Protein AF-0000000080287524 (afdb_homodimer)

Radius of gyration: 25.36 Å; Cα contacts (8 Å, |Δi|>4): 515; chains: 2; bounding box: 47×71×59 Å

Structure (mmCIF, N/CA/C/O backbone):
data_AF-0000000080287524-model_v1
#
loop_
_entity.id
_entity.type
_entity.pdbx_description
1 polymer 'Glycolipid transfer protein domain-containing protein'
#
loop_
_atom_site.group_PDB
_atom_site.id
_atom_site.type_symbol
_atom_site.label_atom_id
_atom_site.label_alt_id
_atom_site.label_comp_id
_atom_site.label_asym_id
_atom_site.label_entity_id
_atom_site.label_seq_id
_atom_site.pdbx_PDB_ins_code
_atom_site.Cartn_x
_atom_site.Cartn_y
_atom_site.Cartn_z
_atom_site.occupancy
_atom_site.B_iso_or_equiv
_atom_site.auth_seq_id
_atom_site.auth_comp_id
_atom_site.auth_asym_id
_atom_site.auth_atom_id
_atom_site.pdbx_PDB_model_num
ATOM 1 N N . MET A 1 1 ? 21.391 -2.584 8.664 1 25.72 1 MET A N 1
ATOM 2 C CA . MET A 1 1 ? 20.562 -2.736 7.469 1 25.72 1 MET A CA 1
ATOM 3 C C . MET A 1 1 ? 20.125 -4.184 7.297 1 25.72 1 MET A C 1
ATOM 5 O O . MET A 1 1 ? 20.953 -5.086 7.18 1 25.72 1 MET A O 1
ATOM 9 N N . ALA A 1 2 ? 19.125 -4.523 7.863 1 34.5 2 ALA A N 1
ATOM 10 C CA . ALA A 1 2 ? 18.828 -5.957 7.812 1 34.5 2 ALA A CA 1
ATOM 11 C C . ALA A 1 2 ? 19.203 -6.543 6.453 1 34.5 2 ALA A C 1
ATOM 13 O O . ALA A 1 2 ? 19.109 -5.859 5.43 1 34.5 2 ALA A O 1
ATOM 14 N N . ALA A 1 3 ? 20.078 -7.219 6.371 1 39.16 3 ALA A N 1
ATOM 15 C CA . ALA A 1 3 ? 20.453 -7.879 5.125 1 39.16 3 ALA A CA 1
ATOM 16 C C . ALA A 1 3 ? 19.25 -8.039 4.203 1 39.16 3 ALA A C 1
ATOM 18 O O . ALA A 1 3 ? 18.25 -8.664 4.578 1 39.16 3 ALA A O 1
ATOM 19 N N . LEU A 1 4 ? 18.828 -7.047 3.496 1 50.28 4 LEU A N 1
ATOM 20 C CA . LEU A 1 4 ? 17.641 -7.078 2.648 1 50.28 4 LEU A CA 1
ATOM 21 C C . LEU A 1 4 ? 17.531 -8.414 1.924 1 50.28 4 LEU A C 1
ATOM 23 O O . LEU A 1 4 ? 18.422 -8.789 1.153 1 50.28 4 LEU A O 1
ATOM 27 N N . ASP A 1 5 ? 16.938 -9.391 2.463 1 73.94 5 ASP A N 1
ATOM 28 C CA . ASP A 1 5 ? 16.688 -10.688 1.851 1 73.94 5 ASP A CA 1
ATOM 29 C C . ASP A 1 5 ? 15.992 -10.539 0.499 1 73.94 5 ASP A C 1
ATOM 31 O O . ASP A 1 5 ? 14.812 -10.172 0.438 1 73.94 5 ASP A O 1
ATOM 35 N N . ARG A 1 6 ? 16.844 -10.453 -0.603 1 83.88 6 ARG A N 1
ATOM 36 C CA . ARG A 1 6 ? 16.375 -10.203 -1.961 1 83.88 6 ARG A CA 1
ATOM 37 C C . ARG A 1 6 ? 15.766 -11.461 -2.57 1 83.88 6 ARG A C 1
ATOM 39 O O . ARG A 1 6 ? 15.812 -12.531 -1.965 1 83.88 6 ARG A O 1
ATOM 46 N N . PHE A 1 7 ? 15.078 -11.281 -3.625 1 91.56 7 PHE A N 1
ATOM 47 C CA . PHE A 1 7 ? 14.438 -12.344 -4.395 1 91.56 7 PHE A CA 1
ATOM 48 C C . PHE A 1 7 ? 15.469 -13.328 -4.93 1 91.56 7 PHE A C 1
ATOM 50 O O . PHE A 1 7 ? 16.469 -12.922 -5.539 1 91.56 7 PHE A O 1
ATOM 57 N N . ASP A 1 8 ? 15.242 -14.539 -4.641 1 93.5 8 ASP A N 1
ATOM 58 C CA . ASP A 1 8 ? 16.156 -15.602 -5.062 1 93.5 8 ASP A CA 1
ATOM 59 C C . ASP A 1 8 ? 15.516 -16.484 -6.129 1 93.5 8 ASP A C 1
ATOM 61 O O . ASP A 1 8 ? 14.812 -17.453 -5.805 1 93.5 8 ASP A O 1
ATOM 65 N N . ILE A 1 9 ? 15.898 -16.234 -7.336 1 94.94 9 ILE A N 1
ATOM 66 C CA . ILE A 1 9 ? 15.297 -16.906 -8.484 1 94.94 9 ILE A CA 1
ATOM 67 C C . ILE A 1 9 ? 15.695 -18.375 -8.492 1 94.94 9 ILE A C 1
ATOM 69 O O . ILE A 1 9 ? 14.922 -19.234 -8.914 1 94.94 9 ILE A O 1
ATOM 73 N N . GLU A 1 10 ? 16.875 -18.719 -8 1 95.5 10 GLU A N 1
ATOM 74 C CA . GLU A 1 10 ? 17.328 -20.109 -7.93 1 95.5 10 GLU A CA 1
ATOM 75 C C . GLU A 1 10 ? 16.5 -20.906 -6.93 1 95.5 10 GLU A C 1
ATOM 77 O O . GLU A 1 10 ? 16.188 -22.078 -7.168 1 95.5 10 GLU A O 1
ATOM 82 N N . LYS A 1 11 ? 16.266 -20.234 -5.93 1 95.94 11 LYS A N 1
ATOM 83 C CA . LYS A 1 11 ? 15.43 -20.859 -4.91 1 95.94 11 LYS A CA 1
ATOM 84 C C . LYS A 1 11 ? 14.031 -21.172 -5.449 1 95.94 11 LYS A C 1
ATOM 86 O O . LYS A 1 11 ? 13.492 -22.25 -5.23 1 95.94 11 LYS A O 1
ATOM 91 N N . VAL A 1 12 ? 13.438 -20.219 -6.164 1 97.25 12 VAL A N 1
ATOM 92 C CA . VAL A 1 12 ? 12.117 -20.438 -6.742 1 97.25 12 VAL A CA 1
ATOM 93 C C . VAL A 1 12 ? 12.164 -21.594 -7.734 1 97.25 12 VAL A C 1
ATOM 95 O O . VAL A 1 12 ? 11.289 -22.469 -7.719 1 97.25 12 VAL A O 1
ATOM 98 N N . LYS A 1 13 ? 13.164 -21.578 -8.547 1 97.75 13 LYS A N 1
ATOM 99 C CA . LYS A 1 13 ? 13.359 -22.656 -9.508 1 97.75 13 LYS A CA 1
ATOM 100 C C . LYS A 1 13 ? 13.383 -24.016 -8.812 1 97.75 13 LYS A C 1
ATOM 102 O O . LYS A 1 13 ? 12.648 -24.938 -9.195 1 97.75 13 LYS A O 1
ATOM 107 N N . GLN A 1 14 ? 14.125 -24.078 -7.777 1 98 14 GLN A N 1
ATOM 108 C CA . GLN A 1 14 ? 14.305 -25.344 -7.066 1 98 14 GLN A CA 1
ATOM 109 C C . GLN A 1 14 ? 13.023 -25.75 -6.344 1 98 14 GLN A C 1
ATOM 111 O O . GLN A 1 14 ? 12.609 -26.922 -6.395 1 98 14 GLN A O 1
ATOM 116 N N . ILE A 1 15 ? 12.422 -24.844 -5.703 1 98.25 15 ILE A N 1
ATOM 117 C CA . ILE A 1 15 ? 11.234 -25.125 -4.906 1 98.25 15 ILE A CA 1
ATOM 118 C C . ILE A 1 15 ? 10.109 -25.594 -5.812 1 98.25 15 ILE A C 1
ATOM 120 O O . ILE A 1 15 ? 9.398 -26.562 -5.484 1 98.25 15 ILE A O 1
ATOM 124 N N . PHE A 1 16 ? 9.922 -24.938 -6.934 1 97.88 16 PHE A N 1
ATOM 125 C CA . PHE A 1 16 ? 8.859 -25.344 -7.844 1 97.88 16 PHE A CA 1
ATOM 126 C C . PHE A 1 16 ? 9.133 -26.75 -8.391 1 97.88 16 PHE A C 1
ATOM 128 O O . PHE A 1 16 ? 8.203 -27.531 -8.562 1 97.88 16 PHE A O 1
ATOM 135 N N . GLN A 1 17 ? 10.375 -27.047 -8.594 1 97.25 17 GLN A N 1
ATOM 136 C CA . GLN A 1 17 ? 10.695 -28.422 -8.992 1 97.25 17 GLN A CA 1
ATOM 137 C C . GLN A 1 17 ? 10.336 -29.422 -7.895 1 97.25 17 GLN A C 1
ATOM 139 O O . GLN A 1 17 ? 9.789 -30.484 -8.172 1 97.25 17 GLN A O 1
ATOM 144 N N . GLU A 1 18 ? 10.578 -29.047 -6.719 1 97.75 18 GLU A N 1
ATOM 145 C CA . GLU A 1 18 ? 10.336 -29.922 -5.578 1 97.75 18 GLU A CA 1
ATOM 146 C C . GLU A 1 18 ? 8.852 -30.047 -5.27 1 97.75 18 GLU A C 1
ATOM 148 O O . GLU A 1 18 ? 8.422 -31 -4.605 1 97.75 18 GLU A O 1
ATOM 153 N N . SER A 1 19 ? 8.094 -29.094 -5.746 1 98.31 19 SER A N 1
ATOM 154 C CA . SER A 1 19 ? 6.668 -29.078 -5.445 1 98.31 19 SER A CA 1
ATOM 155 C C . SER A 1 19 ? 5.926 -30.125 -6.285 1 98.31 19 SER A C 1
ATOM 157 O O . SER A 1 19 ? 4.797 -30.5 -5.961 1 98.31 19 SER A O 1
ATOM 159 N N . LEU A 1 20 ? 6.512 -30.516 -7.379 1 97.69 20 LEU A N 1
ATOM 160 C CA . LEU A 1 20 ? 5.891 -31.516 -8.234 1 97.69 20 LEU A CA 1
ATOM 161 C C . LEU A 1 20 ? 5.875 -32.875 -7.555 1 97.69 20 LEU A C 1
ATOM 163 O O . LEU A 1 20 ? 6.926 -33.406 -7.164 1 97.69 20 LEU A O 1
ATOM 167 N N . HIS A 1 21 ? 4.715 -33.281 -7.344 1 96.88 21 HIS A N 1
ATOM 168 C CA . HIS A 1 21 ? 4.5 -34.531 -6.621 1 96.88 21 HIS A CA 1
ATOM 169 C C . HIS A 1 21 ? 3.807 -35.562 -7.504 1 96.88 21 HIS A C 1
ATOM 171 O O . HIS A 1 21 ? 2.748 -35.281 -8.07 1 96.88 21 HIS A O 1
ATOM 177 N N . ASP A 1 22 ? 4.402 -36.688 -7.547 1 94 22 ASP A N 1
ATOM 178 C CA . ASP A 1 22 ? 3.891 -37.719 -8.445 1 94 22 ASP A CA 1
ATOM 179 C C . ASP A 1 22 ? 3.68 -37.156 -9.852 1 94 22 ASP A C 1
ATOM 181 O O . ASP A 1 22 ? 4.434 -36.281 -10.305 1 94 22 ASP A O 1
ATOM 185 N N . ASP A 1 23 ? 2.73 -37.688 -10.688 1 93.94 23 ASP A N 1
ATOM 186 C CA . ASP A 1 23 ? 2.588 -37.281 -12.078 1 93.94 23 ASP A CA 1
ATOM 187 C C . ASP A 1 23 ? 1.518 -36.188 -12.234 1 93.94 23 ASP A C 1
ATOM 189 O O . ASP A 1 23 ? 1.447 -35.531 -13.266 1 93.94 23 ASP A O 1
ATOM 193 N N . ASP A 1 24 ? 0.814 -35.969 -11.125 1 96.94 24 ASP A N 1
ATOM 194 C CA . ASP A 1 24 ? -0.339 -35.125 -11.398 1 96.94 24 ASP A CA 1
ATOM 195 C C . ASP A 1 24 ? -0.698 -34.281 -10.172 1 96.94 24 ASP A C 1
ATOM 197 O O . ASP A 1 24 ? -1.847 -33.875 -10.008 1 96.94 24 ASP A O 1
ATOM 201 N N . ASP A 1 25 ? 0.269 -34.156 -9.227 1 98.31 25 ASP A N 1
ATOM 202 C CA . ASP A 1 25 ? -0.059 -33.469 -7.984 1 98.31 25 ASP A CA 1
ATOM 203 C C . ASP A 1 25 ? 1.02 -32.438 -7.625 1 98.31 25 ASP A C 1
ATOM 205 O O . ASP A 1 25 ? 2.035 -32.344 -8.312 1 98.31 25 ASP A O 1
ATOM 209 N N . VAL A 1 26 ? 0.718 -31.547 -6.691 1 98.75 26 VAL A N 1
ATOM 210 C CA . VAL A 1 26 ? 1.624 -30.484 -6.254 1 98.75 26 VAL A CA 1
ATOM 211 C C . VAL A 1 26 ? 1.628 -30.406 -4.73 1 98.75 26 VAL A C 1
ATOM 213 O O . VAL A 1 26 ? 0.569 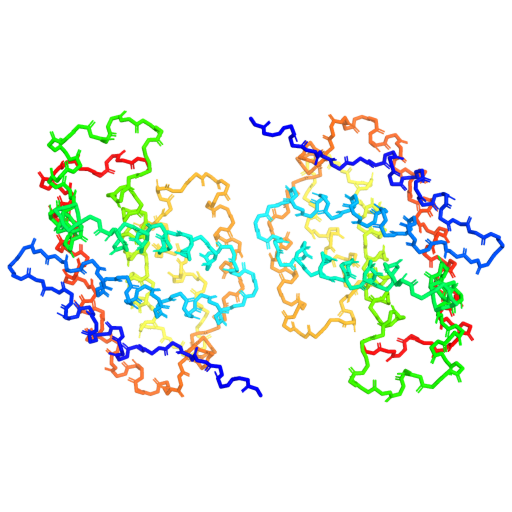-30.422 -4.102 1 98.75 26 VAL A O 1
ATOM 216 N N . LEU A 1 27 ? 2.793 -30.391 -4.156 1 98.69 27 LEU A N 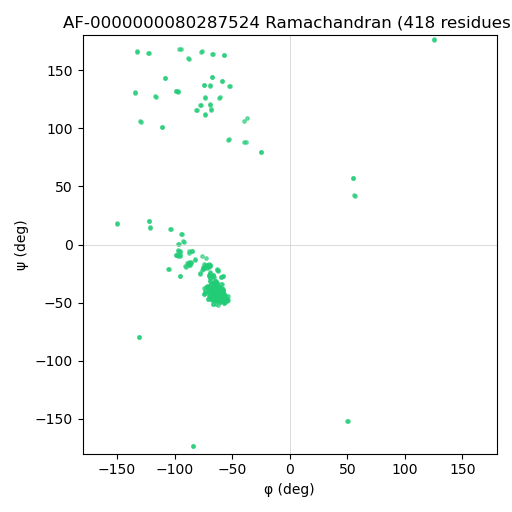1
ATOM 217 C CA . LEU A 1 27 ? 2.92 -30.234 -2.711 1 98.69 27 LEU A CA 1
ATOM 218 C C . LEU A 1 27 ? 2.617 -28.781 -2.305 1 98.69 27 LEU A C 1
ATOM 220 O O . LEU A 1 27 ? 3.223 -27.844 -2.828 1 98.69 27 LEU A O 1
ATOM 224 N N . LEU A 1 28 ? 1.724 -28.672 -1.381 1 98.5 28 LEU A N 1
ATOM 225 C CA . LEU A 1 28 ? 1.242 -27.344 -1.012 1 98.5 28 LEU A CA 1
ATOM 226 C C . LEU A 1 28 ? 2.328 -26.562 -0.29 1 98.5 28 LEU A C 1
ATOM 228 O O . LEU A 1 28 ? 2.521 -25.375 -0.562 1 98.5 28 LEU A O 1
ATOM 232 N N . ASP A 1 29 ? 3.102 -27.125 0.579 1 98.19 29 ASP A N 1
ATOM 233 C CA . ASP A 1 29 ? 4.145 -26.422 1.324 1 98.19 29 ASP A CA 1
ATOM 234 C C . ASP A 1 29 ? 5.184 -25.828 0.381 1 98.19 29 ASP A C 1
ATOM 236 O O . ASP A 1 29 ? 5.574 -24.672 0.543 1 98.19 29 ASP A O 1
ATOM 240 N N . GLU A 1 30 ? 5.629 -26.625 -0.552 1 98.44 30 GLU A N 1
ATOM 241 C CA . GLU A 1 30 ? 6.617 -26.141 -1.506 1 98.44 30 GLU A CA 1
ATOM 242 C C . GLU A 1 30 ? 6.047 -25.016 -2.373 1 98.44 30 GLU A C 1
ATOM 244 O O . GLU A 1 30 ? 6.734 -24.047 -2.664 1 98.44 30 GLU A O 1
ATOM 249 N N . TYR A 1 31 ? 4.82 -25.203 -2.805 1 98.56 31 TYR A N 1
ATOM 250 C CA . TYR A 1 31 ? 4.145 -24.156 -3.555 1 98.56 31 TYR A CA 1
ATOM 251 C C . TYR A 1 31 ? 4.137 -22.844 -2.773 1 98.56 31 TYR A C 1
ATOM 253 O O . TYR A 1 31 ? 4.457 -21.781 -3.32 1 98.56 31 TYR A O 1
ATOM 261 N N . LEU A 1 32 ? 3.838 -22.922 -1.503 1 98.56 32 LEU A N 1
ATOM 262 C CA . LEU A 1 32 ? 3.752 -21.734 -0.658 1 98.56 32 LEU A CA 1
ATOM 263 C C . LEU A 1 32 ? 5.137 -21.156 -0.393 1 98.56 32 LEU A C 1
ATOM 265 O O . LEU A 1 32 ? 5.301 -19.938 -0.33 1 98.56 32 LEU A O 1
ATOM 269 N N . LYS A 1 33 ? 6.102 -21.984 -0.24 1 98.12 33 LYS A N 1
ATOM 270 C CA . LYS A 1 33 ? 7.477 -21.516 -0.089 1 98.12 33 LYS A CA 1
ATOM 271 C C . LYS A 1 33 ? 7.914 -20.703 -1.304 1 98.12 33 LYS A C 1
ATOM 273 O O . LYS A 1 33 ? 8.617 -19.703 -1.163 1 98.12 33 LYS A O 1
ATOM 278 N N . ALA A 1 34 ? 7.559 -21.188 -2.449 1 97.94 34 ALA A N 1
ATOM 279 C CA . ALA A 1 34 ? 7.879 -20.453 -3.664 1 97.94 34 ALA A CA 1
ATOM 280 C C . ALA A 1 34 ? 7.207 -19.078 -3.666 1 97.94 34 ALA A C 1
ATOM 282 O O . ALA A 1 34 ? 7.832 -18.078 -4.016 1 97.94 34 ALA A O 1
ATOM 283 N N . TYR A 1 35 ? 5.969 -19.031 -3.229 1 98.06 35 TYR A N 1
ATOM 284 C CA . TYR A 1 35 ? 5.238 -17.766 -3.193 1 98.06 35 TYR A CA 1
ATOM 285 C C . TYR A 1 35 ? 5.809 -16.828 -2.135 1 98.06 35 TYR A C 1
ATOM 287 O O . TYR A 1 35 ? 5.742 -15.609 -2.273 1 98.06 35 TYR A O 1
ATOM 295 N N . GLU A 1 36 ? 6.398 -17.438 -1.065 1 97.38 36 GLU A N 1
ATOM 296 C CA . GLU A 1 36 ? 7.129 -16.625 -0.106 1 97.38 36 GLU A CA 1
ATOM 297 C C . GLU A 1 36 ? 8.273 -15.867 -0.782 1 97.38 36 GLU A C 1
ATOM 299 O O . GLU A 1 36 ? 8.469 -14.68 -0.535 1 97.38 36 GLU A O 1
ATOM 304 N N . GLU A 1 37 ? 8.945 -16.594 -1.572 1 95.88 37 GLU A N 1
ATOM 305 C CA . GLU A 1 37 ? 10.047 -15.969 -2.291 1 95.88 37 GLU A CA 1
ATOM 306 C C . GLU A 1 37 ? 9.547 -14.922 -3.285 1 95.88 37 GLU A C 1
ATOM 308 O O . GLU A 1 37 ? 10.125 -13.844 -3.408 1 95.88 37 GLU A O 1
ATOM 313 N N . ILE A 1 38 ? 8.492 -15.227 -3.98 1 96.44 38 ILE A N 1
ATOM 314 C CA . ILE A 1 38 ? 7.902 -14.312 -4.953 1 96.44 38 ILE A CA 1
ATOM 315 C C . ILE A 1 38 ? 7.426 -13.047 -4.25 1 96.44 38 ILE A C 1
ATOM 317 O O . ILE A 1 38 ? 7.555 -11.945 -4.789 1 96.44 38 ILE A O 1
ATOM 321 N N . ASN A 1 39 ? 6.902 -13.148 -3.107 1 96.69 39 ASN A N 1
ATOM 322 C CA . ASN A 1 39 ? 6.383 -12 -2.375 1 96.69 39 ASN A CA 1
ATOM 323 C C . ASN A 1 39 ? 7.5 -11.039 -1.972 1 96.69 39 ASN A C 1
ATOM 325 O O . ASN A 1 39 ? 7.262 -9.844 -1.802 1 96.69 39 ASN A O 1
ATOM 329 N N . LYS A 1 40 ? 8.758 -11.586 -1.793 1 94.38 40 LYS A N 1
ATOM 330 C CA . LYS A 1 40 ? 9.898 -10.703 -1.575 1 94.38 40 LYS A CA 1
ATOM 331 C C . LYS A 1 40 ? 10.078 -9.742 -2.744 1 94.38 40 LYS A C 1
ATOM 333 O O . LYS A 1 40 ? 10.43 -8.578 -2.545 1 94.38 40 LYS A O 1
ATOM 338 N N . PHE A 1 41 ? 9.875 -10.289 -3.904 1 93.31 41 PHE A N 1
ATOM 339 C CA . PHE A 1 41 ? 9.945 -9.477 -5.109 1 93.31 41 PHE A CA 1
ATOM 340 C C . PHE A 1 41 ? 8.992 -8.289 -5.012 1 93.31 41 PHE A C 1
ATOM 342 O O . PHE A 1 41 ? 9.398 -7.145 -5.234 1 93.31 41 PHE A O 1
ATOM 349 N N . PHE A 1 42 ? 7.75 -8.5 -4.613 1 94.12 42 PHE A N 1
ATOM 350 C CA . PHE A 1 42 ? 6.746 -7.449 -4.523 1 94.12 42 PHE A CA 1
ATOM 351 C C . PHE A 1 42 ? 7.117 -6.438 -3.449 1 94.12 42 PHE A C 1
ATOM 353 O O . PHE A 1 42 ? 6.883 -5.238 -3.609 1 94.12 42 PHE A O 1
ATOM 360 N N . ASN A 1 43 ? 7.699 -6.914 -2.43 1 92.69 43 ASN A N 1
ATOM 361 C CA . ASN A 1 43 ? 8.141 -6.023 -1.364 1 92.69 43 ASN A CA 1
ATOM 362 C C . ASN A 1 43 ? 9.258 -5.098 -1.837 1 92.69 43 ASN A C 1
ATOM 364 O O . ASN A 1 43 ? 9.297 -3.924 -1.468 1 92.69 43 ASN A O 1
ATOM 368 N N . LEU A 1 44 ? 10.086 -5.648 -2.633 1 92.44 44 LEU A N 1
ATOM 369 C CA . LEU A 1 44 ? 11.25 -4.91 -3.102 1 92.44 44 LEU A CA 1
ATOM 370 C C . LEU A 1 44 ? 10.852 -3.881 -4.156 1 92.44 44 LEU A C 1
ATOM 372 O O . LEU A 1 44 ? 11.609 -2.943 -4.43 1 92.44 44 LEU A O 1
ATOM 376 N N . MET A 1 45 ? 9.711 -4.039 -4.758 1 91.75 45 MET A N 1
ATOM 377 C CA . MET A 1 45 ? 9.258 -3.123 -5.805 1 91.75 45 MET A CA 1
ATOM 378 C C . MET A 1 45 ? 8.898 -1.763 -5.219 1 91.75 45 MET A C 1
ATOM 380 O O . MET A 1 45 ? 8.875 -0.761 -5.934 1 91.75 45 MET A O 1
ATOM 384 N N . GLY A 1 46 ? 8.5 -1.784 -3.895 1 88.81 46 GLY A N 1
ATOM 385 C CA . GLY A 1 46 ? 8.266 -0.5 -3.254 1 88.81 46 GLY A CA 1
ATOM 386 C C . GLY A 1 46 ? 6.895 -0.382 -2.625 1 88.81 46 GLY A C 1
ATOM 387 O O . GLY A 1 46 ? 6.031 -1.234 -2.844 1 88.81 46 GLY A O 1
ATOM 388 N N . THR A 1 47 ? 6.68 0.686 -1.999 1 89.19 47 THR A N 1
ATOM 389 C CA . THR A 1 47 ? 5.512 0.873 -1.149 1 89.19 47 THR A CA 1
ATOM 390 C C . THR A 1 47 ? 4.242 0.96 -1.991 1 89.19 47 THR A C 1
ATOM 392 O O . THR A 1 47 ? 3.156 0.596 -1.529 1 89.19 47 THR A O 1
ATOM 395 N N . VAL A 1 48 ? 4.395 1.396 -3.225 1 91.12 48 VAL A N 1
ATOM 396 C CA . VAL A 1 48 ? 3.246 1.494 -4.121 1 91.12 48 VAL A CA 1
ATOM 397 C C . VAL A 1 48 ? 2.645 0.109 -4.34 1 91.12 48 VAL A C 1
ATOM 399 O O . VAL A 1 48 ? 1.438 -0.022 -4.566 1 91.12 48 VAL A O 1
ATOM 402 N N . PHE A 1 49 ? 3.463 -0.938 -4.125 1 93.56 49 PHE A N 1
ATOM 403 C CA . PHE A 1 49 ? 3.018 -2.301 -4.383 1 93.56 49 PHE A CA 1
ATOM 404 C C . PHE A 1 49 ? 2.678 -3.016 -3.082 1 93.56 49 PHE A C 1
ATOM 406 O O . PHE A 1 49 ? 2.471 -4.23 -3.07 1 93.56 49 PHE A O 1
ATOM 413 N N . SER A 1 50 ? 2.582 -2.295 -2.076 1 92.25 50 SER A N 1
ATOM 414 C CA . SER A 1 50 ? 2.35 -2.908 -0.771 1 92.25 50 SER A CA 1
ATOM 415 C C . SER A 1 50 ? 1.01 -3.635 -0.732 1 92.25 50 SER A C 1
ATOM 417 O O . SER A 1 50 ? 0.867 -4.645 -0.042 1 92.25 50 SER A O 1
ATOM 419 N N . PHE A 1 51 ? 0.073 -3.115 -1.43 1 91.88 51 PHE A N 1
ATOM 420 C CA . PHE A 1 51 ? -1.235 -3.76 -1.446 1 91.88 51 PHE A CA 1
ATOM 421 C C . PHE A 1 51 ? -1.153 -5.133 -2.1 1 91.88 51 PHE A C 1
ATOM 423 O O . PHE A 1 51 ? -1.903 -6.043 -1.74 1 91.88 51 PHE A O 1
ATOM 430 N N . VAL A 1 52 ? -0.282 -5.277 -3.109 1 95.25 52 VAL A N 1
ATOM 431 C CA . VAL A 1 52 ? -0.084 -6.566 -3.762 1 95.25 52 VAL A CA 1
ATOM 432 C C . VAL A 1 52 ? 0.564 -7.547 -2.785 1 95.25 52 VAL A C 1
ATOM 434 O O . VAL A 1 52 ? 0.071 -8.664 -2.594 1 95.25 52 VAL A O 1
ATOM 437 N N . SER A 1 53 ? 1.687 -7.051 -2.182 1 95.31 53 SER A N 1
ATOM 438 C CA . SER A 1 53 ? 2.416 -7.914 -1.258 1 95.31 53 SER A CA 1
ATOM 439 C C . SER A 1 53 ? 1.546 -8.312 -0.071 1 95.31 53 SER A C 1
ATOM 441 O O . SER A 1 53 ? 1.606 -9.453 0.394 1 95.31 53 SER A O 1
ATOM 443 N N . SER A 1 54 ? 0.733 -7.375 0.373 1 94.38 54 SER A N 1
ATOM 444 C CA . SER A 1 54 ? -0.16 -7.652 1.492 1 94.38 54 SER A CA 1
ATOM 445 C C . SER A 1 54 ? -1.217 -8.688 1.112 1 94.38 54 SER A C 1
ATOM 447 O O . SER A 1 54 ? -1.536 -9.578 1.902 1 94.38 54 SER A O 1
ATOM 449 N N . ASP A 1 55 ? -1.758 -8.539 -0.054 1 95.56 55 ASP A N 1
ATOM 450 C CA . ASP A 1 55 ? -2.762 -9.484 -0.529 1 95.56 55 ASP A CA 1
ATOM 451 C C . ASP A 1 55 ? -2.17 -10.883 -0.678 1 95.56 55 ASP A C 1
ATOM 453 O O . ASP A 1 55 ? -2.781 -11.867 -0.258 1 95.56 55 ASP A O 1
ATOM 457 N N . VAL A 1 56 ? -1.013 -10.992 -1.219 1 97.75 56 VAL A N 1
ATOM 458 C CA . VAL A 1 56 ? -0.324 -12.266 -1.383 1 97.75 56 VAL A CA 1
ATOM 459 C C . VAL A 1 56 ? -0.012 -12.867 -0.014 1 97.75 56 VAL A C 1
ATOM 461 O O . VAL A 1 56 ? -0.256 -14.055 0.222 1 97.75 56 VAL A O 1
ATOM 464 N N . ARG A 1 57 ? 0.441 -12.07 0.919 1 97.88 57 ARG A N 1
ATOM 465 C CA . ARG A 1 57 ? 0.746 -12.516 2.273 1 97.88 57 ARG A CA 1
ATOM 466 C C . ARG A 1 57 ? -0.491 -13.102 2.949 1 97.88 57 ARG A C 1
ATOM 468 O O . ARG A 1 57 ? -0.42 -14.156 3.578 1 97.88 57 ARG A O 1
ATOM 475 N N . SER A 1 58 ? -1.559 -12.414 2.793 1 97.62 58 SER A N 1
ATOM 476 C CA . SER A 1 58 ? -2.801 -12.867 3.412 1 97.62 58 SER A CA 1
ATOM 477 C C . SER A 1 58 ? -3.201 -14.25 2.904 1 97.62 58 SER A C 1
ATOM 479 O O . SER A 1 58 ? -3.619 -15.102 3.686 1 97.62 58 SER A O 1
ATOM 481 N N . LYS A 1 59 ? -3.068 -14.492 1.614 1 98.19 59 LYS A N 1
ATOM 482 C CA . LYS A 1 59 ? -3.432 -15.781 1.03 1 98.19 59 LYS A CA 1
ATOM 483 C C . LYS A 1 59 ? -2.473 -16.875 1.48 1 98.19 59 LYS A C 1
ATOM 485 O O . LYS A 1 59 ? -2.9 -17.984 1.806 1 98.19 59 LYS A O 1
ATOM 490 N N . ILE A 1 60 ? -1.2 -16.531 1.544 1 98.62 60 ILE A N 1
ATOM 491 C CA . ILE A 1 60 ? -0.204 -17.484 2.025 1 98.62 60 ILE A CA 1
ATOM 492 C C . ILE A 1 60 ? -0.522 -17.875 3.465 1 98.62 60 ILE A C 1
ATOM 494 O O . ILE A 1 60 ? -0.519 -19.062 3.805 1 98.62 60 ILE A O 1
ATOM 498 N N . ASP A 1 61 ? -0.857 -16.891 4.273 1 98.38 61 ASP A N 1
ATOM 499 C CA . ASP A 1 61 ? -1.139 -17.141 5.684 1 98.38 61 ASP A CA 1
ATOM 500 C C . ASP A 1 61 ? -2.361 -18.047 5.848 1 98.38 61 ASP A C 1
ATOM 502 O O . ASP A 1 61 ? -2.357 -18.969 6.672 1 98.38 61 ASP A O 1
ATOM 506 N N . ILE A 1 62 ? -3.346 -17.781 5.109 1 97.81 62 ILE A N 1
ATOM 507 C CA . ILE A 1 62 ? -4.551 -18.594 5.156 1 97.81 62 ILE A CA 1
ATOM 508 C C . ILE A 1 62 ? -4.203 -20.047 4.836 1 97.81 62 ILE A C 1
ATOM 510 O O . ILE A 1 62 ? -4.633 -20.969 5.539 1 97.81 62 ILE A O 1
ATOM 514 N N . LEU A 1 63 ? -3.453 -20.234 3.832 1 98.44 63 LEU A N 1
ATOM 515 C CA . LEU A 1 63 ? -3.113 -21.594 3.408 1 98.44 63 LEU A CA 1
ATOM 516 C C . LEU A 1 63 ? -2.184 -22.266 4.414 1 98.44 63 LEU A C 1
ATOM 518 O O . LEU A 1 63 ? -2.303 -23.469 4.68 1 98.44 63 LEU A O 1
ATOM 522 N N . TYR A 1 64 ? -1.266 -21.516 5.039 1 97.88 64 TYR A N 1
ATOM 523 C CA . TYR A 1 64 ? -0.411 -22.062 6.086 1 97.88 64 TYR A CA 1
ATOM 524 C C . TYR A 1 64 ? -1.23 -22.453 7.309 1 97.88 64 TYR A C 1
ATOM 526 O O . TYR A 1 64 ? -0.885 -23.406 8.008 1 97.88 64 TYR A O 1
ATOM 534 N N . ASP A 1 65 ? -2.279 -21.75 7.566 1 97.12 65 ASP A N 1
ATOM 535 C CA . ASP A 1 65 ? -3.154 -22.125 8.672 1 97.12 65 ASP A CA 1
ATOM 536 C C . ASP A 1 65 ? -3.736 -23.516 8.469 1 97.12 65 ASP A C 1
ATOM 538 O O . ASP A 1 65 ? -3.848 -24.297 9.414 1 97.12 65 ASP A O 1
ATOM 542 N N . PHE A 1 66 ? -4.109 -23.812 7.258 1 96.38 66 PHE A N 1
ATOM 543 C CA . PHE A 1 66 ? -4.594 -25.156 6.961 1 96.38 66 PHE A CA 1
ATOM 544 C C . PHE A 1 66 ? -3.488 -26.188 7.156 1 96.38 66 PHE A C 1
ATOM 546 O O . PHE A 1 66 ? -3.738 -27.297 7.656 1 96.38 66 PHE A O 1
ATOM 553 N N . ARG A 1 67 ? -2.293 -25.781 6.809 1 96.62 67 ARG A N 1
ATOM 554 C CA . ARG A 1 67 ? -1.156 -26.688 6.906 1 96.62 67 ARG A CA 1
ATOM 555 C C . ARG A 1 67 ? -0.733 -26.891 8.359 1 96.62 67 ARG A C 1
ATOM 557 O O . ARG A 1 67 ? -0.065 -27.875 8.688 1 96.62 67 ARG A O 1
ATOM 564 N N . SER A 1 68 ? -1.159 -26.016 9.234 1 94.56 68 SER A N 1
ATOM 565 C CA . SER A 1 68 ? -0.781 -26.078 10.641 1 94.56 68 SER A CA 1
ATOM 566 C C . SER A 1 68 ? -1.821 -26.844 11.461 1 94.56 68 SER A C 1
ATOM 568 O O . SER A 1 68 ? -1.742 -26.875 12.688 1 94.56 68 SER A O 1
ATOM 570 N N . GLU A 1 69 ? -2.707 -27.422 10.758 1 88.62 69 GLU A N 1
ATOM 571 C CA . GLU A 1 69 ? -3.73 -28.219 11.422 1 88.62 69 GLU A CA 1
ATOM 572 C C . GLU A 1 69 ? -3.104 -29.25 12.367 1 88.62 69 GLU A C 1
ATOM 574 O O . GLU A 1 69 ? -2.129 -29.906 12.008 1 88.62 69 GLU A O 1
ATOM 579 N N . THR A 1 70 ? -3.688 -29.391 13.578 1 90.44 70 THR A N 1
ATOM 580 C CA . THR A 1 70 ? -3.09 -30.219 14.617 1 90.44 70 THR A CA 1
ATOM 581 C C . THR A 1 70 ? -3.701 -31.625 14.609 1 90.44 70 THR A C 1
ATOM 583 O O . THR A 1 70 ? -3.088 -32.562 15.094 1 90.44 70 THR A O 1
ATOM 586 N N . ASP A 1 71 ? -4.957 -31.672 14.133 1 91.31 71 ASP A N 1
ATOM 587 C CA . ASP A 1 71 ? -5.539 -33 13.961 1 91.31 71 ASP A CA 1
ATOM 588 C C . ASP A 1 71 ? -4.863 -33.75 12.82 1 91.31 71 ASP A C 1
ATOM 590 O O . ASP A 1 71 ? -4.91 -33.344 11.672 1 91.31 71 ASP A O 1
ATOM 594 N N . ALA A 1 72 ? -4.324 -34.812 13.102 1 90.5 72 ALA A N 1
ATOM 595 C CA . ALA A 1 72 ? -3.49 -35.562 12.164 1 90.5 72 ALA A CA 1
ATOM 596 C C . ALA A 1 72 ? -4.289 -35.969 10.93 1 90.5 72 ALA A C 1
ATOM 598 O O . ALA A 1 72 ? -3.793 -35.875 9.805 1 90.5 72 ALA A O 1
ATOM 599 N N . GLU A 1 73 ? -5.469 -36.469 11.109 1 91.12 73 GLU A N 1
ATOM 600 C CA . GLU A 1 73 ? -6.289 -36.906 9.992 1 91.12 73 GLU A CA 1
ATOM 601 C C . GLU A 1 73 ? -6.637 -35.75 9.062 1 91.12 73 GLU A C 1
ATOM 603 O O . GLU A 1 73 ? -6.586 -35.875 7.84 1 91.12 73 GLU A O 1
ATOM 608 N N . ARG A 1 74 ? -6.961 -34.719 9.617 1 91.19 74 ARG A N 1
ATOM 609 C CA . ARG A 1 74 ? -7.309 -33.531 8.828 1 91.19 74 ARG A CA 1
ATOM 610 C C . ARG A 1 74 ? -6.074 -32.906 8.172 1 91.19 74 ARG A C 1
ATOM 612 O O . ARG A 1 74 ? -6.133 -32.438 7.039 1 91.19 74 ARG A O 1
ATOM 619 N N . ALA A 1 75 ? -4.969 -32.969 8.914 1 93.88 75 ALA A N 1
ATOM 620 C CA . ALA A 1 75 ? -3.717 -32.438 8.414 1 93.88 75 ALA A CA 1
ATOM 621 C C . ALA A 1 75 ? -3.297 -33.125 7.113 1 93.88 75 ALA A C 1
ATOM 623 O O . ALA A 1 75 ? -2.736 -32.469 6.219 1 93.88 75 ALA A O 1
ATOM 624 N N . GLU A 1 76 ? -3.594 -34.344 7.008 1 95.75 76 GLU A N 1
ATOM 625 C CA . GLU A 1 76 ? -3.207 -35.125 5.84 1 95.75 76 GLU A CA 1
ATOM 626 C C . GLU A 1 76 ? -3.986 -34.688 4.602 1 95.75 76 GLU A C 1
ATOM 628 O O . GLU A 1 76 ? -3.529 -34.906 3.475 1 95.75 76 GLU A O 1
ATOM 633 N N . LYS A 1 77 ? -5.133 -34.125 4.824 1 96.94 77 LYS A N 1
ATOM 634 C CA . LYS A 1 77 ? -6.004 -33.719 3.717 1 96.94 77 LYS A CA 1
ATOM 635 C C . LYS A 1 77 ? -5.469 -32.5 2.99 1 96.94 77 LYS A C 1
ATOM 637 O O . LYS A 1 77 ? -5.887 -32.188 1.871 1 96.94 77 LYS A O 1
ATOM 642 N N . PHE A 1 78 ? -4.461 -31.875 3.609 1 97.62 78 PHE A N 1
ATOM 643 C CA . PHE A 1 78 ? -4.043 -30.594 3.055 1 97.62 78 PHE A CA 1
ATOM 644 C C . PHE A 1 78 ? -2.566 -30.625 2.678 1 97.62 78 PHE A C 1
ATOM 646 O O . PHE A 1 78 ? -1.936 -29.578 2.527 1 97.62 78 PHE A O 1
ATOM 653 N N . ILE A 1 79 ? -2.043 -31.797 2.506 1 97.62 79 ILE A N 1
ATOM 654 C CA . ILE A 1 79 ? -0.627 -31.938 2.188 1 97.62 79 ILE A CA 1
ATOM 655 C C . ILE A 1 79 ? -0.382 -31.547 0.731 1 97.62 79 ILE A C 1
ATOM 657 O O . ILE A 1 79 ? 0.625 -30.906 0.414 1 97.62 79 ILE A O 1
ATOM 661 N N . THR A 1 80 ? -1.299 -32 -0.181 1 98.44 80 THR A N 1
ATOM 662 C CA . THR A 1 80 ? -1.171 -31.703 -1.604 1 98.44 80 THR A CA 1
ATOM 663 C C . THR A 1 80 ? -2.41 -30.969 -2.117 1 98.44 80 THR A C 1
ATOM 665 O O . THR A 1 80 ? -3.443 -30.938 -1.445 1 98.44 80 THR A O 1
ATOM 668 N N . VAL A 1 81 ? -2.287 -30.375 -3.301 1 98.62 81 VAL A N 1
ATOM 669 C CA . VAL A 1 81 ? -3.404 -29.688 -3.938 1 98.62 81 VAL A CA 1
ATOM 670 C C . VAL A 1 81 ? -4.535 -30.672 -4.211 1 98.62 81 VAL A C 1
ATOM 672 O O . VAL A 1 81 ? -5.703 -30.375 -3.941 1 98.62 81 VAL A O 1
ATOM 675 N N . LYS A 1 82 ? -4.188 -31.875 -4.641 1 98.12 82 LYS A N 1
ATOM 676 C CA . LYS A 1 82 ? -5.188 -32.875 -4.965 1 98.12 82 LYS A CA 1
ATOM 677 C C . LYS A 1 82 ? -5.941 -33.344 -3.719 1 98.12 82 LYS A C 1
ATOM 679 O O . LYS A 1 82 ? -7.172 -33.438 -3.732 1 98.12 82 LYS A O 1
ATOM 684 N N . THR A 1 83 ? -5.227 -33.656 -2.621 1 97.75 83 THR A N 1
ATOM 685 C CA . THR A 1 83 ? -5.887 -34.125 -1.409 1 97.75 83 THR A CA 1
ATOM 686 C C . THR A 1 83 ? -6.77 -33.031 -0.814 1 97.75 83 THR A C 1
ATOM 688 O O . THR A 1 83 ? -7.848 -33.312 -0.286 1 97.75 83 THR A O 1
ATOM 691 N N . MET A 1 84 ? -6.32 -31.828 -0.913 1 97.88 84 MET A N 1
ATOM 692 C CA . MET A 1 84 ? -7.082 -30.688 -0.421 1 97.88 84 MET A CA 1
ATOM 693 C C . MET A 1 84 ? -8.391 -30.531 -1.19 1 97.88 84 MET A C 1
ATOM 695 O O . MET A 1 84 ? -9.461 -30.422 -0.59 1 97.88 84 MET A O 1
ATOM 699 N N . MET A 1 85 ? -8.328 -30.578 -2.486 1 98.06 85 MET A N 1
ATOM 700 C CA . MET A 1 85 ? -9.508 -30.406 -3.336 1 98.06 85 MET A CA 1
ATOM 701 C C . MET A 1 85 ? -10.477 -31.578 -3.156 1 98.06 85 MET A C 1
ATO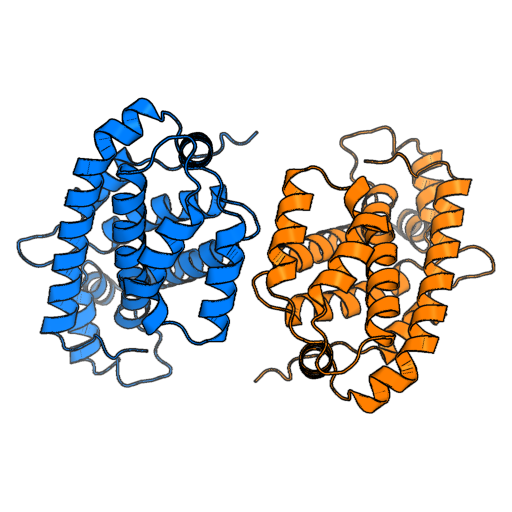M 703 O O . MET A 1 85 ? -11.688 -31.375 -3.098 1 98.06 85 MET A O 1
ATOM 707 N N . THR A 1 86 ? -9.906 -32.781 -3.061 1 97.75 86 THR A N 1
ATOM 708 C CA . THR A 1 86 ? -10.734 -33.969 -2.84 1 97.75 86 THR A CA 1
ATOM 709 C C . THR A 1 86 ? -11.516 -33.844 -1.536 1 97.75 86 THR A C 1
ATOM 711 O O . THR A 1 86 ? -12.727 -34.094 -1.507 1 97.75 86 THR A O 1
ATOM 714 N N . TYR A 1 87 ? -10.859 -33.438 -0.525 1 97.38 87 TYR A N 1
ATOM 715 C CA . TYR A 1 87 ? -11.484 -33.312 0.789 1 97.38 87 TYR A CA 1
ATOM 716 C C . TYR A 1 87 ? -12.609 -32.281 0.771 1 97.38 87 TYR A C 1
ATOM 718 O O . TYR A 1 87 ? -13.734 -32.594 1.201 1 97.38 87 TYR A O 1
ATOM 726 N N . GLU A 1 88 ? -12.289 -31.125 0.281 1 97.12 88 GLU A N 1
ATOM 727 C CA . GLU A 1 88 ? -13.281 -30.062 0.316 1 97.12 88 GLU A CA 1
ATOM 728 C C . GLU A 1 88 ? -14.484 -30.391 -0.57 1 97.12 88 GLU A C 1
ATOM 730 O O . GLU A 1 88 ? -15.617 -30.031 -0.243 1 97.12 88 GLU A O 1
ATOM 735 N N . LYS A 1 89 ? -14.195 -31.078 -1.678 1 96.06 89 LYS A N 1
ATOM 736 C CA . LYS A 1 89 ? -15.289 -31.469 -2.562 1 96.06 89 LYS A CA 1
ATOM 737 C C . LYS A 1 89 ? -16.141 -32.562 -1.93 1 96.06 89 LYS A C 1
ATOM 739 O O . LYS A 1 89 ? -17.375 -32.469 -1.919 1 96.06 89 LYS A O 1
ATOM 744 N N . GLU A 1 90 ? -15.539 -33.562 -1.394 1 96.06 90 GLU A N 1
ATOM 745 C CA . GLU A 1 90 ? -16.25 -34.719 -0.812 1 96.06 90 GLU A CA 1
ATOM 746 C C . GLU A 1 90 ? -17.078 -34.281 0.39 1 96.06 90 GLU A C 1
ATOM 748 O O . GLU A 1 90 ? -18.172 -34.812 0.63 1 96.06 90 GLU A O 1
ATOM 753 N N . LYS A 1 91 ? -16.594 -33.312 1.073 1 95.75 91 LYS A N 1
ATOM 754 C CA . LYS A 1 91 ? -17.312 -32.844 2.266 1 95.75 91 LYS A CA 1
ATOM 755 C C . LYS A 1 91 ? -18.281 -31.719 1.93 1 95.75 91 LYS A C 1
ATOM 757 O O . LYS A 1 91 ? -18.922 -31.172 2.82 1 95.75 91 LYS A O 1
ATOM 762 N N . ASP A 1 92 ? -18.359 -31.375 0.679 1 94.5 92 ASP A N 1
ATOM 763 C CA . ASP A 1 92 ? -19.266 -30.359 0.162 1 94.5 92 ASP A CA 1
ATOM 764 C C . ASP A 1 92 ? -19.047 -29.031 0.863 1 94.5 92 ASP A C 1
ATOM 766 O O . ASP A 1 92 ? -20.016 -28.359 1.26 1 94.5 92 ASP A O 1
ATOM 770 N N . LEU A 1 93 ? -17.781 -28.688 1.076 1 94.81 93 LEU A N 1
ATOM 771 C CA . LEU A 1 93 ? -17.438 -27.484 1.806 1 94.81 93 LEU A CA 1
ATOM 772 C C . LEU A 1 93 ? -17.406 -26.266 0.873 1 94.81 93 LEU A C 1
ATOM 774 O O . LEU A 1 93 ? -17.484 -25.125 1.327 1 94.81 93 LEU A O 1
ATOM 778 N N . LEU A 1 94 ? -17.375 -26.469 -0.4 1 94.12 94 LEU A N 1
ATOM 779 C CA . LEU A 1 94 ? -17.141 -25.406 -1.379 1 94.12 94 LEU A CA 1
ATOM 780 C C . LEU A 1 94 ? -18.438 -24.641 -1.671 1 94.12 94 LEU A C 1
ATOM 782 O O . LEU A 1 94 ? -18.391 -23.547 -2.229 1 94.12 94 LEU A O 1
ATOM 786 N N . LYS A 1 95 ? -19.516 -25.203 -1.228 1 90.12 95 LYS A N 1
ATOM 787 C CA . LYS A 1 95 ? -20.797 -24.547 -1.429 1 90.12 95 LYS A CA 1
ATOM 788 C C . LYS A 1 95 ? -21.109 -23.578 -0.296 1 90.12 95 LYS A C 1
ATOM 790 O O . LYS A 1 95 ? -21.969 -22.703 -0.437 1 90.12 95 LYS A O 1
ATOM 795 N N . ASP A 1 96 ? -20.453 -23.734 0.731 1 90.44 96 ASP A N 1
ATOM 796 C CA . ASP A 1 96 ? -20.641 -22.875 1.887 1 90.44 96 ASP A CA 1
ATOM 797 C C . ASP A 1 96 ? -19.875 -21.562 1.722 1 90.44 96 ASP A C 1
ATOM 799 O O . ASP A 1 96 ? -18.641 -21.547 1.779 1 90.44 96 ASP A O 1
ATOM 803 N N . ALA A 1 97 ? -20.547 -20.5 1.65 1 84.25 97 ALA A N 1
ATOM 804 C CA . ALA A 1 97 ? -19.938 -19.203 1.423 1 84.25 97 ALA A CA 1
ATOM 805 C C . ALA A 1 97 ? -19.172 -18.719 2.662 1 84.25 97 ALA A C 1
ATOM 807 O O . ALA A 1 97 ? -18.266 -17.906 2.561 1 84.25 97 ALA A O 1
ATOM 808 N N . LYS A 1 98 ? -19.422 -19.234 3.82 1 90.69 98 LYS A N 1
ATOM 809 C CA . LYS A 1 98 ? -18.781 -18.812 5.066 1 90.69 98 LYS A CA 1
ATOM 810 C C . LYS A 1 98 ? -17.5 -19.594 5.312 1 90.69 98 LYS A C 1
ATOM 812 O O . LYS A 1 98 ? -16.672 -19.188 6.137 1 90.69 98 LYS A O 1
ATOM 817 N N . TYR A 1 99 ? -17.406 -20.672 4.59 1 93.19 99 TYR A N 1
ATOM 818 C CA . TYR A 1 99 ? -16.219 -21.5 4.727 1 93.19 99 TYR A CA 1
ATOM 819 C C . TYR A 1 99 ? -15.039 -20.891 3.975 1 93.19 99 TYR A C 1
ATOM 821 O O . TYR A 1 99 ? -15.133 -20.625 2.775 1 93.19 99 TYR A O 1
ATOM 829 N N . ILE A 1 100 ? -14.016 -20.609 4.766 1 94.75 100 ILE A N 1
ATOM 830 C CA . ILE A 1 100 ? -12.766 -20.203 4.113 1 94.75 100 ILE A CA 1
ATOM 831 C C . ILE A 1 100 ? -12.117 -21.422 3.467 1 94.75 100 ILE A C 1
ATOM 833 O O . ILE A 1 100 ? -11.641 -22.328 4.16 1 94.75 100 ILE A O 1
ATOM 837 N N . SER A 1 101 ? -12.094 -21.406 2.137 1 96.06 101 SER A N 1
ATOM 838 C CA . SER A 1 101 ? -11.648 -22.578 1.379 1 96.06 101 SER A CA 1
ATOM 839 C C . SER A 1 101 ? -10.18 -22.438 0.969 1 96.06 101 SER A C 1
ATOM 841 O O . SER A 1 101 ? -9.781 -21.422 0.408 1 96.06 101 SER A O 1
ATOM 843 N N . SER A 1 102 ? -9.484 -23.5 1.232 1 97.12 102 SER A N 1
ATOM 844 C CA . SER A 1 102 ? -8.102 -23.562 0.767 1 97.12 102 SER A CA 1
ATOM 845 C C . SER A 1 102 ? -8.039 -23.609 -0.755 1 97.12 102 SER A C 1
ATOM 847 O O . SER A 1 102 ? -7.168 -22.984 -1.363 1 97.12 102 SER A O 1
ATOM 849 N N . SER A 1 103 ? -8.922 -24.297 -1.401 1 97.94 103 SER A N 1
ATOM 850 C CA . SER A 1 103 ? -8.953 -24.375 -2.857 1 97.94 103 SER A CA 1
ATOM 851 C C . SER A 1 103 ? -9.25 -23.016 -3.482 1 97.94 103 SER A C 1
ATOM 853 O O . SER A 1 103 ? -8.641 -22.641 -4.484 1 97.94 103 SER A O 1
ATOM 855 N N . ARG A 1 104 ? -10.164 -22.297 -2.861 1 97.19 104 ARG A N 1
ATOM 856 C CA . ARG A 1 104 ? -10.484 -20.969 -3.346 1 97.19 104 ARG A CA 1
ATOM 857 C C . ARG A 1 104 ? -9.305 -20.016 -3.164 1 97.19 104 ARG A C 1
ATOM 859 O O . ARG A 1 104 ? -8.984 -19.234 -4.059 1 97.19 104 ARG A O 1
ATOM 866 N N . THR A 1 105 ? -8.719 -20.062 -2.004 1 98.06 105 THR A N 1
ATOM 867 C CA . THR A 1 105 ? -7.578 -19.203 -1.71 1 98.06 105 THR A CA 1
ATOM 868 C C . THR A 1 105 ? -6.414 -19.5 -2.648 1 98.06 105 THR A C 1
ATOM 870 O O . THR A 1 105 ? -5.797 -18.594 -3.195 1 98.06 105 THR A O 1
ATOM 873 N N . LEU A 1 106 ? -6.152 -20.781 -2.887 1 98.69 106 LEU A N 1
ATOM 874 C CA . LEU A 1 106 ? -5.066 -21.172 -3.781 1 98.69 106 LEU A CA 1
ATOM 875 C C . LEU A 1 106 ? -5.348 -20.719 -5.211 1 98.69 106 LEU A C 1
ATOM 877 O O . LEU A 1 106 ? -4.426 -20.359 -5.941 1 98.69 106 LEU A O 1
ATOM 881 N N . LEU A 1 107 ? -6.562 -20.734 -5.613 1 98.5 107 LEU A N 1
ATOM 882 C CA . LEU A 1 107 ? -6.922 -20.328 -6.969 1 98.5 107 LEU A CA 1
ATOM 883 C C . LEU A 1 107 ? -6.48 -18.906 -7.242 1 98.5 107 LEU A C 1
ATOM 885 O O . LEU A 1 107 ? -5.996 -18.594 -8.336 1 98.5 107 LEU A O 1
ATOM 889 N N . ARG A 1 108 ? -6.645 -18.094 -6.273 1 97.75 108 ARG A N 1
ATOM 890 C CA . ARG A 1 108 ? -6.27 -16.688 -6.426 1 97.75 108 ARG A CA 1
ATOM 891 C C . ARG A 1 108 ? -4.758 -16.547 -6.578 1 97.75 108 ARG A C 1
ATOM 893 O O . ARG A 1 108 ? -4.285 -15.758 -7.406 1 97.75 108 ARG A O 1
ATOM 900 N N . LEU A 1 109 ? -3.996 -17.312 -5.871 1 98.44 109 LEU A N 1
ATOM 901 C CA . LEU A 1 109 ? -2.551 -17.328 -6.062 1 98.44 109 LEU A CA 1
ATOM 902 C C . LEU A 1 109 ? -2.188 -17.938 -7.414 1 98.44 109 LEU A C 1
ATOM 904 O O . LEU A 1 109 ? -1.269 -17.453 -8.086 1 98.44 109 LEU A O 1
ATOM 908 N N . HIS A 1 110 ? -2.904 -18.969 -7.801 1 98.75 110 HIS A N 1
ATOM 909 C CA . HIS A 1 110 ? -2.662 -19.656 -9.062 1 98.75 110 HIS A CA 1
ATOM 910 C C . HIS A 1 110 ? -2.871 -18.734 -10.25 1 98.75 110 HIS A C 1
ATOM 912 O O . HIS A 1 110 ? -2.07 -18.719 -11.188 1 98.75 110 HIS A O 1
ATOM 918 N N . ARG A 1 111 ? -3.877 -17.953 -10.203 1 98.38 111 ARG A N 1
ATOM 919 C CA . ARG A 1 111 ? -4.133 -16.969 -11.242 1 98.38 111 ARG A CA 1
ATOM 920 C C . ARG A 1 111 ? -3.021 -15.93 -11.297 1 98.38 111 ARG A C 1
ATOM 922 O O . ARG A 1 111 ? -2.623 -15.492 -12.375 1 98.38 111 ARG A O 1
ATOM 929 N N . GLY A 1 112 ? -2.561 -15.57 -10.125 1 98.19 112 GLY A N 1
ATOM 930 C CA . GLY A 1 112 ? -1.418 -14.672 -10.055 1 98.19 112 GLY A CA 1
ATOM 931 C C . GLY A 1 112 ? -0.155 -15.273 -10.648 1 98.19 112 GLY A C 1
ATOM 932 O O . GLY A 1 112 ? 0.66 -14.562 -11.234 1 98.19 112 GLY A O 1
ATOM 933 N N . LEU A 1 113 ? 0.011 -16.531 -10.492 1 98.62 113 LEU A N 1
ATOM 934 C CA . LEU A 1 113 ? 1.205 -17.203 -10.992 1 98.62 113 LEU A CA 1
ATOM 935 C C . LEU A 1 113 ? 1.274 -17.125 -12.516 1 98.62 113 LEU A C 1
ATOM 937 O O . LEU A 1 113 ? 2.361 -17 -13.086 1 98.62 113 LEU A O 1
ATOM 941 N N . GLU A 1 114 ? 0.13 -17.203 -13.141 1 98.44 114 GLU A N 1
ATOM 942 C CA . GLU A 1 114 ? 0.099 -17.062 -14.594 1 98.44 114 GLU A CA 1
ATOM 943 C C . GLU A 1 114 ? 0.609 -15.68 -15.008 1 98.44 114 GLU A C 1
ATOM 945 O O . GLU A 1 114 ? 1.399 -15.562 -15.953 1 98.44 114 GLU A O 1
ATOM 950 N N . PHE A 1 115 ? 0.12 -14.664 -14.367 1 98.62 115 PHE A N 1
ATOM 951 C CA . PHE A 1 115 ? 0.55 -13.297 -14.625 1 98.62 115 PHE A CA 1
ATOM 952 C C . PHE A 1 115 ? 2.059 -13.164 -14.461 1 98.62 115 PHE A C 1
ATOM 954 O O . PHE A 1 115 ? 2.738 -12.602 -15.32 1 98.62 115 PHE A O 1
ATOM 961 N N . ILE A 1 116 ? 2.617 -13.672 -13.336 1 97.94 116 ILE A N 1
ATOM 962 C CA . ILE A 1 116 ? 4.039 -13.57 -13.023 1 97.94 116 ILE A CA 1
ATOM 963 C C . ILE A 1 116 ? 4.855 -14.273 -14.109 1 97.94 116 ILE A C 1
ATOM 965 O O . ILE A 1 116 ? 5.855 -13.734 -14.586 1 97.94 116 ILE A O 1
ATOM 969 N N . TYR A 1 117 ? 4.383 -15.453 -14.5 1 98 117 TYR A N 1
ATOM 970 C CA . TYR A 1 117 ? 5.043 -16.203 -15.57 1 98 117 TYR A CA 1
ATOM 971 C C . TYR A 1 117 ? 5.094 -15.383 -16.859 1 98 117 TYR A C 1
ATOM 973 O O . TYR A 1 117 ? 6.152 -15.242 -17.469 1 98 117 TYR A O 1
ATOM 981 N N . GLU A 1 118 ? 3.965 -14.805 -17.234 1 98.44 118 GLU A N 1
ATOM 982 C CA . GLU A 1 118 ? 3.891 -14.047 -18.484 1 98.44 118 GLU A CA 1
ATOM 983 C C . GLU A 1 118 ? 4.75 -12.789 -18.422 1 98.44 118 GLU A C 1
ATOM 985 O O . GLU A 1 118 ? 5.445 -12.445 -19.375 1 98.44 118 GLU A O 1
ATOM 990 N N . PHE A 1 119 ? 4.699 -12.078 -17.312 1 98.25 119 PHE A N 1
ATOM 991 C CA . PHE A 1 119 ? 5.469 -10.852 -17.141 1 98.25 119 PHE A CA 1
ATOM 992 C C . PHE A 1 119 ? 6.965 -11.141 -17.219 1 98.25 119 PHE A C 1
ATOM 994 O O . PHE A 1 119 ? 7.688 -10.469 -17.969 1 98.25 119 PHE A O 1
ATOM 1001 N N . LEU A 1 120 ? 7.414 -12.164 -16.5 1 97.31 120 LEU A N 1
ATOM 1002 C CA . LEU A 1 120 ? 8.844 -12.469 -16.484 1 97.31 120 LEU A CA 1
ATOM 1003 C C . LEU A 1 120 ? 9.305 -12.984 -17.844 1 97.31 120 LEU A C 1
ATOM 1005 O O . LEU A 1 120 ? 10.445 -12.727 -18.25 1 97.31 120 LEU A O 1
ATOM 1009 N N . SER A 1 121 ? 8.445 -13.688 -18.531 1 97.5 121 SER A N 1
ATOM 1010 C CA . SER A 1 121 ? 8.773 -14.125 -19.891 1 97.5 121 SER A CA 1
ATOM 1011 C C . SER A 1 121 ? 9 -12.945 -20.812 1 97.5 121 SER A C 1
ATOM 1013 O O . SER A 1 121 ? 9.953 -12.938 -21.594 1 97.5 121 SER A O 1
ATOM 1015 N N . ARG A 1 122 ? 8.18 -11.953 -20.719 1 97.31 122 ARG A N 1
ATOM 1016 C CA . ARG A 1 122 ? 8.32 -10.75 -21.531 1 97.31 122 ARG A CA 1
ATOM 1017 C C . ARG A 1 122 ? 9.531 -9.93 -21.094 1 97.31 122 ARG A C 1
ATOM 1019 O O . ARG A 1 122 ? 10.227 -9.352 -21.922 1 97.31 122 ARG A O 1
ATOM 1026 N N . LEU A 1 123 ? 9.727 -9.922 -19.828 1 96.25 123 LEU A N 1
ATOM 1027 C CA . LEU A 1 123 ? 10.852 -9.188 -19.266 1 96.25 123 LEU A CA 1
ATOM 1028 C C . LEU A 1 123 ? 12.172 -9.688 -19.828 1 96.25 123 LEU A C 1
ATOM 1030 O O . LEU A 1 123 ? 13.094 -8.906 -20.062 1 96.25 123 LEU A O 1
ATOM 1034 N N . ALA A 1 124 ? 12.266 -10.977 -20.016 1 94.12 124 ALA A N 1
ATOM 1035 C CA . ALA A 1 124 ? 13.484 -11.625 -20.5 1 94.12 124 ALA A CA 1
ATOM 1036 C C . ALA A 1 124 ? 13.836 -11.141 -21.906 1 94.12 124 ALA A C 1
ATOM 1038 O O . ALA A 1 124 ? 15 -11.172 -22.312 1 94.12 124 ALA A O 1
ATOM 1039 N N . SER A 1 125 ? 12.891 -10.625 -22.625 1 95 125 SER A N 1
ATOM 1040 C CA . SER A 1 125 ? 13.117 -10.227 -24.016 1 95 125 SER A CA 1
ATOM 1041 C C . SER A 1 125 ? 13.453 -8.742 -24.109 1 95 125 SER A C 1
ATOM 1043 O O . SER A 1 125 ? 13.781 -8.242 -25.188 1 95 125 SER A O 1
ATOM 1045 N N . LEU A 1 126 ? 13.398 -7.988 -23.016 1 96.62 126 LEU A N 1
ATOM 1046 C CA . LEU A 1 126 ? 13.656 -6.555 -23 1 96.62 126 LEU A CA 1
ATOM 1047 C C . LEU A 1 126 ? 15.141 -6.277 -22.797 1 96.62 126 LEU A C 1
ATOM 1049 O O . LEU A 1 126 ? 15.883 -7.148 -22.344 1 96.62 126 LEU A O 1
ATOM 1053 N N . THR A 1 127 ? 15.469 -5.043 -23.188 1 96.25 127 THR A N 1
ATOM 1054 C CA . THR A 1 127 ? 16.828 -4.57 -22.938 1 96.25 127 THR A CA 1
ATOM 1055 C C . THR A 1 127 ? 16.875 -3.76 -21.641 1 96.25 127 THR A C 1
ATOM 1057 O O . THR A 1 127 ? 15.828 -3.391 -21.094 1 96.25 127 THR A O 1
ATOM 1060 N N . GLU A 1 128 ? 18.031 -3.486 -21.188 1 95.06 128 GLU A N 1
ATOM 1061 C CA . GLU A 1 128 ? 18.25 -2.842 -19.891 1 95.06 128 GLU A CA 1
ATOM 1062 C C . GLU A 1 128 ? 17.578 -1.473 -19.844 1 95.06 128 GLU A C 1
ATOM 1064 O O . GLU A 1 128 ? 17.141 -1.029 -18.781 1 95.06 128 GLU A O 1
ATOM 1069 N N . CYS A 1 129 ? 17.422 -0.809 -21 1 96.75 129 CYS A N 1
ATOM 1070 C CA . CYS A 1 129 ? 16.938 0.566 -21 1 96.75 129 CYS A CA 1
ATOM 1071 C C . CYS A 1 129 ? 15.43 0.615 -21.266 1 96.75 129 CYS A C 1
ATOM 1073 O O . CYS A 1 129 ? 14.805 1.668 -21.125 1 96.75 129 CYS A O 1
ATOM 1075 N N . ASP A 1 130 ? 14.836 -0.551 -21.562 1 97.44 130 ASP A N 1
ATOM 1076 C CA . ASP A 1 130 ? 13.406 -0.598 -21.859 1 97.44 130 ASP A CA 1
ATOM 1077 C C . ASP A 1 130 ? 12.578 -0.433 -20.578 1 97.44 130 ASP A C 1
ATOM 1079 O O . ASP A 1 130 ? 12.922 -0.979 -19.531 1 97.44 130 ASP A O 1
ATOM 1083 N N . LYS A 1 131 ? 11.539 0.379 -20.734 1 96.38 131 LYS A N 1
ATOM 1084 C CA . LYS A 1 131 ? 10.547 0.416 -19.656 1 96.38 131 LYS A CA 1
ATOM 1085 C C . LYS A 1 131 ? 9.797 -0.909 -19.562 1 96.38 131 LYS A C 1
ATOM 1087 O O . LYS A 1 131 ? 9.477 -1.525 -20.578 1 96.38 131 LYS A O 1
ATOM 1092 N N . THR A 1 132 ? 9.461 -1.321 -18.328 1 97.69 132 THR A N 1
ATOM 1093 C CA . THR A 1 132 ? 8.828 -2.621 -18.141 1 97.69 132 THR A CA 1
ATOM 1094 C C . THR A 1 132 ? 7.316 -2.473 -18 1 97.69 132 THR A C 1
ATOM 1096 O O . THR A 1 132 ? 6.586 -3.465 -18.016 1 97.69 132 THR A O 1
ATOM 1099 N N . GLN A 1 133 ? 6.832 -1.28 -17.875 1 97.19 133 GLN A N 1
ATOM 1100 C CA . GLN A 1 133 ? 5.426 -0.98 -17.625 1 97.19 133 GLN A CA 1
ATOM 1101 C C . GLN A 1 133 ? 4.527 -1.632 -18.672 1 97.19 133 GLN A C 1
ATOM 1103 O O . GLN A 1 133 ? 3.527 -2.266 -18.328 1 97.19 133 GLN A O 1
ATOM 1108 N N . LEU A 1 134 ? 4.895 -1.489 -19.953 1 97.5 134 LEU A N 1
ATOM 1109 C CA . LEU A 1 134 ? 4.051 -2.016 -21.016 1 97.5 134 LEU A CA 1
ATOM 1110 C C . LEU A 1 134 ? 4.031 -3.541 -21 1 97.5 134 LEU A C 1
ATOM 1112 O O . LEU A 1 134 ? 2.982 -4.156 -21.188 1 97.5 134 LEU A O 1
ATOM 1116 N N . ALA A 1 135 ? 5.234 -4.129 -20.797 1 97.94 135 ALA A N 1
ATOM 1117 C CA . ALA A 1 135 ? 5.305 -5.582 -20.688 1 97.94 135 ALA A CA 1
ATOM 1118 C C . ALA A 1 135 ? 4.422 -6.094 -19.547 1 97.94 135 ALA A C 1
ATOM 1120 O O . ALA A 1 135 ? 3.715 -7.094 -19.703 1 97.94 135 ALA A O 1
ATOM 1121 N N . CYS A 1 136 ? 4.453 -5.402 -18.453 1 98.38 136 CYS A N 1
ATOM 1122 C CA . CYS A 1 136 ? 3.648 -5.785 -17.297 1 98.38 136 CYS A CA 1
ATOM 1123 C C . CYS A 1 136 ? 2.162 -5.621 -17.594 1 98.38 136 CYS A C 1
ATOM 1125 O O . CYS A 1 136 ? 1.363 -6.504 -17.281 1 98.38 136 CYS A O 1
ATOM 1127 N N . LYS A 1 137 ? 1.809 -4.527 -18.219 1 98.38 137 LYS A N 1
ATOM 1128 C CA . LYS A 1 137 ? 0.416 -4.254 -18.547 1 98.38 137 LYS A CA 1
ATOM 1129 C C . LYS A 1 137 ? -0.14 -5.312 -19.5 1 98.38 137 LYS A C 1
ATOM 1131 O O . LYS A 1 137 ? -1.259 -5.793 -19.312 1 98.38 137 LYS A O 1
ATOM 1136 N N . LEU A 1 138 ? 0.587 -5.641 -20.5 1 98.25 138 LEU A N 1
ATOM 1137 C CA . LEU A 1 138 ? 0.149 -6.645 -21.469 1 98.25 138 LEU A CA 1
ATOM 1138 C C . LEU A 1 138 ? -0.043 -7.996 -20.781 1 98.25 138 LEU A C 1
ATOM 1140 O O . LEU A 1 138 ? -1.055 -8.672 -21 1 98.25 138 LEU A O 1
ATOM 1144 N N . ALA A 1 139 ? 0.966 -8.359 -19.969 1 98.56 139 ALA A N 1
ATOM 1145 C CA . ALA A 1 139 ? 0.853 -9.617 -19.219 1 98.56 139 ALA A CA 1
ATOM 1146 C C . ALA A 1 139 ? -0.391 -9.617 -18.344 1 98.56 139 ALA A C 1
ATOM 1148 O O . ALA A 1 139 ? -1.123 -10.609 -18.281 1 98.56 139 ALA A O 1
ATOM 1149 N N . TYR A 1 140 ? -0.629 -8.539 -17.672 1 98.56 140 TYR A N 1
ATOM 1150 C CA . TYR A 1 140 ? -1.766 -8.398 -16.766 1 98.56 140 TYR A CA 1
ATOM 1151 C C . TYR A 1 140 ? -3.082 -8.531 -17.516 1 98.56 140 TYR A C 1
ATOM 1153 O O . TYR A 1 140 ? -3.963 -9.297 -17.125 1 98.56 140 TYR A O 1
ATOM 1161 N N . GLU A 1 141 ? -3.213 -7.852 -18.625 1 98.25 141 GLU A N 1
ATOM 1162 C CA . GLU A 1 141 ? -4.441 -7.824 -19.422 1 98.25 141 GLU A CA 1
ATOM 1163 C C . GLU A 1 141 ? -4.73 -9.195 -20.031 1 98.25 141 GLU A C 1
ATOM 1165 O O . GLU A 1 141 ? -5.891 -9.578 -20.172 1 98.25 141 GLU A O 1
ATOM 1170 N N . MET A 1 142 ? -3.719 -9.945 -20.219 1 98.12 142 MET A N 1
ATOM 1171 C CA . MET A 1 142 ? -3.881 -11.25 -20.859 1 98.12 142 MET A CA 1
ATOM 1172 C C . MET A 1 142 ? -4.203 -12.32 -19.828 1 98.12 142 MET A C 1
ATOM 1174 O O . MET A 1 142 ? -4.641 -13.422 -20.188 1 98.12 142 MET A O 1
ATOM 1178 N N . THR A 1 143 ? -3.979 -12.008 -18.578 1 98.12 143 THR A N 1
ATOM 1179 C CA . THR A 1 143 ? -4.082 -13.086 -17.594 1 98.12 143 THR A CA 1
ATOM 1180 C C . THR A 1 143 ? -4.953 -12.664 -16.422 1 98.12 143 THR A C 1
ATOM 1182 O O . THR A 1 143 ? -6.176 -12.805 -16.469 1 98.12 143 THR A O 1
ATOM 1185 N N . LEU A 1 144 ? -4.441 -11.914 -15.508 1 97.81 144 LEU A N 1
ATOM 1186 C CA . LEU A 1 144 ? -4.996 -11.688 -14.18 1 97.81 144 LEU A CA 1
ATOM 1187 C C . LEU A 1 144 ? -6.152 -10.695 -14.227 1 97.81 144 LEU A C 1
ATOM 1189 O O . LEU A 1 144 ? -7.07 -10.766 -13.406 1 97.81 144 LEU A O 1
ATOM 1193 N N . ALA A 1 145 ? -6.188 -9.805 -15.227 1 97.88 145 ALA A N 1
ATOM 1194 C CA . ALA A 1 145 ? -7.148 -8.703 -15.297 1 97.88 145 ALA A CA 1
ATOM 1195 C C . ALA A 1 145 ? -8.578 -9.227 -15.352 1 97.88 145 ALA A C 1
ATOM 1197 O O . ALA A 1 145 ? -9.477 -8.664 -14.719 1 97.88 145 ALA A O 1
ATOM 1198 N N . LYS A 1 146 ? -8.82 -10.305 -16.016 1 97.25 146 LYS A N 1
ATOM 1199 C CA . LYS A 1 146 ? -10.172 -10.828 -16.234 1 97.25 146 LYS A CA 1
ATOM 1200 C C . LYS A 1 146 ? -10.773 -11.344 -14.93 1 97.25 146 LYS A C 1
ATOM 1202 O O . LYS A 1 146 ? -11.992 -11.531 -14.836 1 97.25 146 LYS A O 1
ATOM 1207 N N . HIS A 1 147 ? -9.914 -11.602 -13.953 1 97.12 147 HIS A N 1
ATOM 1208 C CA . HIS A 1 147 ? -10.398 -12.148 -12.695 1 97.12 147 HIS A CA 1
ATOM 1209 C C . HIS A 1 147 ? -10.586 -11.047 -11.648 1 97.12 147 HIS A C 1
ATOM 1211 O O . HIS A 1 147 ? -11.133 -11.297 -10.57 1 97.12 147 HIS A O 1
ATOM 1217 N N . HIS A 1 148 ? -10.102 -9.781 -11.914 1 96.12 148 HIS A N 1
ATOM 1218 C CA . HIS A 1 148 ? -10.141 -8.695 -10.938 1 96.12 148 HIS A CA 1
ATOM 1219 C C . HIS A 1 148 ? -11.328 -7.773 -11.188 1 96.12 148 HIS A C 1
ATOM 1221 O O . HIS A 1 148 ? -11.586 -7.379 -12.328 1 96.12 148 HIS A O 1
ATOM 1227 N N . PRO A 1 149 ? -12.047 -7.484 -10.094 1 94.31 149 PRO A N 1
ATOM 1228 C CA . PRO A 1 149 ? -13.016 -6.402 -10.242 1 94.31 149 PRO A CA 1
ATOM 1229 C C . PRO A 1 149 ? -12.375 -5.09 -10.695 1 94.31 149 PRO A C 1
ATOM 1231 O O . PRO A 1 149 ? -11.164 -4.914 -10.562 1 94.31 149 PRO A O 1
ATOM 1234 N N . TRP A 1 150 ? -13.156 -4.211 -11.156 1 91.75 150 TRP A N 1
ATOM 1235 C CA . TRP A 1 150 ? -12.695 -2.986 -11.805 1 91.75 150 TRP A CA 1
ATOM 1236 C C . TRP A 1 150 ? -11.789 -2.186 -10.875 1 91.75 150 TRP A C 1
ATOM 1238 O O . TRP A 1 150 ? -10.758 -1.663 -11.305 1 91.75 150 TRP A O 1
ATOM 1248 N N . VAL A 1 151 ? -12.07 -2.043 -9.664 1 89.31 151 VAL A N 1
ATOM 1249 C CA . VAL A 1 151 ? -11.297 -1.238 -8.727 1 89.31 151 VAL A CA 1
ATOM 1250 C C . VAL A 1 151 ? -9.906 -1.843 -8.547 1 89.31 151 VAL A C 1
ATOM 1252 O O . VAL A 1 151 ? -8.914 -1.117 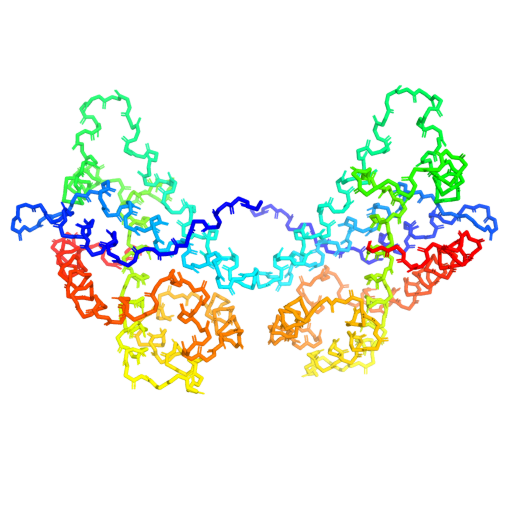-8.477 1 89.31 151 VAL A O 1
ATOM 1255 N N . ILE A 1 152 ? -9.797 -3.131 -8.477 1 93.62 152 ILE A N 1
ATOM 1256 C CA . ILE A 1 152 ? -8.516 -3.814 -8.336 1 93.62 152 ILE A CA 1
ATOM 1257 C C . ILE A 1 152 ? -7.707 -3.658 -9.625 1 93.62 152 ILE A C 1
ATOM 1259 O O . ILE A 1 152 ? -6.496 -3.439 -9.578 1 93.62 152 ILE A O 1
ATOM 1263 N N . ARG A 1 153 ? -8.406 -3.715 -10.727 1 95.69 153 ARG A N 1
ATOM 1264 C CA . ARG A 1 153 ? -7.742 -3.539 -12.016 1 95.69 153 ARG A CA 1
ATOM 1265 C C . ARG A 1 153 ? -7.145 -2.141 -12.133 1 95.69 153 ARG A C 1
ATOM 1267 O O . ARG A 1 153 ? -6.008 -1.981 -12.586 1 95.69 153 ARG A O 1
ATOM 1274 N N . LYS A 1 154 ? -7.848 -1.191 -11.773 1 93 154 LYS A N 1
ATOM 1275 C CA . LYS A 1 154 ? -7.359 0.183 -11.812 1 93 154 LYS A CA 1
ATOM 1276 C C . LYS A 1 154 ? -6.137 0.356 -10.914 1 93 154 LYS A C 1
ATOM 1278 O O . LYS A 1 154 ? -5.145 0.97 -11.32 1 93 154 LYS A O 1
ATOM 1283 N N . GLY A 1 155 ? -6.238 -0.143 -9.688 1 94.25 155 GLY A N 1
ATOM 1284 C CA . GLY A 1 155 ? -5.098 -0.078 -8.789 1 94.25 155 GLY A CA 1
ATOM 1285 C C . GLY A 1 155 ? -3.852 -0.736 -9.352 1 94.25 155 GLY A C 1
ATOM 1286 O O . GLY A 1 155 ? -2.756 -0.178 -9.273 1 94.25 155 GLY A O 1
ATOM 1287 N N . ALA A 1 156 ? -4.07 -1.88 -9.914 1 96.44 156 ALA A N 1
ATOM 1288 C CA . ALA A 1 156 ? -2.951 -2.609 -10.5 1 96.44 156 ALA A CA 1
ATOM 1289 C C . ALA A 1 156 ? -2.316 -1.817 -11.641 1 96.44 156 ALA A C 1
ATOM 1291 O O . ALA A 1 156 ? -1.094 -1.67 -11.695 1 96.44 156 ALA A O 1
ATOM 1292 N N . LEU A 1 157 ? -3.105 -1.277 -12.5 1 96.44 157 LEU A N 1
ATOM 1293 C CA . LEU A 1 157 ? -2.623 -0.526 -13.648 1 96.44 157 LEU A CA 1
ATOM 1294 C C . LEU A 1 157 ? -1.887 0.734 -13.211 1 96.44 157 LEU A C 1
ATOM 1296 O O . LEU A 1 157 ? -0.847 1.081 -13.773 1 96.44 157 LEU A O 1
ATOM 1300 N N . VAL A 1 158 ? -2.344 1.363 -12.195 1 94.75 158 VAL A N 1
ATOM 1301 C CA . VAL A 1 158 ? -1.703 2.564 -11.664 1 94.75 158 VAL A CA 1
ATOM 1302 C C . VAL A 1 158 ? -0.348 2.207 -11.062 1 94.75 158 VAL A C 1
ATOM 1304 O O . VAL A 1 158 ? 0.645 2.9 -11.297 1 94.75 158 VAL A O 1
ATOM 1307 N N . ALA A 1 159 ? -0.35 1.185 -10.297 1 95 159 ALA A N 1
ATOM 1308 C CA . ALA A 1 159 ? 0.885 0.759 -9.641 1 95 159 ALA A CA 1
ATOM 1309 C C . ALA A 1 159 ? 1.972 0.453 -10.664 1 95 159 ALA A C 1
ATOM 1311 O O . ALA A 1 159 ? 3.158 0.677 -10.406 1 95 159 ALA A O 1
ATOM 1312 N N . MET A 1 160 ? 1.602 0.07 -11.859 1 96.19 160 MET A N 1
ATOM 1313 C CA . MET A 1 160 ? 2.557 -0.344 -12.883 1 96.19 160 MET A CA 1
ATOM 1314 C C . MET A 1 160 ? 3.328 0.856 -13.422 1 96.19 160 MET A C 1
ATOM 1316 O O . MET A 1 160 ? 4.41 0.699 -13.992 1 96.19 160 MET A O 1
ATOM 1320 N N . TYR A 1 161 ? 2.799 2.002 -13.18 1 94.19 161 TYR A N 1
ATOM 1321 C CA . TYR A 1 161 ? 3.514 3.205 -13.594 1 94.19 161 TYR A CA 1
ATOM 1322 C C . TYR A 1 161 ? 4.766 3.412 -12.75 1 94.19 161 TYR A C 1
ATOM 1324 O O . TYR A 1 161 ? 5.656 4.172 -13.133 1 94.19 161 TYR A O 1
ATOM 1332 N N . ALA A 1 162 ? 4.797 2.756 -11.656 1 94.12 162 ALA A N 1
ATOM 1333 C CA . ALA A 1 162 ? 5.945 2.9 -10.766 1 94.12 162 ALA A CA 1
ATOM 1334 C C . ALA A 1 162 ? 7.078 1.961 -11.18 1 94.12 162 ALA A C 1
ATOM 1336 O O . ALA A 1 162 ? 8.18 2.025 -10.625 1 94.12 162 ALA A O 1
ATOM 1337 N N . LEU A 1 163 ? 6.832 1.103 -12.156 1 96.19 163 LEU A N 1
ATOM 1338 C CA . LEU A 1 163 ? 7.844 0.124 -12.547 1 96.19 163 LEU A CA 1
ATOM 1339 C C . LEU A 1 163 ? 9.023 0.806 -13.227 1 96.19 163 LEU A C 1
ATOM 1341 O O . LEU A 1 163 ? 8.844 1.692 -14.062 1 96.19 163 LEU A O 1
ATOM 1345 N N . PRO A 1 164 ? 10.234 0.404 -12.891 1 95.19 164 PRO A N 1
ATOM 1346 C CA . PRO A 1 164 ? 11.438 0.963 -13.523 1 95.19 164 PRO A CA 1
ATOM 1347 C C . PRO A 1 164 ? 11.781 0.279 -14.844 1 95.19 164 PRO A C 1
ATOM 1349 O O . PRO A 1 164 ? 10.969 -0.461 -15.391 1 95.19 164 PRO A O 1
ATOM 1352 N N . THR A 1 165 ? 12.922 0.659 -15.359 1 97.12 165 THR A N 1
ATOM 1353 C CA . THR A 1 165 ? 13.445 -0.027 -16.531 1 97.12 165 THR A CA 1
ATOM 1354 C C . THR A 1 165 ? 13.828 -1.464 -16.203 1 97.12 165 THR A C 1
ATOM 1356 O O . THR A 1 165 ? 13.93 -1.826 -15.023 1 97.12 165 THR A O 1
ATOM 1359 N N . GLN A 1 166 ? 13.984 -2.211 -17.297 1 97.69 166 GLN A N 1
ATOM 1360 C CA . GLN A 1 166 ? 14.344 -3.613 -17.125 1 97.69 166 GLN A CA 1
ATOM 1361 C C . GLN A 1 166 ? 15.617 -3.754 -16.297 1 97.69 166 GLN A C 1
ATOM 1363 O O . GLN A 1 166 ? 15.664 -4.535 -15.344 1 97.69 166 GLN A O 1
ATOM 1368 N N . GLY A 1 167 ? 16.656 -2.992 -16.609 1 96.5 167 GLY A N 1
ATOM 1369 C CA . GLY A 1 167 ? 17.922 -3.055 -15.883 1 96.5 167 GLY A CA 1
ATOM 1370 C C . GLY A 1 167 ? 17.781 -2.623 -14.438 1 96.5 167 GLY A C 1
ATOM 1371 O O . GLY A 1 167 ? 18.328 -3.273 -13.539 1 96.5 167 GLY A O 1
ATOM 1372 N N . GLU A 1 168 ? 17.094 -1.582 -14.164 1 96.06 168 GLU A N 1
ATOM 1373 C CA . GLU A 1 168 ? 16.891 -1.098 -12.805 1 96.06 168 GLU A CA 1
ATOM 1374 C C . GLU A 1 168 ? 16.078 -2.096 -11.977 1 96.06 168 GLU A C 1
ATOM 1376 O O . GLU A 1 168 ? 16.359 -2.303 -10.797 1 96.06 168 GLU A O 1
ATOM 1381 N N . LEU A 1 169 ? 15.086 -2.674 -12.641 1 96.31 169 LEU A N 1
ATOM 1382 C CA . LEU A 1 169 ? 14.266 -3.67 -11.969 1 96.31 169 LEU A CA 1
ATOM 1383 C C . LEU A 1 169 ? 15.102 -4.855 -11.516 1 96.31 169 LEU A C 1
ATOM 1385 O O . LEU A 1 169 ? 15.039 -5.258 -10.352 1 96.31 169 LEU A O 1
ATOM 1389 N N . LEU A 1 170 ? 15.883 -5.363 -12.398 1 95.19 170 LEU A N 1
ATOM 1390 C CA . LEU A 1 170 ? 16.703 -6.531 -12.078 1 95.19 170 LEU A CA 1
ATOM 1391 C C . LEU A 1 170 ? 17.703 -6.211 -10.984 1 95.19 170 LEU A C 1
ATOM 1393 O O . LEU A 1 170 ? 17.922 -7.016 -10.078 1 95.19 170 LEU A O 1
ATOM 1397 N N . LYS A 1 171 ? 18.312 -5.074 -11.023 1 94.69 171 LYS A N 1
ATOM 1398 C CA . LYS A 1 171 ? 19.281 -4.668 -10 1 94.69 171 LYS A CA 1
ATOM 1399 C C . LYS A 1 171 ? 18.609 -4.52 -8.641 1 94.69 171 LYS A C 1
ATOM 1401 O O . LYS A 1 171 ? 19.219 -4.797 -7.605 1 94.69 171 LYS A O 1
ATOM 1406 N N . ARG A 1 172 ? 17.406 -4.148 -8.672 1 92.88 172 ARG A N 1
ATOM 1407 C CA . ARG A 1 172 ? 16.641 -3.91 -7.449 1 92.88 172 ARG A CA 1
ATOM 1408 C C . ARG A 1 172 ? 16.266 -5.227 -6.77 1 92.88 172 ARG A C 1
ATOM 1410 O O . ARG A 1 172 ? 16.281 -5.324 -5.543 1 92.88 172 ARG A O 1
ATOM 1417 N N . VAL A 1 173 ? 15.914 -6.234 -7.578 1 93.38 173 VAL A N 1
ATOM 1418 C CA . VAL A 1 173 ? 15.266 -7.391 -6.969 1 93.38 173 VAL A CA 1
ATOM 1419 C C . VAL A 1 173 ? 16.25 -8.555 -6.895 1 93.38 173 VAL A C 1
ATOM 1421 O O . VAL A 1 173 ? 16.078 -9.484 -6.102 1 93.38 173 VAL A O 1
ATOM 1424 N N . CYS A 1 174 ? 17.266 -8.508 -7.699 1 92 174 CYS A N 1
ATOM 1425 C CA . CYS A 1 174 ? 18.188 -9.641 -7.754 1 92 174 CYS A CA 1
ATOM 1426 C C . CYS A 1 174 ? 19.516 -9.281 -7.105 1 92 174 CYS A C 1
ATOM 1428 O O . CYS A 1 174 ? 20 -8.156 -7.238 1 92 174 CYS A O 1
ATOM 1430 N N . CYS A 1 175 ? 20.094 -10.25 -6.434 1 88.25 175 CYS A N 1
ATOM 1431 C CA . CYS A 1 175 ? 21.438 -10.062 -5.875 1 88.25 175 CYS A CA 1
ATOM 1432 C C . CYS A 1 175 ? 22.484 -10.094 -6.969 1 88.25 175 CYS A C 1
ATOM 1434 O O . CYS A 1 175 ? 23.453 -9.312 -6.938 1 88.25 175 CYS A O 1
ATOM 1436 N N . ASN A 1 176 ? 22.328 -10.969 -7.879 1 92.75 176 ASN A N 1
ATOM 1437 C CA . ASN A 1 176 ? 23.203 -11.156 -9.023 1 92.75 176 ASN A CA 1
ATOM 1438 C C . ASN A 1 176 ? 22.422 -11.211 -10.336 1 92.75 176 ASN A C 1
ATOM 1440 O O . ASN A 1 176 ? 21.875 -12.25 -10.703 1 92.75 176 ASN A O 1
ATOM 1444 N N . VAL A 1 177 ? 22.531 -10.109 -11.086 1 93.94 177 VAL A N 1
ATOM 1445 C CA . VAL A 1 177 ? 21.703 -9.945 -12.273 1 93.94 177 VAL A CA 1
ATOM 1446 C C . VAL A 1 177 ? 22.141 -10.953 -13.344 1 93.94 177 VAL A C 1
ATOM 1448 O O . VAL A 1 177 ? 21.297 -11.609 -13.969 1 93.94 177 VAL A O 1
ATOM 1451 N N . ALA A 1 178 ? 23.406 -11.055 -13.555 1 94.25 178 ALA A N 1
ATOM 1452 C CA . ALA A 1 178 ? 23.922 -11.977 -14.562 1 94.25 178 ALA A CA 1
ATOM 1453 C C . ALA A 1 178 ? 23.453 -13.398 -14.297 1 94.25 178 ALA A C 1
ATOM 1455 O O . ALA A 1 178 ? 23 -14.094 -15.211 1 94.25 178 ALA A O 1
ATOM 1456 N N . ARG A 1 179 ? 23.5 -13.836 -13.109 1 94.94 179 ARG A N 1
ATOM 1457 C CA . ARG A 1 179 ? 23.078 -15.18 -12.734 1 94.94 179 ARG A CA 1
ATOM 1458 C C . ARG A 1 179 ? 21.562 -15.328 -12.883 1 94.94 179 ARG A C 1
ATOM 1460 O O . ARG A 1 179 ? 21.078 -16.375 -13.32 1 94.94 179 ARG A O 1
ATOM 1467 N N . ALA A 1 180 ? 20.859 -14.328 -12.531 1 94.56 180 ALA A N 1
ATOM 1468 C CA . ALA A 1 180 ? 19.406 -14.359 -12.625 1 94.56 180 ALA A CA 1
ATOM 1469 C C . ALA A 1 180 ? 18.953 -14.547 -14.07 1 94.56 180 ALA A C 1
ATOM 1471 O O . ALA A 1 180 ? 18.062 -15.344 -14.352 1 94.56 180 ALA A O 1
ATOM 1472 N N . VAL A 1 181 ? 19.609 -13.805 -14.891 1 94.38 181 VAL A N 1
ATOM 1473 C CA . VAL A 1 181 ? 19.266 -13.891 -16.312 1 94.38 181 VAL A CA 1
ATOM 1474 C C . VAL A 1 181 ? 19.562 -15.289 -16.828 1 94.38 181 VAL A C 1
ATOM 1476 O O . VAL A 1 181 ? 18.812 -15.836 -17.641 1 94.38 181 VAL A O 1
ATOM 1479 N N . GLU A 1 182 ? 20.609 -15.828 -16.359 1 95.81 182 GLU A N 1
ATOM 1480 C CA . GLU A 1 182 ? 21 -17.172 -16.766 1 95.81 182 GLU A CA 1
ATOM 1481 C C . GLU A 1 182 ? 19.984 -18.203 -16.281 1 95.81 182 GLU A C 1
ATOM 1483 O O . GLU A 1 182 ? 19.688 -19.172 -17 1 95.81 182 GLU A O 1
ATOM 1488 N N . VAL A 1 183 ? 19.422 -18.031 -15.148 1 96.94 183 VAL A N 1
ATOM 1489 C CA . VAL A 1 183 ? 18.594 -19.031 -14.469 1 96.94 183 VAL A CA 1
ATOM 1490 C C . VAL A 1 183 ? 17.141 -18.859 -14.875 1 96.94 183 VAL A C 1
ATOM 1492 O O . VAL A 1 183 ? 16.344 -19.797 -14.766 1 96.94 183 VAL A O 1
ATOM 1495 N N . LEU A 1 184 ? 16.797 -17.688 -15.391 1 97 184 LEU A N 1
ATOM 1496 C CA . LEU A 1 184 ? 15.414 -17.281 -15.625 1 97 184 LEU A CA 1
ATOM 1497 C C . LEU A 1 184 ? 14.695 -18.281 -16.531 1 97 184 LEU A C 1
ATOM 1499 O O . LEU A 1 184 ? 13.594 -18.719 -16.203 1 97 184 LEU A O 1
ATOM 1503 N N . PRO A 1 185 ? 15.312 -18.766 -17.609 1 96.81 185 PRO A N 1
ATOM 1504 C CA . PRO A 1 185 ? 14.586 -19.688 -18.484 1 96.81 185 PRO A CA 1
ATOM 1505 C C . PRO A 1 185 ? 14.203 -20.984 -17.781 1 96.81 185 PRO A C 1
ATOM 1507 O O . PRO A 1 185 ? 13.078 -21.484 -17.953 1 96.81 185 PRO A O 1
ATOM 1510 N N . GLU A 1 186 ? 15.062 -21.484 -17 1 97.88 186 GLU A N 1
ATOM 1511 C CA . GLU A 1 186 ? 14.766 -22.734 -16.297 1 97.88 186 GLU A CA 1
ATOM 1512 C C . GLU A 1 186 ? 13.727 -22.516 -15.211 1 97.88 186 GLU A C 1
ATOM 1514 O O . GLU A 1 186 ? 12.859 -23.359 -14.992 1 97.88 186 GLU A O 1
ATOM 1519 N N . MET A 1 187 ? 13.859 -21.422 -14.508 1 97.88 187 MET A N 1
ATOM 1520 C CA . MET A 1 187 ? 12.867 -21.094 -13.5 1 97.88 187 MET A CA 1
ATOM 1521 C C . MET A 1 187 ? 11.484 -20.953 -14.125 1 97.88 187 MET A C 1
ATOM 1523 O O . MET A 1 187 ? 10.492 -21.453 -13.57 1 97.88 187 MET A O 1
ATOM 1527 N N . LEU A 1 188 ? 11.43 -20.328 -15.305 1 98.25 188 LEU A N 1
ATOM 1528 C CA . LEU A 1 188 ? 10.156 -20.172 -16 1 98.25 188 LEU A CA 1
ATOM 1529 C C . LEU A 1 188 ? 9.594 -21.516 -16.422 1 98.25 188 LEU A C 1
ATOM 1531 O O . LEU A 1 188 ? 8.383 -21.75 -16.328 1 98.25 188 LEU A O 1
ATOM 1535 N N . ASN A 1 189 ? 10.438 -22.375 -16.828 1 98.12 189 ASN A N 1
ATOM 1536 C CA . ASN A 1 189 ? 9.992 -23.719 -17.203 1 98.12 189 ASN A CA 1
ATOM 1537 C C . ASN A 1 189 ? 9.375 -24.453 -16.016 1 98.12 189 ASN A C 1
ATOM 1539 O O . ASN A 1 189 ? 8.305 -25.047 -16.141 1 98.12 189 ASN A O 1
ATOM 1543 N N . ASN A 1 190 ? 10.062 -24.422 -14.891 1 98.12 190 ASN A N 1
ATOM 1544 C CA . ASN A 1 190 ? 9.539 -25.078 -13.695 1 98.12 190 ASN A CA 1
ATOM 1545 C C . ASN A 1 190 ? 8.219 -24.438 -13.25 1 98.12 190 ASN A C 1
ATOM 1547 O O . ASN A 1 190 ? 7.301 -25.141 -12.828 1 98.12 190 ASN A O 1
ATOM 1551 N N . THR A 1 191 ? 8.188 -23.156 -13.336 1 98.31 191 THR A N 1
ATOM 1552 C CA . THR A 1 191 ? 6.969 -22.438 -12.992 1 98.31 191 THR A CA 1
ATOM 1553 C C . THR A 1 191 ? 5.812 -22.875 -13.883 1 98.31 191 THR A C 1
ATOM 1555 O O . THR A 1 191 ? 4.703 -23.125 -13.398 1 98.31 191 THR A O 1
ATOM 1558 N N . LYS A 1 192 ? 6.066 -23 -15.133 1 98.44 192 LYS A N 1
ATOM 1559 C CA . LYS A 1 192 ? 5.043 -23.422 -16.078 1 98.44 192 LYS A CA 1
ATOM 1560 C C . LYS A 1 192 ? 4.551 -24.828 -15.781 1 98.44 192 LYS A C 1
ATOM 1562 O O . LYS A 1 192 ? 3.354 -25.109 -15.875 1 98.44 192 LYS A O 1
ATOM 1567 N N . LEU A 1 193 ? 5.445 -25.672 -15.43 1 98.06 193 LEU A N 1
ATOM 1568 C CA . LEU A 1 193 ? 5.074 -27.047 -15.109 1 98.06 193 LEU A CA 1
ATOM 1569 C C . LEU A 1 193 ? 4.141 -27.094 -13.898 1 98.06 193 LEU A C 1
ATOM 1571 O O . LEU A 1 193 ? 3.123 -27.797 -13.922 1 98.06 193 LEU A O 1
ATOM 1575 N N . VAL A 1 194 ? 4.516 -26.391 -12.898 1 98.56 194 VAL A N 1
ATOM 1576 C CA . VAL A 1 194 ? 3.693 -26.359 -11.695 1 98.56 194 VAL A CA 1
ATOM 1577 C C . VAL A 1 194 ? 2.344 -25.719 -12.008 1 98.56 194 VAL A C 1
ATOM 1579 O O . VAL A 1 194 ? 1.301 -26.188 -11.555 1 98.56 194 VAL A O 1
ATOM 1582 N N . TYR A 1 195 ? 2.377 -24.625 -12.766 1 98.62 195 TYR A N 1
ATOM 1583 C CA . TYR A 1 195 ? 1.144 -23.953 -13.164 1 98.62 195 TYR A CA 1
ATOM 1584 C C . TYR A 1 195 ? 0.224 -24.906 -13.914 1 98.62 195 TYR A C 1
ATOM 1586 O O . TYR A 1 195 ? -0.96 -25.031 -13.586 1 98.62 195 TYR A O 1
ATOM 1594 N N . ASP A 1 196 ? 0.771 -25.578 -14.906 1 98.38 196 ASP A N 1
ATOM 1595 C CA . ASP A 1 196 ? -0.029 -26.469 -15.742 1 98.38 196 ASP A CA 1
ATOM 1596 C C . ASP A 1 196 ? -0.626 -27.609 -14.914 1 98.38 196 ASP A C 1
ATOM 1598 O O . ASP A 1 196 ? -1.775 -28 -15.133 1 98.38 196 ASP A O 1
ATOM 1602 N N . ARG A 1 197 ? 0.163 -28.125 -14.031 1 98.25 197 ARG A N 1
ATOM 1603 C CA . ARG A 1 197 ? -0.327 -29.203 -13.18 1 98.25 197 ARG A CA 1
ATOM 1604 C C . ARG A 1 197 ? -1.455 -28.719 -12.281 1 98.25 197 ARG A C 1
ATOM 1606 O O . ARG A 1 197 ? -2.471 -29.406 -12.125 1 98.25 197 ARG A O 1
ATOM 1613 N N . THR A 1 198 ? -1.256 -27.609 -11.648 1 98.62 198 THR A N 1
ATOM 1614 C CA . THR A 1 198 ? -2.285 -27.031 -10.797 1 98.62 198 THR A CA 1
ATOM 1615 C C . THR A 1 198 ? -3.539 -26.703 -11.602 1 98.62 198 THR A C 1
ATOM 1617 O O . THR A 1 198 ? -4.656 -26.953 -11.148 1 98.62 198 THR A O 1
ATOM 1620 N N . GLU A 1 199 ? -3.316 -26.125 -12.82 1 98.44 199 GLU A N 1
ATOM 1621 C CA . GLU A 1 199 ? -4.414 -25.812 -13.727 1 98.44 199 GLU A CA 1
ATOM 1622 C C . GLU A 1 199 ? -5.211 -27.062 -14.094 1 98.44 199 GLU A C 1
ATOM 1624 O O . GLU A 1 199 ? -6.445 -27.031 -14.125 1 98.44 199 GLU A O 1
ATOM 1629 N N . ALA A 1 200 ? -4.539 -28.094 -14.336 1 98.5 200 ALA A N 1
ATOM 1630 C CA . ALA A 1 200 ? -5.188 -29.359 -14.68 1 98.5 200 ALA A CA 1
ATOM 1631 C C . ALA A 1 200 ? -6.027 -29.875 -13.516 1 98.5 200 ALA A C 1
ATOM 1633 O O . ALA A 1 200 ? -7.098 -30.453 -13.727 1 98.5 200 ALA A O 1
ATOM 1634 N N . LEU A 1 201 ? -5.512 -29.688 -12.305 1 98.69 201 LEU A N 1
ATOM 1635 C CA . LEU A 1 201 ? -6.262 -30.125 -11.125 1 98.69 201 LEU A CA 1
ATOM 1636 C C . LEU A 1 201 ? -7.535 -29.297 -10.961 1 98.69 201 LEU A C 1
ATOM 1638 O O . LEU A 1 201 ? -8.602 -29.844 -10.688 1 98.69 201 LEU A O 1
ATOM 1642 N N . TYR A 1 202 ? -7.438 -28.031 -11.172 1 98.38 202 TYR A N 1
ATOM 1643 C CA . TYR A 1 202 ? -8.633 -27.203 -11.094 1 98.38 202 TYR A CA 1
ATOM 1644 C C . TYR A 1 202 ? -9.641 -27.594 -12.164 1 98.38 202 TYR A C 1
ATOM 1646 O O . TYR A 1 202 ? -10.852 -27.516 -11.945 1 98.38 202 TYR A O 1
ATOM 1654 N N . THR A 1 203 ? -9.188 -27.969 -13.328 1 98.31 203 THR A N 1
ATOM 1655 C CA . THR A 1 203 ? -10.062 -28.438 -14.398 1 98.31 203 THR A CA 1
ATOM 1656 C C . THR A 1 203 ? -10.703 -29.781 -14.023 1 98.31 203 THR A C 1
ATOM 1658 O O . THR A 1 203 ? -11.914 -29.953 -14.156 1 98.31 203 THR A O 1
ATOM 1661 N N . LEU A 1 204 ? -9.867 -30.688 -13.547 1 97.75 204 LEU A N 1
ATOM 1662 C CA . LEU A 1 204 ? -10.312 -32.031 -13.188 1 97.75 204 LEU A CA 1
ATOM 1663 C C . LEU A 1 204 ? -11.422 -31.969 -12.133 1 97.75 204 LEU A C 1
ATOM 1665 O O . LEU A 1 204 ? -12.406 -32.719 -12.219 1 97.75 204 LEU A O 1
ATOM 1669 N N . TYR A 1 205 ? -11.281 -31.047 -11.188 1 97.38 205 TYR A N 1
ATOM 1670 C CA . TYR A 1 205 ? -12.234 -30.969 -10.086 1 97.38 205 TYR A CA 1
ATOM 1671 C C . TYR A 1 205 ? -13.305 -29.922 -10.359 1 97.38 205 TYR A C 1
ATOM 1673 O O . TYR A 1 205 ? -14.18 -29.688 -9.523 1 97.38 205 TYR A O 1
ATOM 1681 N N . ASP A 1 206 ? -13.273 -29.219 -11.531 1 97.06 206 ASP A N 1
ATOM 1682 C CA . ASP A 1 206 ? -14.227 -28.203 -11.945 1 97.06 206 ASP A CA 1
ATOM 1683 C C . ASP A 1 206 ? -14.352 -27.094 -10.891 1 97.06 206 ASP A C 1
ATOM 1685 O O . ASP A 1 206 ? -15.445 -26.828 -10.398 1 97.06 206 ASP A O 1
ATOM 1689 N N . LEU A 1 207 ? -13.156 -26.484 -10.602 1 97.19 207 LEU A N 1
ATOM 1690 C CA . LEU A 1 207 ? -13.141 -25.516 -9.508 1 97.19 207 LEU A CA 1
ATOM 1691 C C . LEU A 1 207 ? -12.688 -24.141 -9.984 1 97.19 207 LEU A C 1
ATOM 1693 O O . LEU A 1 207 ? -12.477 -23.234 -9.18 1 97.19 207 LEU A O 1
ATOM 1697 N N . HIS A 1 208 ? -12.641 -23.859 -11.328 1 96.31 208 HIS A N 1
ATOM 1698 C CA . HIS A 1 208 ? -12.18 -22.578 -11.875 1 96.31 208 HIS A CA 1
ATOM 1699 C C . HIS A 1 208 ? -13.18 -21.469 -11.586 1 96.31 208 HIS A C 1
ATOM 1701 O O . HIS A 1 208 ? -12.844 -20.281 -11.664 1 96.31 208 HIS A O 1
ATOM 1707 N N . HIS A 1 209 ? -14.383 -21.766 -11.273 1 92.5 209 HIS A N 1
ATOM 1708 C CA . HIS A 1 209 ? -15.453 -20.797 -11.141 1 92.5 209 HIS A CA 1
ATOM 1709 C C . HIS A 1 209 ? -15.5 -20.219 -9.727 1 92.5 209 HIS A C 1
ATOM 1711 O O . HIS A 1 209 ? -16.312 -19.328 -9.438 1 92.5 209 HIS A O 1
ATOM 1717 N N . LEU A 1 210 ? -14.672 -20.797 -8.852 1 90.75 210 LEU A N 1
ATOM 1718 C CA . LEU A 1 210 ? -14.672 -20.297 -7.48 1 90.75 210 LEU A CA 1
ATOM 1719 C C . LEU A 1 210 ? -14.32 -18.812 -7.449 1 90.75 210 LEU A C 1
ATOM 1721 O O . LEU A 1 210 ? -13.445 -18.359 -8.195 1 90.75 210 LEU A O 1
ATOM 1725 N N . PRO A 1 211 ? -15.016 -18.141 -6.59 1 80.81 211 PRO A N 1
ATOM 1726 C CA . PRO A 1 211 ? -14.789 -16.688 -6.551 1 80.81 211 PRO A CA 1
ATOM 1727 C C . PRO A 1 211 ? -13.477 -16.312 -5.879 1 80.81 211 PRO A C 1
ATOM 1729 O O . PRO A 1 211 ? -12.953 -17.078 -5.062 1 80.81 211 PRO A O 1
ATOM 1732 N N . MET B 1 1 ? -21.625 -4.684 7.031 1 25.53 1 MET B N 1
ATOM 1733 C CA . MET B 1 1 ? -20.734 -3.715 6.395 1 25.53 1 MET B CA 1
ATOM 1734 C C . MET B 1 1 ? -20.266 -2.664 7.395 1 25.53 1 MET B C 1
ATOM 1736 O O . MET B 1 1 ? -21.078 -1.96 7.988 1 25.53 1 MET B O 1
ATOM 1740 N N . ALA B 1 2 ? -19.266 -2.889 8.016 1 35.12 2 ALA B N 1
ATOM 1741 C CA . ALA B 1 2 ? -18.969 -1.937 9.086 1 35.12 2 ALA B CA 1
ATOM 1742 C C . ALA B 1 2 ? -19.281 -0.507 8.648 1 35.12 2 ALA B C 1
ATOM 1744 O O . ALA B 1 2 ? -19.109 -0.16 7.477 1 35.12 2 ALA B O 1
ATOM 1745 N N . ALA B 1 3 ? -20.203 0.014 9.078 1 38.12 3 ALA B N 1
ATOM 1746 C CA . ALA B 1 3 ? -20.531 1.396 8.742 1 38.12 3 ALA B CA 1
ATOM 1747 C C . ALA B 1 3 ? -19.281 2.174 8.328 1 38.12 3 ALA B C 1
ATOM 1749 O O . ALA B 1 3 ? -18.328 2.287 9.102 1 38.12 3 ALA B O 1
ATOM 1750 N N . LEU B 1 4 ? -18.781 2.07 7.145 1 50.25 4 LEU B N 1
ATOM 1751 C CA . LEU B 1 4 ? -17.562 2.709 6.66 1 50.25 4 LEU B CA 1
ATOM 1752 C C . LEU B 1 4 ? -17.438 4.117 7.23 1 50.25 4 LEU B C 1
ATOM 1754 O O . LEU B 1 4 ? -18.297 4.973 7.004 1 50.25 4 LEU B O 1
ATOM 1758 N N . ASP B 1 5 ? -16.859 4.32 8.367 1 75.06 5 ASP B N 1
ATOM 1759 C CA . ASP B 1 5 ? -16.609 5.609 9 1 75.06 5 ASP B CA 1
ATOM 1760 C C . ASP B 1 5 ? -15.867 6.555 8.055 1 75.06 5 ASP B C 1
ATOM 1762 O O . ASP B 1 5 ? -14.695 6.348 7.746 1 75.06 5 ASP B O 1
ATOM 1766 N N . ARG B 1 6 ? -16.703 7.359 7.254 1 83.88 6 ARG B N 1
ATOM 1767 C CA . ARG B 1 6 ? -16.172 8.25 6.223 1 83.88 6 ARG B CA 1
ATOM 1768 C C . ARG B 1 6 ? -15.57 9.508 6.84 1 83.88 6 ARG B C 1
ATOM 1770 O O . ARG B 1 6 ? -15.641 9.703 8.055 1 83.88 6 ARG B O 1
ATOM 1777 N N . PHE B 1 7 ? -14.859 10.211 6.055 1 91.38 7 PHE B N 1
ATOM 1778 C CA . PHE B 1 7 ? -14.211 11.469 6.414 1 91.38 7 PHE B CA 1
ATOM 1779 C C . PHE B 1 7 ? -15.234 12.516 6.816 1 91.38 7 PHE B C 1
ATOM 1781 O O . PHE B 1 7 ? -16.203 12.75 6.094 1 91.38 7 PHE B O 1
ATOM 1788 N N . ASP B 1 8 ? -15.031 13.055 7.953 1 93.5 8 ASP B N 1
ATOM 1789 C CA . ASP B 1 8 ? -15.953 14.062 8.484 1 93.5 8 ASP B CA 1
ATOM 1790 C C . ASP B 1 8 ? -15.297 15.438 8.516 1 93.5 8 ASP B C 1
ATOM 1792 O O . ASP B 1 8 ? -14.617 15.781 9.484 1 93.5 8 ASP B O 1
ATOM 1796 N N . ILE B 1 9 ? -15.641 16.219 7.559 1 94.94 9 ILE B N 1
ATOM 1797 C CA . ILE B 1 9 ? -15.016 17.531 7.371 1 94.94 9 ILE B CA 1
ATOM 1798 C C . ILE B 1 9 ? -15.445 18.469 8.5 1 94.94 9 ILE B C 1
ATOM 1800 O O . ILE B 1 9 ? -14.664 19.328 8.922 1 94.94 9 ILE B O 1
ATOM 1804 N N . GLU B 1 10 ? -16.641 18.312 9.031 1 95.5 10 GLU B N 1
ATOM 1805 C CA . GLU B 1 10 ? -17.109 19.141 10.141 1 95.5 10 GLU B CA 1
ATOM 1806 C C . GLU B 1 10 ? -16.328 18.859 11.422 1 95.5 10 GLU B C 1
ATOM 1808 O O . GLU B 1 10 ? -16.016 19.781 12.18 1 95.5 10 GLU B O 1
ATOM 1813 N N . LYS B 1 11 ? -16.109 17.656 11.531 1 95.88 11 LYS B N 1
ATOM 1814 C CA . LYS B 1 11 ? -15.312 17.25 12.695 1 95.88 11 LYS B CA 1
ATOM 1815 C C . LYS B 1 11 ? -13.906 17.844 12.625 1 95.88 11 LYS B C 1
ATOM 1817 O O . LYS B 1 11 ? -13.398 18.344 13.625 1 95.88 11 LYS B O 1
ATOM 1822 N N . VAL B 1 12 ? -13.289 17.797 11.469 1 97.25 12 VAL B N 1
ATOM 1823 C CA . VAL B 1 12 ? -11.953 18.359 11.305 1 97.25 12 VAL B CA 1
ATOM 1824 C C . VAL B 1 12 ? -11.992 19.859 11.578 1 97.25 12 VAL B C 1
ATOM 1826 O O . VAL B 1 12 ? -11.125 20.391 12.281 1 97.25 12 VAL B O 1
ATOM 1829 N N . LYS B 1 13 ? -12.961 20.5 11.023 1 97.81 13 LYS B N 1
ATOM 1830 C CA . LYS B 1 13 ? -13.148 21.938 11.25 1 97.81 13 LYS B CA 1
ATOM 1831 C C . LYS B 1 13 ? -13.211 22.25 12.742 1 97.81 13 LYS B C 1
ATOM 1833 O O . LYS B 1 13 ? -12.484 23.109 13.234 1 97.81 13 LYS B O 1
ATOM 1838 N N . GLN B 1 14 ? -13.984 21.5 13.43 1 98 14 GLN B N 1
ATOM 1839 C CA . GLN B 1 14 ? -14.203 21.75 14.852 1 98 14 GLN B CA 1
ATOM 1840 C C . GLN B 1 14 ? -12.945 21.422 15.664 1 98 14 GLN B C 1
ATOM 1842 O O . GLN B 1 14 ? -12.562 22.188 16.547 1 98 14 GLN B O 1
ATOM 1847 N N . ILE B 1 15 ? -12.344 20.344 15.367 1 98.25 15 ILE B N 1
ATOM 1848 C CA . ILE B 1 15 ? -11.188 19.891 16.125 1 98.25 15 ILE B CA 1
ATOM 1849 C C . ILE B 1 15 ? -10.039 20.875 15.953 1 98.25 15 ILE B C 1
ATOM 1851 O O . ILE B 1 15 ? -9.352 21.219 16.922 1 98.25 15 ILE B O 1
ATOM 1855 N N . PHE B 1 16 ? -9.812 21.328 14.742 1 97.88 16 PHE B N 1
ATOM 1856 C CA . PHE B 1 16 ? -8.734 22.281 14.516 1 97.88 16 PHE B CA 1
ATOM 1857 C C . PHE B 1 16 ? -9.008 23.594 15.242 1 97.88 16 PHE B C 1
ATOM 1859 O O . PHE B 1 16 ? -8.086 24.219 15.781 1 97.88 16 PHE B O 1
ATOM 1866 N N . GLN B 1 17 ? -10.242 23.953 15.32 1 97.31 17 GLN B N 1
ATOM 1867 C CA . GLN B 1 17 ? -10.578 25.125 16.109 1 97.31 17 GLN B CA 1
ATOM 1868 C C . GLN B 1 17 ? -10.266 24.906 17.594 1 97.31 17 GLN B C 1
ATOM 1870 O O . GLN B 1 17 ? -9.727 25.781 18.266 1 97.31 17 GLN B O 1
ATOM 1875 N N . GLU B 1 18 ? -10.531 23.766 18.047 1 97.81 18 GLU B N 1
ATOM 1876 C CA . GLU B 1 18 ? -10.344 23.438 19.453 1 97.81 18 GLU B CA 1
ATOM 1877 C C . GLU B 1 18 ? -8.859 23.25 19.781 1 97.81 18 GLU B C 1
ATOM 1879 O O . GLU B 1 18 ? -8.469 23.328 20.953 1 97.81 18 GLU B O 1
ATOM 1884 N N . SER B 1 19 ? -8.086 23 18.766 1 98.38 19 SER B N 1
ATOM 1885 C CA . SER B 1 19 ? -6.668 22.75 19 1 98.38 19 SER B CA 1
ATOM 1886 C C . SER B 1 19 ? -5.922 24.031 19.297 1 98.38 19 SER B C 1
ATOM 1888 O O . SER B 1 19 ? -4.812 24.016 19.828 1 98.38 19 SER B O 1
ATOM 1890 N N . LEU B 1 20 ? -6.48 25.156 18.891 1 97.75 20 LEU B N 1
ATOM 1891 C CA . LEU B 1 20 ? -5.855 26.438 19.141 1 97.75 20 LEU B CA 1
ATOM 1892 C C . LEU B 1 20 ? -5.879 26.781 20.625 1 97.75 20 LEU B C 1
ATOM 1894 O O . LEU B 1 20 ? -6.945 26.812 21.25 1 97.75 20 LEU B O 1
ATOM 1898 N N . HIS B 1 21 ? -4.73 26.844 21.094 1 96.88 21 HIS B N 1
ATOM 1899 C CA . HIS B 1 21 ? -4.555 27.062 22.531 1 96.88 21 HIS B CA 1
ATOM 1900 C C . HIS B 1 21 ? -3.852 28.391 22.797 1 96.88 21 HIS B C 1
ATOM 1902 O O . HIS B 1 21 ? -2.771 28.656 22.25 1 96.88 21 HIS B O 1
ATOM 1908 N N . ASP B 1 22 ? -4.465 29.156 23.609 1 94.06 22 ASP B N 1
ATOM 1909 C CA . ASP B 1 22 ? -3.941 30.5 23.859 1 94.06 22 ASP B CA 1
ATOM 1910 C C . ASP B 1 22 ? -3.68 31.234 22.547 1 94.06 22 ASP B C 1
ATOM 1912 O O . ASP B 1 22 ? -4.402 31.047 21.562 1 94.06 22 ASP B O 1
ATOM 1916 N N . ASP B 1 23 ? -2.719 32.188 22.453 1 93.94 23 ASP B N 1
ATOM 1917 C CA . ASP B 1 23 ? -2.525 33.031 21.266 1 93.94 23 ASP B CA 1
ATOM 1918 C C . ASP B 1 23 ? -1.438 32.438 20.359 1 93.94 23 ASP B C 1
ATOM 1920 O O . ASP B 1 23 ? -1.325 32.812 19.188 1 93.94 23 ASP B O 1
ATOM 1924 N N . ASP B 1 24 ? -0.767 31.438 20.922 1 96.94 24 ASP B N 1
ATOM 1925 C CA . ASP B 1 24 ? 0.409 31.094 20.125 1 96.94 24 ASP B CA 1
ATOM 1926 C C . ASP B 1 24 ? 0.744 29.609 20.266 1 96.94 24 ASP B C 1
ATOM 1928 O O . ASP B 1 24 ? 1.896 29.203 20.078 1 96.94 24 ASP B O 1
ATOM 1932 N N . ASP B 1 25 ? -0.245 28.812 20.734 1 98.31 25 ASP B N 1
ATOM 1933 C CA . ASP B 1 25 ? 0.057 27.406 20.984 1 98.31 25 ASP B CA 1
ATOM 1934 C C . ASP B 1 25 ? -1.016 26.5 20.391 1 98.31 25 ASP B C 1
ATOM 1936 O O . ASP B 1 25 ? -2.012 26.984 19.844 1 98.31 25 ASP B O 1
ATOM 1940 N N . VAL B 1 26 ? -0.73 25.203 20.297 1 98.75 26 VAL B N 1
ATOM 1941 C CA . VAL B 1 26 ? -1.63 24.219 19.719 1 98.75 26 VAL B CA 1
ATOM 1942 C C . VAL B 1 26 ? -1.678 22.984 20.625 1 98.75 26 VAL B C 1
ATOM 1944 O O . VAL B 1 26 ? -0.637 22.484 21.062 1 98.75 26 VAL B O 1
ATOM 1947 N N . LEU B 1 27 ? -2.861 22.531 20.938 1 98.69 27 LEU B N 1
ATOM 1948 C CA . LEU B 1 27 ? -3.029 21.312 21.719 1 98.69 27 LEU B CA 1
ATOM 1949 C C . LEU B 1 27 ? -2.717 20.078 20.859 1 98.69 27 LEU B C 1
ATOM 1951 O O . LEU B 1 27 ? -3.301 19.906 19.797 1 98.69 27 LEU B O 1
ATOM 1955 N N . LEU B 1 28 ? -1.84 19.297 21.375 1 98.5 28 LEU B N 1
ATOM 1956 C CA . LEU B 1 28 ? -1.347 18.156 20.594 1 98.5 28 LEU B CA 1
ATOM 1957 C C . LEU B 1 28 ? -2.438 17.109 20.406 1 98.5 28 LEU B C 1
ATOM 1959 O O . LEU B 1 28 ? -2.605 16.578 19.312 1 98.5 28 LEU B O 1
ATOM 1963 N N . ASP B 1 29 ? -3.234 16.812 21.375 1 98.25 29 ASP B N 1
ATOM 1964 C CA . ASP B 1 29 ? -4.285 15.805 21.281 1 98.25 29 ASP B CA 1
ATOM 1965 C C . ASP B 1 29 ? -5.289 16.156 20.172 1 98.25 29 ASP B C 1
ATOM 1967 O O . ASP B 1 29 ? -5.668 15.312 19.375 1 98.25 29 ASP B O 1
ATOM 1971 N N . GLU B 1 30 ? -5.723 17.391 20.203 1 98.44 30 GLU B N 1
ATOM 1972 C CA . GLU B 1 30 ? -6.68 17.828 19.203 1 98.44 30 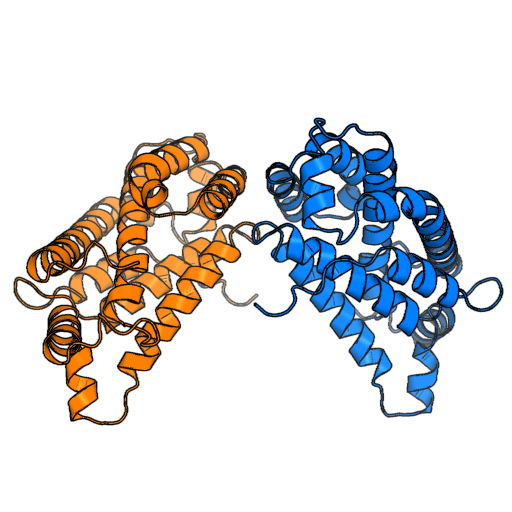GLU B CA 1
ATOM 1973 C C . GLU B 1 30 ? -6.066 17.781 17.797 1 98.44 30 GLU B C 1
ATOM 1975 O O . GLU B 1 30 ? -6.73 17.406 16.844 1 98.44 30 GLU B O 1
ATOM 1980 N N . TYR B 1 31 ? -4.836 18.234 17.703 1 98.56 31 TYR B N 1
ATOM 1981 C CA . TYR B 1 31 ? -4.125 18.141 16.438 1 98.56 31 TYR B CA 1
ATOM 1982 C C . TYR B 1 31 ? -4.121 16.703 15.914 1 98.56 31 TYR B C 1
ATOM 1984 O O . TYR B 1 31 ? -4.406 16.469 14.742 1 98.56 31 TYR B O 1
ATOM 1992 N N . LEU B 1 32 ? -3.854 15.773 16.781 1 98.56 32 LEU B N 1
ATOM 1993 C CA . LEU B 1 32 ? -3.773 14.367 16.391 1 98.56 32 LEU B CA 1
ATOM 1994 C C . LEU B 1 32 ? -5.156 13.812 16.078 1 98.56 32 LEU B C 1
ATOM 1996 O O . LEU B 1 32 ? -5.305 12.992 15.164 1 98.56 32 LEU B O 1
ATOM 2000 N N . LYS B 1 33 ? -6.141 14.234 16.797 1 98.06 33 LYS B N 1
ATOM 2001 C CA . LYS B 1 33 ? -7.512 13.836 16.484 1 98.06 33 LYS B CA 1
ATOM 2002 C C . LYS B 1 33 ? -7.902 14.266 15.07 1 98.06 33 LYS B C 1
ATOM 2004 O O . LYS B 1 33 ? -8.594 13.539 14.359 1 98.06 33 LYS B O 1
ATOM 2009 N N . ALA B 1 34 ? -7.52 15.461 14.734 1 97.94 34 ALA B N 1
ATOM 2010 C CA . ALA B 1 34 ? -7.801 15.938 13.383 1 97.94 34 ALA B CA 1
ATOM 2011 C C . ALA B 1 34 ? -7.105 15.062 12.336 1 97.94 34 ALA B C 1
ATOM 2013 O O . ALA B 1 34 ? -7.703 14.711 11.32 1 97.94 34 ALA B O 1
ATOM 2014 N N . TYR B 1 35 ? -5.879 14.68 12.609 1 98.06 35 TYR B N 1
ATOM 2015 C CA . TYR B 1 35 ? -5.129 13.844 11.672 1 98.06 35 TYR B CA 1
ATOM 2016 C C . TYR B 1 35 ? -5.719 12.445 11.602 1 98.06 35 TYR B C 1
ATOM 2018 O O . TYR B 1 35 ? -5.625 11.773 10.57 1 98.06 35 TYR B O 1
ATOM 2026 N N . GLU B 1 36 ? -6.344 12.008 12.734 1 97.38 36 GLU B N 1
ATOM 2027 C CA . GLU B 1 36 ? -7.09 10.75 12.672 1 97.38 36 GLU B CA 1
ATOM 2028 C C . GLU B 1 36 ? -8.203 10.812 11.633 1 97.38 36 GLU B C 1
ATOM 2030 O O . GLU B 1 36 ? -8.383 9.875 10.859 1 97.38 36 GLU B O 1
ATOM 2035 N N . GLU B 1 37 ? -8.867 11.883 11.68 1 95.88 37 GLU B N 1
ATOM 2036 C CA . GLU B 1 37 ? -9.938 12.055 10.703 1 95.88 37 GLU B CA 1
ATOM 2037 C C . GLU B 1 37 ? -9.391 12.164 9.289 1 95.88 37 GLU B C 1
ATOM 2039 O O . GLU B 1 37 ? -9.953 11.594 8.352 1 95.88 37 GLU B O 1
ATOM 2044 N N . ILE B 1 38 ? -8.32 12.891 9.109 1 96.44 38 ILE B N 1
ATOM 2045 C CA . ILE B 1 38 ? -7.688 13.062 7.809 1 96.44 38 ILE B CA 1
ATOM 2046 C C . ILE B 1 38 ? -7.211 11.711 7.281 1 96.44 38 ILE B C 1
ATOM 2048 O O . ILE B 1 38 ? -7.301 11.43 6.082 1 96.44 38 ILE B O 1
ATOM 2052 N N . ASN B 1 39 ? -6.719 10.891 8.102 1 96.69 39 ASN B N 1
ATOM 2053 C CA . ASN B 1 39 ? -6.199 9.586 7.688 1 96.69 39 ASN B CA 1
ATOM 2054 C C . ASN B 1 39 ? -7.312 8.688 7.164 1 96.69 39 ASN B C 1
ATOM 2056 O O . ASN B 1 39 ? -7.062 7.797 6.348 1 96.69 39 ASN B O 1
ATOM 2060 N N . LYS B 1 40 ? -8.578 8.906 7.66 1 94.38 40 LYS B N 1
ATOM 2061 C CA . LYS B 1 40 ? -9.711 8.195 7.078 1 94.38 40 LYS B CA 1
ATOM 2062 C C . LYS B 1 40 ? -9.844 8.5 5.586 1 94.38 40 LYS B C 1
ATOM 2064 O O . LYS B 1 40 ? -10.188 7.613 4.797 1 94.38 40 LYS B O 1
ATOM 2069 N N . PHE B 1 41 ? -9.625 9.742 5.293 1 93.31 41 PHE B N 1
ATOM 2070 C CA . PHE B 1 41 ? -9.648 10.164 3.898 1 93.31 41 PHE B CA 1
ATOM 2071 C C . PHE B 1 41 ? -8.68 9.328 3.066 1 93.31 41 PHE B C 1
ATOM 2073 O O . PHE B 1 41 ? -9.055 8.789 2.027 1 93.31 41 PHE B O 1
ATOM 2080 N N . PHE B 1 42 ? -7.453 9.133 3.514 1 94.12 42 PHE B N 1
ATOM 2081 C CA . PHE B 1 42 ? -6.438 8.391 2.779 1 94.12 42 PHE B CA 1
ATOM 2082 C C . PHE B 1 42 ? -6.824 6.922 2.658 1 94.12 42 PHE B C 1
ATOM 2084 O O . PHE B 1 42 ? -6.566 6.293 1.632 1 94.12 42 PHE B O 1
ATOM 2091 N N . ASN B 1 43 ? -7.438 6.445 3.662 1 92.69 43 ASN B N 1
ATOM 2092 C CA . ASN B 1 43 ? -7.895 5.062 3.623 1 92.69 43 ASN B CA 1
ATOM 2093 C C . ASN B 1 43 ? -8.984 4.859 2.576 1 92.69 43 ASN B C 1
ATOM 2095 O O . ASN B 1 43 ? -9.008 3.84 1.888 1 92.69 43 ASN B O 1
ATOM 2099 N N . LEU B 1 44 ? -9.797 5.824 2.488 1 92.5 44 LEU B N 1
ATOM 2100 C CA . LEU B 1 44 ? -10.938 5.738 1.582 1 92.5 44 LEU B CA 1
ATOM 2101 C C . LEU B 1 44 ? -10.492 5.902 0.132 1 92.5 44 LEU B C 1
ATOM 2103 O O . LEU B 1 44 ? -11.219 5.531 -0.791 1 92.5 44 LEU B O 1
ATOM 2107 N N . MET B 1 45 ? -9.344 6.469 -0.094 1 91.75 45 MET B N 1
ATOM 2108 C CA . MET B 1 45 ? -8.844 6.699 -1.446 1 91.75 45 MET B CA 1
ATOM 2109 C C . MET B 1 45 ? -8.477 5.383 -2.121 1 91.75 45 MET B C 1
ATOM 2111 O O . MET B 1 45 ? -8.406 5.305 -3.35 1 91.75 45 MET B O 1
ATOM 2115 N N . GLY B 1 46 ? -8.125 4.367 -1.256 1 88.88 46 GLY B N 1
ATOM 2116 C CA . GLY B 1 46 ? -7.891 3.057 -1.842 1 88.88 46 GLY B CA 1
ATOM 2117 C C . GLY B 1 46 ? -6.531 2.479 -1.498 1 88.88 46 GLY B C 1
ATOM 2118 O O . GLY B 1 46 ? -5.68 3.174 -0.944 1 88.88 46 GLY B O 1
ATOM 2119 N N . THR B 1 47 ? -6.316 1.315 -1.931 1 89.12 47 THR B N 1
ATOM 2120 C CA . THR B 1 47 ? -5.168 0.524 -1.507 1 89.12 47 THR B CA 1
ATOM 2121 C C . THR B 1 47 ? -3.875 1.105 -2.068 1 89.12 47 THR B C 1
ATOM 2123 O O . THR B 1 47 ? -2.811 0.965 -1.462 1 89.12 47 THR B O 1
ATOM 2126 N N . VAL B 1 48 ? -3.99 1.791 -3.18 1 91.12 48 VAL B N 1
ATOM 2127 C CA . VAL B 1 48 ? -2.816 2.41 -3.787 1 91.12 48 VAL B CA 1
ATOM 2128 C C . VAL B 1 48 ? -2.229 3.447 -2.834 1 91.12 48 VAL B C 1
ATOM 2130 O O . VAL B 1 48 ? -1.019 3.689 -2.84 1 91.12 48 VAL B O 1
ATOM 2133 N N . PHE B 1 49 ? -3.066 3.943 -1.901 1 93.62 49 PHE B N 1
ATOM 2134 C CA . PHE B 1 49 ? -2.637 4.996 -0.991 1 93.62 49 PHE B CA 1
ATOM 2135 C C . PHE B 1 49 ? -2.344 4.43 0.393 1 93.62 49 PHE B C 1
ATOM 2137 O O . PHE B 1 49 ? -2.156 5.184 1.351 1 93.62 49 PHE B O 1
ATOM 2144 N N . SER B 1 50 ? -2.258 3.189 0.463 1 92.19 50 SER B N 1
ATOM 2145 C CA . SER B 1 50 ? -2.07 2.559 1.766 1 92.19 50 SER B CA 1
ATOM 2146 C C . SER B 1 50 ? -0.745 2.973 2.395 1 92.19 50 SER B C 1
ATOM 2148 O O . SER B 1 50 ? -0.64 3.082 3.619 1 92.19 50 SER B O 1
ATOM 2150 N N . PHE B 1 51 ? 0.224 3.18 1.587 1 91.81 51 PHE B N 1
ATOM 2151 C CA . PHE B 1 51 ? 1.521 3.586 2.115 1 91.81 51 PHE B CA 1
ATOM 2152 C C . PHE B 1 51 ? 1.433 4.961 2.768 1 91.81 51 PHE B C 1
ATOM 2154 O O . PHE B 1 51 ? 2.158 5.246 3.723 1 91.81 51 PHE B O 1
ATOM 2161 N N . VAL B 1 52 ? 0.587 5.84 2.209 1 95.25 52 VAL B N 1
ATOM 2162 C CA . VAL B 1 52 ? 0.381 7.16 2.791 1 95.25 52 VAL B CA 1
ATOM 2163 C C . VAL B 1 52 ? -0.312 7.027 4.145 1 95.25 52 VAL B C 1
ATOM 2165 O O . VAL B 1 52 ? 0.154 7.578 5.145 1 95.25 52 VAL B O 1
ATOM 2168 N N . SER B 1 53 ? -1.434 6.262 4.109 1 95.31 53 SER B N 1
ATOM 2169 C CA . SER B 1 53 ? -2.203 6.098 5.34 1 95.31 53 SER B CA 1
ATOM 2170 C C . SER B 1 53 ? -1.374 5.414 6.426 1 95.31 53 SER B C 1
ATOM 2172 O O . SER B 1 53 ? -1.469 5.77 7.602 1 95.31 53 SER B O 1
ATOM 2174 N N . SER B 1 54 ? -0.564 4.469 6.004 1 94.44 54 SER B N 1
ATOM 2175 C CA . SER B 1 54 ? 0.291 3.766 6.953 1 94.44 54 SER B CA 1
ATOM 2176 C C . SER B 1 54 ? 1.344 4.695 7.547 1 94.44 54 SER B C 1
ATOM 2178 O O . SER B 1 54 ? 1.625 4.641 8.742 1 94.44 54 SER B O 1
ATOM 2180 N N . ASP B 1 55 ? 1.923 5.5 6.711 1 95.56 55 ASP B N 1
ATOM 2181 C CA . ASP B 1 55 ? 2.924 6.457 7.176 1 95.56 55 ASP B CA 1
ATOM 2182 C C . ASP B 1 55 ? 2.314 7.461 8.148 1 95.56 55 ASP B C 1
ATOM 2184 O O . ASP B 1 55 ? 2.896 7.75 9.195 1 95.56 55 ASP B O 1
ATOM 2188 N N . VAL B 1 56 ? 1.168 7.961 7.859 1 97.75 56 VAL B N 1
ATOM 2189 C CA . VAL B 1 56 ? 0.463 8.898 8.727 1 97.75 56 VAL B CA 1
ATOM 2190 C C . VAL B 1 56 ? 0.103 8.219 10.047 1 97.75 56 VAL B C 1
ATOM 2192 O O . VAL B 1 56 ? 0.317 8.789 11.117 1 97.75 56 VAL B O 1
ATOM 2195 N N . ARG B 1 57 ? -0.359 7 10 1 97.88 57 ARG B N 1
ATOM 2196 C CA . ARG B 1 57 ? -0.71 6.238 11.188 1 97.88 57 ARG B CA 1
ATOM 2197 C C . ARG B 1 57 ? 0.498 6.066 12.102 1 97.88 57 ARG B C 1
ATOM 2199 O O . ARG B 1 57 ? 0.394 6.242 13.32 1 97.88 57 ARG B O 1
ATOM 2206 N N . SER B 1 58 ? 1.574 5.73 11.5 1 97.69 58 SER B N 1
ATOM 2207 C CA . SER B 1 58 ? 2.791 5.52 12.281 1 97.69 58 SER B CA 1
ATOM 2208 C C . SER B 1 58 ? 3.188 6.777 13.039 1 97.69 58 SER B C 1
ATOM 2210 O O . SER B 1 58 ? 3.574 6.707 14.211 1 97.69 58 SER B O 1
ATOM 2212 N N . LYS B 1 59 ? 3.08 7.934 12.422 1 98.19 59 LYS B N 1
ATOM 2213 C CA . LYS B 1 59 ? 3.441 9.195 13.062 1 98.19 59 LYS B CA 1
ATOM 2214 C C . LYS B 1 59 ? 2.455 9.547 14.172 1 98.19 59 LYS B C 1
ATOM 2216 O O . LYS B 1 59 ? 2.857 9.992 15.25 1 98.19 59 LYS B O 1
ATOM 2221 N N . ILE B 1 60 ? 1.2 9.297 13.906 1 98.62 60 ILE B N 1
ATOM 2222 C CA . ILE B 1 60 ? 0.176 9.539 14.914 1 98.62 60 ILE B CA 1
ATOM 2223 C C . ILE B 1 60 ? 0.448 8.672 16.141 1 98.62 60 ILE B C 1
ATOM 2225 O O . ILE B 1 60 ? 0.417 9.156 17.281 1 98.62 60 ILE B O 1
ATOM 2229 N N . ASP B 1 61 ? 0.773 7.422 15.891 1 98.38 61 ASP B N 1
ATOM 2230 C CA . ASP B 1 61 ? 1.009 6.48 16.984 1 98.38 61 ASP B CA 1
ATOM 2231 C C . ASP B 1 61 ? 2.213 6.906 17.828 1 98.38 61 ASP B C 1
ATOM 2233 O O . ASP B 1 61 ? 2.174 6.836 19.047 1 98.38 61 ASP B O 1
ATOM 2237 N N . ILE B 1 62 ? 3.225 7.305 17.172 1 97.81 62 ILE B N 1
ATOM 2238 C CA . ILE B 1 62 ? 4.418 7.766 17.875 1 97.81 62 ILE B CA 1
ATOM 2239 C C . ILE B 1 62 ? 4.055 8.938 18.797 1 97.81 62 ILE B C 1
ATOM 2241 O O . ILE B 1 62 ? 4.449 8.961 19.969 1 97.81 62 ILE B O 1
ATOM 2245 N N . LEU B 1 63 ? 3.316 9.844 18.297 1 98.44 63 LEU B N 1
ATOM 2246 C CA . LEU B 1 63 ? 2.967 11.031 19.062 1 98.44 63 LEU B CA 1
ATOM 2247 C C . LEU B 1 63 ? 1.997 10.68 20.188 1 98.44 63 LEU B C 1
ATOM 2249 O O . LEU B 1 63 ? 2.092 11.234 21.297 1 98.44 63 LEU B O 1
ATOM 2253 N N . TYR B 1 64 ? 1.087 9.734 19.969 1 97.88 64 TYR B N 1
ATOM 2254 C CA . TYR B 1 64 ? 0.194 9.281 21.031 1 97.88 64 TYR B CA 1
ATOM 2255 C C . TYR B 1 64 ? 0.974 8.578 22.141 1 97.88 64 TYR B C 1
ATOM 2257 O O . TYR B 1 64 ? 0.595 8.641 23.312 1 97.88 64 TYR B O 1
ATOM 2265 N N . ASP B 1 65 ? 2.018 7.91 21.766 1 97.12 65 ASP B N 1
ATOM 2266 C CA . ASP B 1 65 ? 2.855 7.273 22.781 1 97.12 65 ASP B CA 1
ATOM 2267 C C . ASP B 1 65 ? 3.422 8.312 23.75 1 97.12 65 ASP B C 1
ATOM 2269 O O . ASP B 1 65 ? 3.49 8.062 24.969 1 97.12 65 ASP B O 1
ATOM 2273 N N . PHE B 1 66 ? 3.818 9.438 23.234 1 96.38 66 PHE B N 1
ATOM 2274 C CA . PHE B 1 66 ? 4.289 10.508 24.109 1 96.38 66 PHE B CA 1
ATOM 2275 C C . PHE B 1 66 ? 3.162 11.023 24.984 1 96.38 66 PHE B C 1
ATOM 2277 O O . PHE B 1 66 ? 3.381 11.328 26.172 1 96.38 66 PHE B O 1
ATOM 2284 N N . ARG B 1 67 ? 1.985 11.047 24.422 1 96.62 67 ARG B N 1
ATOM 2285 C CA . ARG B 1 67 ? 0.833 11.555 25.156 1 96.62 67 ARG B CA 1
ATOM 2286 C C . ARG B 1 67 ? 0.365 10.562 26.219 1 96.62 67 ARG B C 1
ATOM 2288 O O . ARG B 1 67 ? -0.325 10.93 27.156 1 96.62 67 ARG B O 1
ATOM 2295 N N . SER B 1 68 ? 0.786 9.328 26.109 1 94.5 68 SER B N 1
ATOM 2296 C CA . SER B 1 68 ? 0.368 8.281 27.031 1 94.5 68 SER B CA 1
ATOM 2297 C C . SER B 1 68 ? 1.375 8.109 28.156 1 94.5 68 SER B C 1
ATOM 2299 O O . SER B 1 68 ? 1.264 7.176 28.953 1 94.5 68 SER B O 1
ATOM 2301 N N . GLU B 1 69 ? 2.27 9.008 28.188 1 88.62 69 GLU B N 1
ATOM 2302 C CA . GLU B 1 69 ? 3.262 8.992 29.266 1 88.62 69 GLU B CA 1
ATOM 2303 C C . GLU B 1 69 ? 2.594 8.906 30.625 1 88.62 69 GLU B C 1
ATOM 2305 O O . GLU B 1 69 ? 1.622 9.617 30.891 1 88.62 69 GLU B O 1
ATOM 2310 N N . THR B 1 70 ? 3.135 8.047 31.516 1 90.44 70 THR B N 1
ATOM 2311 C CA . THR B 1 70 ? 2.496 7.77 32.812 1 90.44 70 THR B CA 1
ATOM 2312 C C . THR B 1 70 ? 3.084 8.656 33.906 1 90.44 70 THR B C 1
ATOM 2314 O O . THR B 1 70 ? 2.441 8.891 34.938 1 90.44 70 THR B O 1
ATOM 2317 N N . ASP B 1 71 ? 4.355 9.047 33.688 1 91.25 71 ASP B N 1
ATOM 2318 C CA . ASP B 1 71 ? 4.922 10.008 34.625 1 91.25 71 ASP B CA 1
ATOM 2319 C C . ASP B 1 71 ? 4.266 11.375 34.469 1 91.25 71 ASP B C 1
ATOM 2321 O O . ASP B 1 71 ? 4.348 12 33.406 1 91.25 71 ASP B O 1
ATOM 2325 N N . ALA B 1 72 ? 3.703 11.836 35.438 1 90.31 72 ALA B N 1
ATOM 2326 C CA . ALA B 1 72 ? 2.883 13.039 35.406 1 90.31 72 ALA B CA 1
ATOM 2327 C C . ALA B 1 72 ? 3.705 14.25 34.969 1 90.31 72 ALA B C 1
ATOM 2329 O O . ALA B 1 72 ? 3.242 15.078 34.188 1 90.31 72 ALA B O 1
ATOM 2330 N N . GLU B 1 73 ? 4.875 14.406 35.531 1 91.06 73 GLU B N 1
ATOM 2331 C CA . GLU B 1 73 ? 5.719 15.547 35.188 1 91.06 73 GLU B CA 1
ATOM 2332 C C . GLU B 1 73 ? 6.109 15.523 33.719 1 91.06 73 GLU B C 1
ATOM 2334 O O . GLU B 1 73 ? 6.098 16.562 33.062 1 91.06 73 GLU B O 1
ATOM 2339 N N . ARG B 1 74 ? 6.43 14.438 33.25 1 91.19 74 ARG B N 1
ATOM 2340 C CA . ARG B 1 74 ? 6.82 14.305 31.844 1 91.19 74 ARG B CA 1
ATOM 2341 C C . ARG B 1 74 ? 5.609 14.438 30.922 1 91.19 74 ARG B C 1
ATOM 2343 O O . ARG B 1 74 ? 5.711 15.016 29.844 1 91.19 74 ARG B O 1
ATOM 2350 N N . ALA B 1 75 ? 4.492 13.906 31.406 1 93.88 75 ALA B N 1
ATOM 2351 C CA . ALA B 1 75 ? 3.262 13.961 30.625 1 93.88 75 ALA B CA 1
ATOM 2352 C C . ALA B 1 75 ? 2.865 15.406 30.328 1 93.88 75 ALA B C 1
ATOM 2354 O O . ALA B 1 75 ? 2.336 15.711 29.25 1 93.88 75 ALA B O 1
ATOM 2355 N N . GLU B 1 76 ? 3.141 16.281 31.234 1 95.75 76 GLU B N 1
ATOM 2356 C CA . GLU B 1 76 ? 2.773 17.688 31.094 1 95.75 76 GLU B CA 1
ATOM 2357 C C . GLU B 1 76 ? 3.592 18.359 30 1 95.75 76 GLU B C 1
ATOM 2359 O O . GLU B 1 76 ? 3.164 19.359 29.438 1 95.75 76 GLU B O 1
ATOM 2364 N N . LYS B 1 77 ? 4.742 17.812 29.703 1 96.88 77 LYS B N 1
ATOM 2365 C CA . LYS B 1 77 ? 5.652 18.422 28.75 1 96.88 77 LYS B CA 1
ATOM 2366 C C . LYS B 1 77 ? 5.16 18.203 27.312 1 96.88 77 LYS B C 1
ATOM 2368 O O . LYS B 1 77 ? 5.609 18.891 26.391 1 96.88 77 LYS B O 1
ATOM 2373 N N . PHE B 1 78 ? 4.141 17.344 27.188 1 97.62 78 PHE B N 1
ATOM 2374 C CA . PHE B 1 78 ? 3.756 16.969 25.828 1 97.62 78 PHE B CA 1
ATOM 2375 C C . PHE B 1 78 ? 2.291 17.297 25.562 1 97.62 78 PHE B C 1
ATOM 2377 O O . PHE B 1 78 ? 1.683 16.766 24.641 1 97.62 78 PHE B O 1
ATOM 2384 N N . ILE B 1 79 ? 1.756 18.188 26.359 1 97.62 79 ILE B N 1
ATOM 2385 C CA . ILE B 1 79 ? 0.348 18.547 26.234 1 97.62 79 ILE B CA 1
ATOM 2386 C C . ILE B 1 79 ? 0.153 19.438 25 1 97.62 79 ILE B C 1
ATOM 2388 O O . ILE B 1 79 ? -0.833 19.281 24.281 1 97.62 79 ILE B O 1
ATOM 2392 N N . THR B 1 80 ? 1.091 20.406 24.812 1 98.44 80 THR B N 1
ATOM 2393 C CA . THR B 1 80 ? 1.009 21.312 23.672 1 98.44 80 THR B CA 1
ATOM 2394 C C . THR B 1 80 ? 2.273 21.25 22.828 1 98.44 80 THR B C 1
ATOM 2396 O O . THR B 1 80 ? 3.285 20.688 23.25 1 98.44 80 THR B O 1
ATOM 2399 N N . VAL B 1 81 ? 2.197 21.781 21.609 1 98.62 81 VAL B N 1
ATOM 2400 C CA . VAL B 1 81 ? 3.344 21.828 20.703 1 98.62 81 VAL B CA 1
ATOM 2401 C C . VAL B 1 81 ? 4.465 22.656 21.344 1 98.62 81 VAL B C 1
ATOM 2403 O O . VAL B 1 81 ? 5.629 22.25 21.312 1 98.62 81 VAL B O 1
ATOM 2406 N N . LYS B 1 82 ? 4.113 23.766 21.984 1 98.12 82 LYS B N 1
ATOM 2407 C CA . LYS B 1 82 ? 5.105 24.641 22.609 1 98.12 82 LYS B CA 1
ATOM 2408 C C . LYS B 1 82 ? 5.816 23.938 23.766 1 98.12 82 LYS B C 1
ATOM 2410 O O . LYS B 1 82 ? 7.043 24 23.859 1 98.12 82 LYS B O 1
ATOM 2415 N N . THR B 1 83 ? 5.062 23.281 24.672 1 97.81 83 THR B N 1
ATOM 2416 C CA . THR B 1 83 ? 5.68 22.641 25.828 1 97.81 83 THR B CA 1
ATOM 2417 C C . THR B 1 83 ? 6.566 21.469 25.375 1 97.81 83 THR B C 1
ATOM 2419 O O . THR B 1 83 ? 7.621 21.234 25.953 1 97.81 83 THR B O 1
ATOM 2422 N N . MET B 1 84 ? 6.141 20.797 24.375 1 97.88 84 MET B N 1
ATOM 2423 C CA . MET B 1 84 ? 6.906 19.688 23.812 1 97.88 84 MET B CA 1
ATOM 2424 C C . MET B 1 84 ? 8.234 20.172 23.25 1 97.88 84 MET B C 1
ATOM 2426 O O . MET B 1 84 ? 9.289 19.625 23.578 1 97.88 84 MET B O 1
ATOM 2430 N N . MET B 1 85 ? 8.219 21.203 22.469 1 98.06 85 MET B N 1
ATOM 2431 C CA . MET B 1 85 ? 9.422 21.75 21.844 1 98.06 85 MET B CA 1
ATOM 2432 C C . MET B 1 85 ? 10.367 22.328 22.875 1 98.06 85 MET B C 1
ATOM 2434 O O . MET B 1 85 ? 11.578 22.156 22.797 1 98.06 85 MET B O 1
ATOM 2438 N N . THR B 1 86 ? 9.781 23.031 23.859 1 97.75 86 THR B N 1
ATOM 2439 C CA . THR B 1 86 ? 10.578 23.594 24.938 1 97.75 86 THR B CA 1
ATOM 2440 C C . THR B 1 86 ? 11.328 22.5 25.703 1 97.75 86 THR B C 1
ATOM 2442 O O . THR B 1 86 ? 12.531 22.609 25.938 1 97.75 86 THR B O 1
ATOM 2445 N N . TYR B 1 87 ? 10.641 21.453 25.984 1 97.38 87 TYR B N 1
ATOM 2446 C CA . TYR B 1 87 ? 11.227 20.359 26.75 1 97.38 87 TYR B CA 1
ATOM 2447 C C . TYR B 1 87 ? 12.375 19.703 25.984 1 97.38 87 TYR B C 1
ATOM 2449 O O . TYR B 1 87 ? 13.477 19.547 26.516 1 97.38 87 TYR B O 1
ATOM 2457 N N . GLU B 1 88 ? 12.086 19.359 24.766 1 97.12 88 GLU B N 1
ATOM 2458 C CA . GLU B 1 88 ? 13.086 18.641 23.984 1 97.12 88 GLU B CA 1
ATOM 2459 C C . GLU B 1 88 ? 14.305 19.516 23.719 1 97.12 88 GLU B C 1
ATOM 2461 O O . GLU B 1 88 ? 15.438 19.031 23.672 1 97.12 88 GLU B O 1
ATOM 2466 N N . LYS B 1 89 ? 14.047 20.828 23.547 1 96 89 LYS B N 1
ATOM 2467 C CA . LYS B 1 89 ? 15.156 21.75 23.328 1 96 89 LYS B CA 1
ATOM 2468 C C . LYS B 1 89 ? 15.969 21.938 24.594 1 96 89 LYS B C 1
ATOM 2470 O O . LYS B 1 89 ? 17.203 21.875 24.578 1 96 89 LYS B O 1
ATOM 2475 N N . GLU B 1 90 ? 15.336 22.156 25.703 1 96.06 90 GLU B N 1
ATOM 2476 C CA . GLU B 1 90 ? 16.0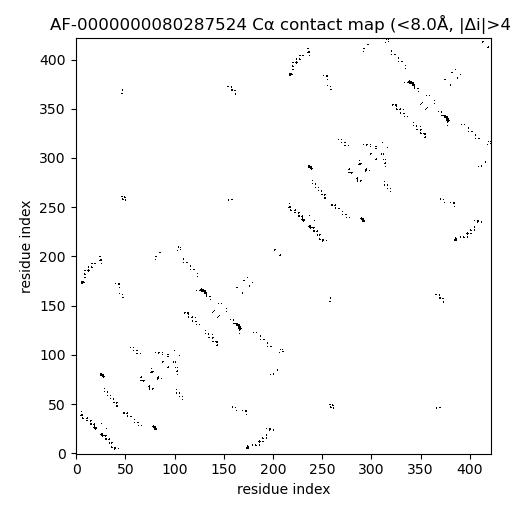16 22.422 26.969 1 96.06 90 GLU B CA 1
ATOM 2477 C C . GLU B 1 90 ? 16.812 21.203 27.422 1 96.06 90 GLU B C 1
ATOM 2479 O O . GLU B 1 90 ? 17.875 21.344 28.031 1 96.06 90 GLU B O 1
ATOM 2484 N N . LYS B 1 91 ? 16.328 20.062 27.078 1 95.69 91 LYS B N 1
ATOM 2485 C CA . LYS B 1 91 ? 17.016 18.844 27.5 1 95.69 91 LYS B CA 1
ATOM 2486 C C . LYS B 1 91 ? 18.016 18.375 26.438 1 95.69 91 LYS B C 1
ATOM 2488 O O . LYS B 1 91 ? 18.641 17.328 26.594 1 95.69 91 LYS B O 1
ATOM 2493 N N . ASP B 1 92 ? 18.125 19.141 25.406 1 94.44 92 ASP B N 1
ATOM 2494 C CA . ASP B 1 92 ? 19.062 18.891 24.312 1 94.44 92 ASP B CA 1
ATOM 2495 C C . ASP B 1 92 ? 18.859 17.5 23.719 1 94.44 92 ASP B C 1
ATOM 2497 O O . ASP B 1 92 ? 19.812 16.766 23.484 1 94.44 92 ASP B O 1
ATOM 2501 N N . LEU B 1 93 ? 17.609 17.141 23.547 1 94.88 93 LEU B N 1
ATOM 2502 C CA . LEU B 1 93 ? 17.25 15.812 23.062 1 94.88 93 LEU B CA 1
ATOM 2503 C C . LEU B 1 93 ? 17.266 15.781 21.531 1 94.88 93 LEU B C 1
ATOM 2505 O O . LEU B 1 93 ? 17.359 14.703 20.938 1 94.88 93 LEU B O 1
ATOM 2509 N N . LEU B 1 94 ? 17.266 16.875 20.875 1 94 94 LEU B N 1
ATOM 2510 C CA . LEU B 1 94 ? 17.078 16.969 19.438 1 94 94 LEU B CA 1
ATOM 2511 C C . LEU B 1 94 ? 18.375 16.703 18.703 1 94 94 LEU B C 1
ATOM 2513 O O . LEU B 1 94 ? 18.375 16.438 17.484 1 94 94 LEU B O 1
ATOM 2517 N N . LYS B 1 95 ? 19.438 16.719 19.422 1 89.94 95 LYS B N 1
ATOM 2518 C CA . LYS B 1 95 ? 20.734 16.438 18.828 1 89.94 95 LYS B CA 1
ATOM 2519 C C . LYS B 1 95 ? 21.031 14.945 18.812 1 89.94 95 LYS B C 1
ATOM 2521 O O . LYS B 1 95 ? 21.906 14.492 18.062 1 89.94 95 LYS B O 1
ATOM 2526 N N . ASP B 1 96 ? 20.344 14.266 19.578 1 90.38 96 ASP B N 1
ATOM 2527 C CA . ASP B 1 96 ? 20.516 12.82 19.641 1 90.38 96 ASP B CA 1
ATOM 2528 C C . ASP B 1 96 ? 19.781 12.133 18.484 1 90.38 96 ASP B C 1
ATOM 2530 O O . ASP B 1 96 ? 18.547 12.086 18.469 1 90.38 96 ASP B O 1
ATOM 2534 N N . ALA B 1 97 ? 20.469 11.523 17.656 1 84.5 97 ALA B N 1
ATOM 2535 C CA . ALA B 1 97 ? 19.891 10.883 16.469 1 84.5 97 ALA B CA 1
ATOM 2536 C C . ALA B 1 97 ? 19.109 9.633 16.844 1 84.5 97 ALA B C 1
ATOM 2538 O O . ALA B 1 97 ? 18.219 9.203 16.109 1 84.5 97 ALA B O 1
ATOM 2539 N N . LYS B 1 98 ? 19.312 9.031 17.969 1 90.75 98 LYS B N 1
ATOM 2540 C CA . LYS B 1 98 ? 18.641 7.809 18.391 1 90.75 98 LYS B CA 1
ATOM 2541 C C . LYS B 1 98 ? 17.344 8.117 19.109 1 90.75 98 LYS B C 1
ATOM 2543 O O . LYS B 1 98 ? 16.5 7.238 19.281 1 90.75 98 LYS B O 1
ATOM 2548 N N . TYR B 1 99 ? 17.266 9.367 19.5 1 93.25 99 TYR B N 1
ATOM 2549 C CA . TYR B 1 99 ? 16.047 9.797 20.203 1 93.25 99 TYR B CA 1
ATOM 2550 C C . TYR B 1 99 ? 14.906 10.008 19.219 1 93.25 99 TYR B C 1
ATOM 2552 O O . TYR B 1 99 ? 15.031 10.758 18.25 1 93.25 99 TYR B O 1
ATOM 2560 N N . ILE B 1 100 ? 13.852 9.227 19.469 1 94.69 100 ILE B N 1
ATOM 2561 C CA . ILE B 1 100 ? 12.633 9.5 18.719 1 94.69 100 ILE B CA 1
ATOM 2562 C C . ILE B 1 100 ? 11.977 10.773 19.234 1 94.69 100 ILE B C 1
ATOM 2564 O O . ILE B 1 100 ? 11.477 10.812 20.359 1 94.69 100 ILE B O 1
ATOM 2568 N N . SER B 1 101 ? 11.992 11.797 18.391 1 96.06 101 SER B N 1
ATOM 2569 C CA . SER B 1 101 ? 11.547 13.125 18.797 1 96.06 101 SER B CA 1
ATOM 2570 C C . SER B 1 101 ? 10.094 13.375 18.391 1 96.06 101 SER B C 1
ATOM 2572 O O . SER B 1 101 ? 9.727 13.172 17.234 1 96.06 101 SER B O 1
ATOM 2574 N N . SER B 1 102 ? 9.375 13.844 19.359 1 97.12 102 SER B N 1
ATOM 2575 C CA . SER B 1 102 ? 8 14.25 19.078 1 97.12 102 SER B CA 1
ATOM 2576 C C . SER B 1 102 ? 7.973 15.469 18.156 1 97.12 102 SER B C 1
ATOM 2578 O O . SER B 1 102 ? 7.133 15.555 17.25 1 97.12 102 SER B O 1
ATOM 2580 N N . SER B 1 103 ? 8.867 16.391 18.312 1 97.94 103 SER B N 1
ATOM 2581 C CA . SER B 1 103 ? 8.93 17.578 17.453 1 97.94 103 SER B CA 1
ATOM 2582 C C . SER B 1 103 ? 9.266 17.203 16.016 1 97.94 103 SER B C 1
ATOM 2584 O O . SER B 1 103 ? 8.688 17.75 15.078 1 97.94 103 SER B O 1
ATOM 2586 N N . ARG B 1 104 ? 10.172 16.266 15.875 1 97.12 104 ARG B N 1
ATOM 2587 C CA . ARG B 1 104 ? 10.531 15.789 14.539 1 97.12 104 ARG B CA 1
ATOM 2588 C C . ARG B 1 104 ? 9.359 15.07 13.883 1 97.12 104 ARG B C 1
ATOM 2590 O O . ARG B 1 104 ? 9.086 15.273 12.695 1 97.12 104 ARG B O 1
ATOM 2597 N N . THR B 1 105 ? 8.75 14.195 14.625 1 98.06 105 THR B N 1
ATOM 2598 C CA . THR B 1 105 ? 7.621 13.438 14.109 1 98.06 105 THR B CA 1
ATOM 2599 C C . THR B 1 105 ? 6.48 14.375 13.719 1 98.06 105 THR B C 1
ATOM 2601 O O . THR B 1 105 ? 5.887 14.227 12.648 1 98.06 105 THR B O 1
ATOM 2604 N N . LEU B 1 106 ? 6.199 15.375 14.555 1 98.69 106 LEU B N 1
ATOM 2605 C CA . LEU B 1 106 ? 5.133 16.328 14.266 1 98.69 106 LEU B CA 1
ATOM 2606 C C . LEU B 1 106 ? 5.461 17.141 13.023 1 98.69 106 LEU B C 1
ATOM 2608 O O . LEU B 1 106 ? 4.566 17.5 12.25 1 98.69 106 LEU B O 1
ATOM 2612 N N . LEU B 1 107 ? 6.691 17.453 12.82 1 98.56 107 LEU B N 1
ATOM 2613 C CA . LEU B 1 107 ? 7.098 18.234 11.664 1 98.56 107 LEU B CA 1
ATOM 2614 C C . LEU B 1 107 ? 6.688 17.547 10.367 1 98.56 107 LEU B C 1
ATOM 2616 O O . LEU B 1 107 ? 6.246 18.219 9.422 1 98.56 107 LEU B O 1
ATOM 2620 N N . ARG B 1 108 ? 6.832 16.297 10.352 1 97.81 108 ARG B N 1
ATOM 2621 C CA . ARG B 1 108 ? 6.484 15.531 9.156 1 97.81 108 ARG B CA 1
ATOM 2622 C C . ARG B 1 108 ? 4.98 15.578 8.898 1 97.81 108 ARG B C 1
ATOM 2624 O O . ARG B 1 108 ? 4.547 15.734 7.75 1 97.81 108 ARG B O 1
ATOM 2631 N N . LEU B 1 109 ? 4.184 15.523 9.906 1 98.44 109 LEU B N 1
ATOM 2632 C CA . LEU B 1 109 ? 2.742 15.695 9.766 1 98.44 109 LEU B CA 1
ATOM 2633 C C . LEU B 1 109 ? 2.41 17.141 9.367 1 98.44 109 LEU B C 1
ATOM 2635 O O . LEU B 1 109 ? 1.519 17.359 8.547 1 98.44 109 LEU B O 1
ATOM 2639 N N . HIS B 1 110 ? 3.123 18.078 9.953 1 98.75 110 HIS B N 1
ATOM 2640 C CA . HIS B 1 110 ? 2.902 19.5 9.688 1 98.75 110 HIS B CA 1
ATOM 2641 C C . HIS B 1 110 ? 3.162 19.828 8.227 1 98.75 110 HIS B C 1
ATOM 2643 O O . HIS B 1 110 ? 2.387 20.562 7.605 1 98.75 110 HIS B O 1
ATOM 2649 N N . ARG B 1 111 ? 4.188 19.297 7.688 1 98.38 111 ARG B N 1
ATOM 2650 C CA . ARG B 1 111 ? 4.488 19.469 6.27 1 98.38 111 ARG B CA 1
ATOM 2651 C C . ARG B 1 111 ? 3.395 18.875 5.395 1 98.38 111 ARG B C 1
ATOM 2653 O O . ARG B 1 111 ? 3.037 19.438 4.359 1 98.38 111 ARG B O 1
ATOM 2660 N N . GLY B 1 112 ? 2.908 17.734 5.84 1 98.19 112 GLY B N 1
ATOM 2661 C CA . GLY B 1 112 ? 1.778 17.141 5.152 1 98.19 112 GLY B CA 1
ATOM 2662 C C . GLY B 1 112 ? 0.522 17.984 5.207 1 98.19 112 GLY B C 1
ATOM 2663 O O . GLY B 1 112 ? -0.263 18 4.258 1 98.19 112 GLY B O 1
ATOM 2664 N N . LEU B 1 113 ? 0.33 18.656 6.277 1 98.62 113 LEU B N 1
ATOM 2665 C CA . LEU B 1 113 ? -0.86 19.484 6.449 1 98.62 113 LEU B CA 1
ATOM 2666 C C . LEU B 1 113 ? -0.885 20.625 5.43 1 98.62 113 LEU B C 1
ATOM 2668 O O . LEU B 1 113 ? -1.952 21 4.941 1 98.62 113 LEU B O 1
ATOM 2672 N N . GLU B 1 114 ? 0.271 21.156 5.145 1 98.44 114 GLU B N 1
ATOM 2673 C CA . GLU B 1 114 ? 0.345 22.188 4.113 1 98.44 114 GLU B CA 1
ATOM 2674 C C . GLU B 1 114 ? -0.13 21.641 2.764 1 98.44 114 GLU B C 1
ATOM 2676 O O . GLU B 1 114 ? -0.889 22.312 2.059 1 98.44 114 GLU B O 1
ATOM 2681 N N . PHE B 1 115 ? 0.356 20.5 2.395 1 98.62 115 PHE B N 1
ATOM 2682 C CA . PHE B 1 115 ? -0.045 19.844 1.154 1 98.62 115 PHE B CA 1
ATOM 2683 C C . PHE B 1 115 ? -1.556 19.641 1.11 1 98.62 115 PHE B C 1
ATOM 2685 O O . PHE B 1 115 ? -2.201 19.969 0.113 1 98.62 115 PHE B O 1
ATOM 2692 N N . ILE B 1 116 ? -2.143 19.109 2.186 1 97.94 116 ILE B N 1
ATOM 2693 C CA . ILE B 1 116 ? -3.57 18.812 2.26 1 97.94 116 ILE B CA 1
ATOM 2694 C C . ILE B 1 116 ? -4.367 20.109 2.098 1 97.94 116 ILE B C 1
ATOM 2696 O O . ILE B 1 116 ? -5.348 20.156 1.352 1 97.94 116 ILE B O 1
ATOM 2700 N N . TYR B 1 117 ? -3.912 21.156 2.793 1 98 117 TYR B N 1
ATOM 2701 C CA . TYR B 1 117 ? -4.559 22.453 2.678 1 98 117 TYR B CA 1
ATOM 2702 C C . TYR B 1 117 ? -4.555 22.938 1.233 1 98 117 TYR B C 1
ATOM 2704 O O . TYR B 1 117 ? -5.594 23.344 0.708 1 98 117 TYR B O 1
ATOM 2712 N N . GLU B 1 118 ? -3.404 22.875 0.578 1 98.5 118 GLU B N 1
ATOM 2713 C CA . GLU B 1 118 ? -3.281 23.359 -0.794 1 98.5 118 GLU B CA 1
ATOM 2714 C C . GLU B 1 118 ? -4.125 22.516 -1.752 1 98.5 118 GLU B C 1
ATOM 2716 O O . GLU B 1 118 ? -4.785 23.062 -2.641 1 98.5 118 GLU B O 1
ATOM 2721 N N . PHE B 1 119 ? -4.098 21.219 -1.605 1 98.31 119 PHE B N 1
ATOM 2722 C CA . PHE B 1 119 ? -4.852 20.328 -2.475 1 98.31 119 PHE B CA 1
ATOM 2723 C C . PHE B 1 119 ? -6.348 20.578 -2.35 1 98.31 119 PHE B C 1
ATOM 2725 O O . PHE B 1 119 ? -7.043 20.75 -3.357 1 98.31 119 PHE B O 1
ATOM 2732 N N . LEU B 1 120 ? -6.824 20.672 -1.122 1 97.31 120 LEU B N 1
ATOM 2733 C CA . LEU B 1 120 ? -8.258 20.859 -0.91 1 97.31 120 LEU B CA 1
ATOM 2734 C C . LEU B 1 120 ? -8.695 22.25 -1.382 1 97.31 120 LEU B C 1
ATOM 2736 O O . LEU B 1 120 ? -9.812 22.422 -1.87 1 97.31 120 LEU B O 1
ATOM 2740 N N . SER B 1 121 ? -7.836 23.219 -1.231 1 97.56 121 SER B N 1
ATOM 2741 C CA . SER B 1 121 ? -8.133 24.547 -1.746 1 97.56 121 SER B CA 1
ATOM 2742 C C . SER B 1 121 ? -8.32 24.516 -3.26 1 97.56 121 SER B C 1
ATOM 2744 O O . SER B 1 121 ? -9.25 25.141 -3.785 1 97.56 121 SER B O 1
ATOM 2746 N N . ARG B 1 122 ? -7.48 23.828 -3.951 1 97.31 122 ARG B N 1
ATOM 2747 C CA . ARG B 1 122 ? -7.582 23.703 -5.402 1 97.31 122 ARG B CA 1
ATOM 2748 C C . ARG B 1 122 ? -8.789 22.859 -5.797 1 97.31 122 ARG B C 1
ATOM 2750 O O . ARG B 1 122 ? -9.453 23.141 -6.793 1 97.31 122 ARG B O 1
ATOM 2757 N N . LEU B 1 123 ? -9.016 21.875 -5.012 1 96.19 123 LEU B N 1
ATOM 2758 C CA . LEU B 1 123 ? -10.141 20.984 -5.262 1 96.19 123 LEU B CA 1
ATOM 2759 C C . LEU B 1 123 ? -11.461 21.75 -5.258 1 96.19 123 LEU B C 1
ATOM 2761 O O . LEU B 1 123 ? -12.359 21.469 -6.051 1 96.19 123 LEU B O 1
ATOM 2765 N N . ALA B 1 124 ? -11.57 22.719 -4.383 1 94.12 124 ALA B N 1
ATOM 2766 C CA . ALA B 1 124 ? -12.781 23.516 -4.223 1 94.12 124 ALA B CA 1
ATOM 2767 C C . ALA B 1 124 ? -13.086 24.312 -5.492 1 94.12 124 ALA B C 1
ATOM 2769 O O . ALA B 1 124 ? -14.234 24.656 -5.75 1 94.12 124 ALA B O 1
ATOM 2770 N N . SER B 1 125 ? -12.117 24.531 -6.316 1 94.94 125 SER B N 1
ATOM 2771 C CA . SER B 1 125 ? -12.289 25.359 -7.508 1 94.94 125 SER B CA 1
ATOM 2772 C C . SER B 1 125 ? -12.609 24.5 -8.734 1 94.94 125 SER B C 1
ATOM 2774 O O . SER B 1 125 ? -12.898 25.031 -9.805 1 94.94 125 SER B O 1
ATOM 2776 N N . LEU B 1 126 ? -12.57 23.172 -8.633 1 96.62 126 LEU B N 1
ATOM 2777 C CA . LEU B 1 126 ? -12.812 22.266 -9.742 1 96.62 126 LEU B CA 1
ATOM 2778 C C . LEU B 1 126 ? -14.297 21.953 -9.875 1 96.62 126 LEU B C 1
ATOM 2780 O O . LEU B 1 126 ? -15.062 22.156 -8.93 1 96.62 126 LEU B O 1
ATOM 2784 N N . THR B 1 127 ? -14.602 21.5 -11.086 1 96.19 127 THR B N 1
ATOM 2785 C CA . THR B 1 127 ? -15.953 21 -11.328 1 96.19 127 THR B CA 1
ATOM 2786 C C . THR B 1 127 ? -16.031 19.5 -11.156 1 96.19 127 THR B C 1
ATOM 2788 O O . THR B 1 127 ? -14.992 18.828 -11.07 1 96.19 127 THR B O 1
ATOM 2791 N N . GLU B 1 128 ? -17.203 18.984 -11.117 1 95 128 GLU B N 1
ATOM 2792 C CA . GLU B 1 128 ? -17.438 17.578 -10.812 1 95 128 GLU B CA 1
ATOM 2793 C C . GLU B 1 128 ? -16.75 16.672 -11.82 1 95 128 GLU B C 1
ATOM 2795 O O . GLU B 1 128 ? -16.328 15.562 -11.477 1 95 128 GLU B O 1
ATOM 2800 N N . CYS B 1 129 ? -16.547 17.141 -13.062 1 96.75 129 CYS B N 1
ATOM 2801 C CA . CYS B 1 129 ? -16.031 16.266 -14.109 1 96.75 129 CYS B CA 1
ATOM 2802 C C . CYS B 1 129 ? -14.531 16.422 -14.273 1 96.75 129 CYS B C 1
ATOM 2804 O O . CYS B 1 129 ? -13.891 15.648 -14.984 1 96.75 129 CYS B O 1
ATOM 2806 N N . ASP B 1 130 ? -13.953 17.375 -13.531 1 97.44 130 ASP B N 1
ATOM 2807 C CA . ASP B 1 130 ? -12.516 17.625 -13.641 1 97.44 130 ASP B CA 1
ATOM 2808 C C . ASP B 1 130 ? -11.719 16.531 -12.945 1 97.44 130 ASP B C 1
ATOM 2810 O O . ASP B 1 130 ? -12.102 16.062 -11.875 1 97.44 130 ASP B O 1
ATOM 2814 N N . LYS B 1 131 ? -10.656 16.125 -13.641 1 96.38 131 LYS B N 1
ATOM 2815 C CA . LYS B 1 131 ? -9.695 15.25 -12.969 1 96.38 131 LYS B CA 1
ATOM 2816 C C . LYS B 1 131 ? -8.969 16 -11.852 1 96.38 131 LYS B C 1
ATOM 2818 O O . LYS B 1 131 ? -8.633 17.172 -12 1 96.38 131 LYS B O 1
ATOM 2823 N N . THR B 1 132 ? -8.672 15.297 -10.742 1 97.69 132 THR B N 1
ATOM 2824 C CA . THR B 1 132 ? -8.07 15.961 -9.594 1 97.69 132 THR B CA 1
ATOM 2825 C C . THR B 1 132 ? -6.559 15.742 -9.578 1 97.69 132 THR B C 1
ATOM 2827 O O . THR B 1 132 ? -5.844 16.375 -8.797 1 97.69 132 THR B O 1
ATOM 2830 N N . GLN B 1 133 ? -6.051 14.891 -10.414 1 97.25 133 GLN B N 1
ATOM 2831 C CA . GLN B 1 133 ? -4.648 14.492 -10.445 1 97.25 133 GLN B CA 1
ATOM 2832 C C . GLN B 1 133 ? -3.732 15.703 -10.578 1 97.25 133 GLN B C 1
ATOM 2834 O O . GLN B 1 133 ? -2.75 15.828 -9.844 1 97.25 133 GLN B O 1
ATOM 2839 N N . LEU B 1 134 ? -4.059 16.609 -11.508 1 97.44 134 LEU B N 1
ATOM 2840 C CA . LEU B 1 134 ? -3.195 17.75 -11.742 1 97.44 134 LEU B CA 1
ATOM 2841 C C . LEU B 1 134 ? -3.203 18.703 -10.547 1 97.44 134 LEU B C 1
ATOM 2843 O O . LEU B 1 134 ? -2.158 19.219 -10.156 1 97.44 134 LEU B O 1
ATOM 2847 N N . ALA B 1 135 ? -4.422 18.922 -9.992 1 97.94 135 ALA B N 1
ATOM 2848 C CA . ALA B 1 135 ? -4.52 19.766 -8.805 1 97.94 135 ALA B CA 1
ATOM 2849 C C . ALA B 1 135 ? -3.676 19.188 -7.664 1 97.94 135 ALA B C 1
ATOM 2851 O O . ALA B 1 135 ? -2.982 19.938 -6.965 1 97.94 135 ALA B O 1
ATOM 2852 N N . CYS B 1 136 ? -3.725 17.906 -7.512 1 98.38 136 CYS B N 1
ATOM 2853 C CA . CYS B 1 136 ? -2.959 17.234 -6.461 1 98.38 136 CYS B CA 1
ATOM 2854 C C . CYS B 1 136 ? -1.462 17.344 -6.727 1 98.38 136 CYS B C 1
ATOM 2856 O O . CYS B 1 136 ? -0.686 17.641 -5.82 1 98.38 136 CYS B O 1
ATOM 2858 N N . LYS B 1 137 ? -1.075 17.141 -7.953 1 98.38 137 LYS B N 1
ATOM 2859 C CA . LYS B 1 137 ? 0.331 17.219 -8.336 1 98.38 137 LYS B CA 1
ATOM 2860 C C . LYS B 1 137 ? 0.896 18.609 -8.094 1 98.38 137 LYS B C 1
ATOM 2862 O O . LYS B 1 137 ? 2 18.75 -7.57 1 98.38 137 LYS B O 1
ATOM 2867 N N . LEU B 1 138 ? 0.193 19.594 -8.492 1 98.25 138 LEU B N 1
ATOM 2868 C CA . LEU B 1 138 ? 0.641 20.969 -8.305 1 98.25 138 LEU B CA 1
ATOM 2869 C C . LEU B 1 138 ? 0.791 21.297 -6.816 1 98.25 138 LEU B C 1
ATOM 2871 O O . LEU B 1 138 ? 1.795 21.875 -6.402 1 98.25 138 LEU B O 1
ATOM 2875 N N . ALA B 1 139 ? -0.249 20.906 -6.047 1 98.56 139 ALA B N 1
ATOM 2876 C CA . ALA B 1 139 ? -0.177 21.109 -4.602 1 98.56 139 ALA B CA 1
ATOM 2877 C C . ALA B 1 139 ? 1.041 20.406 -4.008 1 98.56 139 ALA B C 1
ATOM 2879 O O . ALA B 1 139 ? 1.756 20.984 -3.186 1 98.56 139 ALA B O 1
ATOM 2880 N N . TYR B 1 140 ? 1.282 19.203 -4.426 1 98.56 140 TYR B N 1
ATOM 2881 C CA . TYR B 1 140 ? 2.395 18.406 -3.93 1 98.56 140 TYR B CA 1
ATOM 2882 C C . TYR B 1 140 ? 3.73 19.062 -4.27 1 98.56 140 TYR B C 1
ATOM 2884 O O . TYR B 1 140 ? 4.586 19.219 -3.396 1 98.56 140 TYR B O 1
ATOM 2892 N N . GLU B 1 141 ? 3.902 19.5 -5.488 1 98.25 141 GLU B N 1
ATOM 2893 C CA . GLU B 1 141 ? 5.152 20.078 -5.969 1 98.25 141 GLU B CA 1
ATOM 2894 C C . GLU B 1 141 ? 5.441 21.406 -5.281 1 98.25 141 GLU B C 1
ATOM 2896 O O . GLU B 1 141 ? 6.602 21.75 -5.035 1 98.25 141 GLU B O 1
ATOM 2901 N N . MET B 1 142 ? 4.426 22.047 -4.848 1 98.12 142 MET B N 1
ATOM 2902 C CA . MET B 1 142 ? 4.586 23.359 -4.234 1 98.12 142 MET B CA 1
ATOM 2903 C C . MET B 1 142 ? 4.863 23.219 -2.74 1 98.12 142 MET B C 1
ATOM 2905 O O . MET B 1 142 ? 5.293 24.188 -2.098 1 98.12 142 MET B O 1
ATOM 2909 N N . THR B 1 143 ? 4.602 22.047 -2.209 1 98.19 143 THR B N 1
ATOM 2910 C CA . THR B 1 143 ? 4.66 21.969 -0.754 1 98.19 143 THR B CA 1
ATOM 2911 C C . THR B 1 143 ? 5.504 20.766 -0.315 1 98.19 143 THR B C 1
ATOM 2913 O O . THR B 1 143 ? 6.727 20.875 -0.198 1 98.19 143 THR B O 1
ATOM 2916 N N . LEU B 1 144 ? 4.977 19.594 -0.331 1 97.88 144 LEU B N 1
ATOM 2917 C CA . LEU B 1 144 ? 5.5 18.422 0.35 1 97.88 144 LEU B CA 1
ATOM 2918 C C . LEU B 1 144 ? 6.672 17.812 -0.422 1 97.88 144 LEU B C 1
ATOM 2920 O O . LEU B 1 144 ? 7.566 17.219 0.172 1 97.88 144 LEU B O 1
ATOM 2924 N N . ALA B 1 145 ? 6.75 18.031 -1.745 1 97.88 145 ALA B N 1
ATOM 2925 C CA . ALA B 1 145 ? 7.727 17.391 -2.619 1 97.88 145 ALA B CA 1
ATOM 2926 C C . ALA B 1 145 ? 9.148 17.734 -2.201 1 97.88 145 ALA B C 1
ATOM 2928 O O . ALA B 1 145 ? 10.039 16.875 -2.215 1 97.88 145 ALA B O 1
ATOM 2929 N N . LYS B 1 146 ? 9.391 18.938 -1.772 1 97.25 146 LYS B N 1
ATOM 2930 C CA . LYS B 1 146 ? 10.734 19.406 -1.468 1 97.25 146 LYS B CA 1
ATOM 2931 C C . LYS B 1 146 ? 11.297 18.719 -0.227 1 97.25 146 LYS B C 1
ATOM 2933 O O . LYS B 1 146 ? 12.508 18.734 0.008 1 97.25 146 LYS B O 1
ATOM 2938 N N . HIS B 1 147 ? 10.406 18.125 0.561 1 97.19 147 HIS B N 1
ATOM 2939 C CA . HIS B 1 147 ? 10.852 17.484 1.794 1 97.19 147 HIS B CA 1
ATOM 2940 C C . HIS B 1 147 ? 11.023 15.984 1.604 1 97.19 147 HIS B C 1
ATOM 2942 O O . HIS B 1 147 ? 11.539 15.297 2.49 1 97.19 147 HIS B O 1
ATOM 2948 N N . HIS B 1 148 ? 10.57 15.398 0.429 1 96.19 148 HIS B N 1
ATOM 2949 C CA . HIS B 1 148 ? 10.602 13.961 0.203 1 96.19 148 HIS B CA 1
ATOM 2950 C C . HIS B 1 148 ? 11.812 13.562 -0.633 1 96.19 148 HIS B C 1
ATOM 2952 O O . HIS B 1 148 ? 12.109 14.195 -1.648 1 96.19 148 HIS B O 1
ATOM 2958 N N . PRO B 1 149 ? 12.508 12.523 -0.153 1 94.38 149 PRO B N 1
ATOM 2959 C CA . PRO B 1 149 ? 13.5 11.938 -1.06 1 94.38 149 PRO B CA 1
ATOM 2960 C C . PRO B 1 149 ? 12.891 11.469 -2.379 1 94.38 149 PRO B C 1
ATOM 2962 O O . PRO B 1 149 ? 11.68 11.266 -2.465 1 94.38 149 PRO B O 1
ATOM 2965 N N . TRP B 1 150 ? 13.695 11.266 -3.334 1 91.75 150 TRP B N 1
ATOM 2966 C CA . TRP B 1 150 ? 13.266 11 -4.703 1 91.75 150 TRP B CA 1
ATOM 2967 C C . TRP B 1 150 ? 12.352 9.781 -4.762 1 91.75 150 TRP B C 1
ATOM 2969 O O . TRP B 1 150 ? 11.336 9.797 -5.469 1 91.75 150 TRP B O 1
ATOM 2979 N N . VAL B 1 151 ? 12.594 8.75 -4.105 1 89.38 151 VAL B N 1
ATOM 2980 C CA . VAL B 1 151 ? 11.812 7.52 -4.156 1 89.38 151 VAL B CA 1
ATOM 2981 C C . VAL B 1 151 ? 10.414 7.777 -3.611 1 89.38 151 VAL B C 1
ATOM 2983 O O . VAL B 1 151 ? 9.422 7.277 -4.16 1 89.38 151 VAL B O 1
ATOM 2986 N N . ILE B 1 152 ? 10.273 8.531 -2.574 1 93.62 152 ILE B N 1
ATOM 2987 C CA . ILE B 1 152 ? 8.977 8.867 -1.993 1 93.62 152 ILE B CA 1
ATOM 2988 C C . ILE B 1 152 ? 8.211 9.781 -2.945 1 93.62 152 ILE B C 1
ATOM 2990 O O . ILE B 1 152 ? 7 9.625 -3.117 1 93.62 152 ILE B O 1
ATOM 2994 N N . ARG B 1 153 ? 8.945 10.672 -3.564 1 95.69 153 ARG B N 1
ATOM 2995 C CA . ARG B 1 153 ? 8.312 11.57 -4.531 1 95.69 153 ARG B CA 1
ATOM 2996 C C . ARG B 1 153 ? 7.742 10.789 -5.707 1 95.69 153 ARG B C 1
ATOM 2998 O O . ARG B 1 153 ? 6.621 11.055 -6.148 1 95.69 153 ARG B O 1
ATOM 3005 N N . LYS B 1 154 ? 8.453 9.914 -6.203 1 93.06 154 LYS B N 1
ATOM 3006 C CA . LYS B 1 154 ? 7.98 9.086 -7.309 1 93.06 154 LYS B CA 1
ATOM 3007 C C . LYS B 1 154 ? 6.738 8.289 -6.914 1 93.06 154 LYS B C 1
ATOM 3009 O O . LYS B 1 154 ? 5.766 8.234 -7.672 1 93.06 154 LYS B O 1
ATOM 3014 N N . GLY B 1 155 ? 6.797 7.645 -5.762 1 94.31 155 GLY B N 1
ATOM 3015 C CA . GLY B 1 155 ? 5.633 6.918 -5.277 1 94.31 155 GLY B CA 1
ATOM 3016 C C . GLY B 1 155 ? 4.395 7.789 -5.156 1 94.31 155 GLY B C 1
ATOM 3017 O O . GLY B 1 155 ? 3.307 7.387 -5.57 1 94.31 155 GLY B O 1
ATOM 3018 N N . ALA B 1 156 ? 4.613 8.938 -4.609 1 96.5 156 ALA B N 1
ATOM 3019 C CA . ALA B 1 156 ? 3.5 9.867 -4.445 1 96.5 156 ALA B CA 1
ATOM 3020 C C . ALA B 1 156 ? 2.91 10.266 -5.797 1 96.5 156 ALA B C 1
ATOM 3022 O O . ALA B 1 156 ? 1.69 10.227 -5.98 1 96.5 156 ALA B O 1
ATOM 3023 N N . LEU B 1 157 ? 3.721 10.586 -6.727 1 96.5 157 LEU B N 1
ATOM 3024 C CA . LEU B 1 157 ? 3.283 11.016 -8.047 1 96.5 157 LEU B CA 1
ATOM 3025 C C . LEU B 1 157 ? 2.553 9.891 -8.773 1 96.5 157 LEU B C 1
ATOM 3027 O O . LEU B 1 157 ? 1.534 10.125 -9.43 1 96.5 157 LEU B O 1
ATOM 3031 N N . VAL B 1 158 ? 2.992 8.695 -8.609 1 94.75 158 VAL B N 1
ATOM 3032 C CA . VAL B 1 158 ? 2.354 7.539 -9.234 1 94.75 158 VAL B CA 1
ATOM 3033 C C . VAL B 1 158 ? 0.978 7.316 -8.609 1 94.75 158 VAL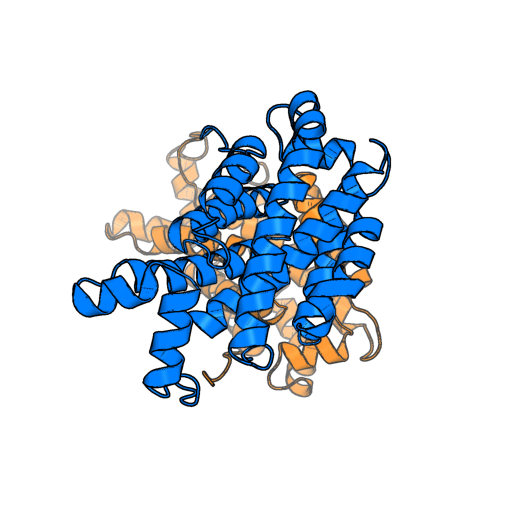 B C 1
ATOM 3035 O O . VAL B 1 158 ? 0.001 7.066 -9.32 1 94.75 158 VAL B O 1
ATOM 3038 N N . ALA B 1 159 ? 0.943 7.355 -7.336 1 95.06 159 ALA B N 1
ATOM 3039 C CA . ALA B 1 159 ? -0.316 7.133 -6.629 1 95.06 159 ALA B CA 1
ATOM 3040 C C . ALA B 1 159 ? -1.376 8.141 -7.07 1 95.06 159 ALA B C 1
ATOM 3042 O O . ALA B 1 159 ? -2.566 7.816 -7.117 1 95.06 159 ALA B O 1
ATOM 3043 N N . MET B 1 160 ? -0.983 9.305 -7.508 1 96.19 160 MET B N 1
ATOM 3044 C CA . MET B 1 160 ? -1.913 10.375 -7.859 1 96.19 160 MET B CA 1
ATOM 3045 C C . MET B 1 160 ? -2.65 10.047 -9.156 1 96.19 160 MET B C 1
ATOM 3047 O O . MET B 1 160 ? -3.715 10.609 -9.422 1 96.19 160 MET B O 1
ATOM 3051 N N . TYR B 1 161 ? -2.104 9.125 -9.867 1 94.25 161 TYR B N 1
ATOM 3052 C CA . TYR B 1 161 ? -2.789 8.703 -11.086 1 94.25 161 TYR B CA 1
ATOM 3053 C C . TYR B 1 161 ? -4.062 7.93 -10.758 1 94.25 161 TYR B C 1
ATOM 3055 O O . TYR B 1 161 ? -4.938 7.77 -11.609 1 94.25 161 TYR B O 1
ATOM 3063 N N . ALA B 1 162 ? -4.141 7.496 -9.57 1 94.12 162 ALA B N 1
ATOM 3064 C CA . ALA B 1 162 ? -5.312 6.73 -9.156 1 94.12 162 ALA B CA 1
ATOM 3065 C C . ALA B 1 162 ? -6.445 7.652 -8.719 1 94.12 162 ALA B C 1
ATOM 3067 O O . ALA B 1 162 ? -7.559 7.195 -8.453 1 94.12 162 ALA B O 1
ATOM 3068 N N . LEU B 1 163 ? -6.188 8.945 -8.656 1 96.19 163 LEU B N 1
ATOM 3069 C CA . LEU B 1 163 ? -7.203 9.875 -8.172 1 96.19 163 LEU B CA 1
ATOM 3070 C C . LEU B 1 163 ? -8.352 9.992 -9.164 1 96.19 163 LEU B C 1
ATOM 3072 O O . LEU B 1 163 ? -8.133 10.078 -10.375 1 96.19 163 LEU B O 1
ATOM 3076 N N . PRO B 1 164 ? -9.578 9.992 -8.68 1 95.19 164 PRO B N 1
ATOM 3077 C CA . PRO B 1 164 ? -10.75 10.141 -9.547 1 95.19 164 PRO B CA 1
ATOM 3078 C C . PRO B 1 164 ? -11.07 11.602 -9.859 1 95.19 164 PRO B C 1
ATOM 3080 O O . PRO B 1 164 ? -10.25 12.484 -9.609 1 95.19 164 PRO B O 1
ATOM 3083 N N . THR B 1 165 ? -12.195 11.781 -10.516 1 97.12 165 THR B N 1
ATOM 3084 C CA . THR B 1 165 ? -12.688 13.133 -10.742 1 97.12 165 THR B CA 1
ATOM 3085 C C . THR B 1 165 ? -13.109 13.781 -9.43 1 97.12 165 THR B C 1
ATOM 3087 O O . THR B 1 165 ? -13.25 13.102 -8.406 1 97.12 165 THR B O 1
ATOM 3090 N N . GLN B 1 166 ? -13.234 15.102 -9.539 1 97.69 166 GLN B N 1
ATOM 3091 C CA . GLN B 1 166 ? -13.625 15.859 -8.359 1 97.69 166 GLN B CA 1
ATOM 3092 C C . GLN B 1 166 ? -14.922 15.312 -7.758 1 97.69 166 GLN B C 1
ATOM 3094 O O . GLN B 1 166 ? -15 15.062 -6.555 1 97.69 166 GLN B O 1
ATOM 3099 N N . GLY B 1 167 ? -15.953 15.102 -8.578 1 96.5 167 GLY B N 1
ATOM 3100 C CA . GLY B 1 167 ? -17.234 14.586 -8.102 1 96.5 167 GLY B CA 1
ATOM 3101 C C . GLY B 1 167 ? -17.125 13.188 -7.523 1 96.5 167 GLY B C 1
ATOM 3102 O O . GLY B 1 167 ? -17.703 12.906 -6.469 1 96.5 167 GLY B O 1
ATOM 3103 N N . GLU B 1 168 ? -16.438 12.312 -8.148 1 96.06 168 GLU B N 1
ATOM 3104 C CA . GLU B 1 168 ? -16.25 10.945 -7.668 1 96.06 168 GLU B CA 1
ATOM 3105 C C . GLU B 1 168 ? -15.484 10.922 -6.352 1 96.06 168 GLU B C 1
ATOM 3107 O O . GLU B 1 168 ? -15.797 10.133 -5.457 1 96.06 168 GLU B O 1
ATOM 3112 N N . LEU B 1 169 ? -14.484 11.797 -6.289 1 96.31 169 LEU B N 1
ATOM 3113 C CA . LEU B 1 169 ? -13.688 11.891 -5.07 1 96.31 169 LEU B CA 1
ATOM 3114 C C . LEU B 1 169 ? -14.562 12.289 -3.885 1 96.31 169 LEU B C 1
ATOM 3116 O O . LEU B 1 169 ? -14.539 11.641 -2.838 1 96.31 169 LEU B O 1
ATOM 3120 N N . LEU B 1 170 ? -15.328 13.305 -4.07 1 95.19 170 LEU B N 1
ATOM 3121 C CA . LEU B 1 170 ? -16.172 13.805 -2.988 1 95.19 170 LEU B CA 1
ATOM 3122 C C . LEU B 1 170 ? -17.203 12.758 -2.578 1 95.19 170 LEU B C 1
ATOM 3124 O O . LEU B 1 170 ? -17.453 12.562 -1.387 1 95.19 170 LEU B O 1
ATOM 3128 N N . LYS B 1 171 ? -17.781 12.086 -3.512 1 94.69 171 LYS B N 1
ATOM 3129 C CA . LYS B 1 171 ? -18.766 11.047 -3.213 1 94.69 171 LYS B CA 1
ATOM 3130 C C . LYS B 1 171 ? -18.125 9.883 -2.453 1 94.69 171 LYS B C 1
ATOM 3132 O O . LYS B 1 171 ? -18.781 9.258 -1.607 1 94.69 171 LYS B O 1
ATOM 3137 N N . ARG B 1 172 ? -16.922 9.664 -2.727 1 92.75 172 ARG B N 1
ATOM 3138 C CA . ARG B 1 172 ? -16.203 8.555 -2.117 1 92.75 172 ARG B CA 1
ATOM 3139 C C . ARG B 1 172 ? -15.859 8.859 -0.66 1 92.75 172 ARG B C 1
ATOM 3141 O O . ARG B 1 172 ? -15.914 7.965 0.191 1 92.75 172 ARG B O 1
ATOM 3148 N N . VAL B 1 173 ? -15.508 10.109 -0.362 1 93.5 173 VAL B N 1
ATOM 3149 C CA . VAL B 1 173 ? -14.898 10.359 0.94 1 93.5 173 VAL B CA 1
ATOM 3150 C C . VAL B 1 173 ? -15.898 11.047 1.859 1 93.5 173 VAL B C 1
ATOM 3152 O O . VAL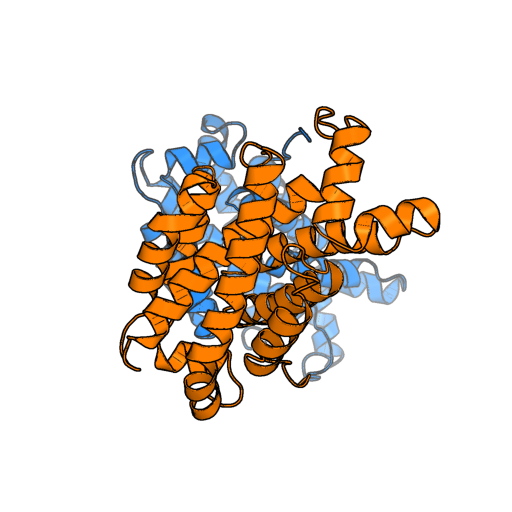 B 1 173 ? -15.75 11.023 3.084 1 93.5 173 VAL B O 1
ATOM 3155 N N . CYS B 1 174 ? -16.891 11.656 1.284 1 92 174 CYS B N 1
ATOM 3156 C CA . CYS B 1 174 ? -17.828 12.414 2.098 1 92 174 CYS B CA 1
ATOM 3157 C C . CYS B 1 174 ? -19.172 11.711 2.18 1 92 174 CYS B C 1
ATOM 3159 O O . CYS B 1 174 ? -19.641 11.117 1.199 1 92 174 CYS B O 1
ATOM 3161 N N . CYS B 1 175 ? -19.797 11.797 3.334 1 88.25 175 CYS B N 1
ATOM 3162 C CA . CYS B 1 175 ? -21.141 11.266 3.494 1 88.25 175 CYS B CA 1
ATOM 3163 C C . CYS B 1 175 ? -22.156 12.148 2.797 1 88.25 175 CYS B C 1
ATOM 3165 O O . CYS B 1 175 ? -23.109 11.648 2.188 1 88.25 175 CYS B O 1
ATOM 3167 N N . ASN B 1 176 ? -21.984 13.406 2.93 1 92.69 176 ASN B N 1
ATOM 3168 C CA . ASN B 1 176 ? -22.828 14.43 2.332 1 92.69 176 ASN B CA 1
ATOM 3169 C C . ASN B 1 176 ? -22.016 15.469 1.572 1 92.69 176 ASN B C 1
ATOM 3171 O O . ASN B 1 176 ? -21.484 16.406 2.17 1 92.69 176 ASN B O 1
ATOM 3175 N N . VAL B 1 177 ? -22.078 15.352 0.236 1 93.88 177 VAL B N 1
ATOM 3176 C CA . VAL B 1 177 ? -21.219 16.172 -0.613 1 93.88 177 VAL B CA 1
ATOM 3177 C C . VAL B 1 177 ? -21.641 17.641 -0.514 1 93.88 177 VAL B C 1
ATOM 3179 O O . VAL B 1 177 ? -20.797 18.516 -0.373 1 93.88 177 VAL B O 1
ATOM 3182 N N . ALA B 1 178 ? -22.891 17.875 -0.609 1 94.19 178 ALA B N 1
ATOM 3183 C CA . ALA B 1 178 ? -23.391 19.25 -0.55 1 94.19 178 ALA B CA 1
ATOM 3184 C C . ALA B 1 178 ? -22.953 19.938 0.743 1 94.19 178 ALA B C 1
ATOM 3186 O O . ALA B 1 178 ? -22.484 21.078 0.722 1 94.19 178 ALA B O 1
ATOM 3187 N N . ARG B 1 179 ? -23.062 19.281 1.819 1 94.94 179 ARG B N 1
ATOM 3188 C CA . ARG B 1 179 ? -22.656 19.844 3.109 1 94.94 179 ARG B CA 1
ATOM 3189 C C . ARG B 1 179 ? -21.156 20.031 3.184 1 94.94 179 ARG B C 1
ATOM 3191 O O . ARG B 1 179 ? -20.672 21.016 3.74 1 94.94 179 ARG B O 1
ATOM 3198 N N . ALA B 1 180 ? -20.438 19.109 2.658 1 94.5 180 ALA B N 1
ATOM 3199 C CA . ALA B 1 180 ? -18.984 19.188 2.666 1 94.5 180 ALA B CA 1
ATOM 3200 C C . ALA B 1 180 ? -18.484 20.422 1.919 1 94.5 180 ALA B C 1
ATOM 3202 O O . ALA B 1 180 ? -17.594 21.125 2.395 1 94.5 180 ALA B O 1
ATOM 3203 N N . VAL B 1 181 ? -19.109 20.609 0.804 1 94.31 181 VAL B N 1
ATOM 3204 C CA . VAL B 1 181 ? -18.734 21.75 -0.012 1 94.31 181 VAL B CA 1
ATOM 3205 C C . VAL B 1 181 ? -19.047 23.047 0.74 1 94.31 181 VAL B C 1
ATOM 3207 O O . VAL B 1 181 ? -18.266 24 0.682 1 94.31 181 VAL B O 1
ATOM 3210 N N . GLU B 1 182 ? -20.094 23.031 1.42 1 95.81 182 GLU B N 1
ATOM 3211 C CA . GLU B 1 182 ? -20.5 24.203 2.197 1 95.81 182 GLU B CA 1
ATOM 3212 C C . GLU B 1 182 ? -19.516 24.469 3.336 1 95.81 182 GLU B C 1
ATOM 3214 O O . GLU B 1 182 ? -19.219 25.625 3.643 1 95.81 182 GLU B O 1
ATOM 3219 N N . VAL B 1 183 ? -18.984 23.469 3.932 1 96.94 183 VAL B N 1
ATOM 3220 C CA . VAL B 1 183 ? -18.203 23.562 5.156 1 96.94 183 VAL B CA 1
ATOM 3221 C C . VAL B 1 183 ? -16.719 23.734 4.812 1 96.94 183 VAL B C 1
ATOM 3223 O O . VAL B 1 183 ? -15.945 24.234 5.633 1 96.94 183 VAL B O 1
ATOM 3226 N N . LEU B 1 184 ? -16.359 23.406 3.596 1 97 184 LEU B N 1
ATOM 3227 C CA . LEU B 1 184 ? -14.961 23.312 3.174 1 97 184 LEU B CA 1
ATOM 3228 C C . LEU B 1 184 ? -14.234 24.625 3.406 1 97 184 LEU B C 1
ATOM 3230 O O . LEU B 1 184 ? -13.141 24.656 3.98 1 97 184 LEU B O 1
ATOM 3234 N N . PRO B 1 185 ? -14.805 25.797 3.074 1 96.81 185 PRO B N 1
ATOM 3235 C CA . PRO B 1 185 ? -14.078 27.047 3.264 1 96.81 185 PRO B CA 1
ATOM 3236 C C . PRO B 1 185 ? -13.727 27.312 4.727 1 96.81 185 PRO B C 1
ATOM 3238 O O . PRO B 1 185 ? -12.609 27.734 5.031 1 96.81 185 PRO B O 1
ATOM 3241 N N . GLU B 1 186 ? -14.625 27.031 5.586 1 97.88 186 GLU B N 1
ATOM 3242 C CA . GLU B 1 186 ? -14.367 27.266 7.004 1 97.88 186 GLU B CA 1
ATOM 3243 C C . GLU B 1 186 ? -13.352 26.266 7.547 1 97.88 186 GLU B C 1
ATOM 3245 O O . GLU B 1 186 ? -12.508 26.625 8.375 1 97.88 186 GLU B O 1
ATOM 3250 N N . MET B 1 187 ? -13.484 25.047 7.141 1 97.88 187 MET B N 1
ATOM 3251 C CA . MET B 1 187 ? -12.508 24.031 7.547 1 97.88 187 MET B CA 1
ATOM 3252 C C . MET B 1 187 ? -11.109 24.422 7.086 1 97.88 187 MET B C 1
ATOM 3254 O O . MET B 1 187 ? -10.141 24.281 7.844 1 97.88 187 MET B O 1
ATOM 3258 N N . LEU B 1 188 ? -11.016 24.938 5.863 1 98.25 188 LEU B N 1
ATOM 3259 C CA . LEU B 1 188 ? -9.727 25.359 5.328 1 98.25 188 LEU B CA 1
ATOM 3260 C C . LEU B 1 188 ? -9.164 26.531 6.133 1 98.25 188 LEU B C 1
ATOM 3262 O O . LEU B 1 188 ? -7.965 26.578 6.402 1 98.25 188 LEU B O 1
ATOM 3266 N N . ASN B 1 189 ? -10.008 27.391 6.516 1 98.12 189 ASN B N 1
ATOM 3267 C CA . ASN B 1 189 ? -9.57 28.516 7.328 1 98.12 189 ASN B CA 1
ATOM 3268 C C . ASN B 1 189 ? -9 28.062 8.664 1 98.12 189 ASN B C 1
ATOM 3270 O O . ASN B 1 189 ? -7.938 28.531 9.086 1 98.12 189 ASN B O 1
ATOM 3274 N N . ASN B 1 190 ? -9.719 27.188 9.328 1 98.12 190 ASN B N 1
ATOM 3275 C CA . ASN B 1 190 ? -9.234 26.656 10.602 1 98.12 190 ASN B CA 1
ATOM 3276 C C . ASN B 1 190 ? -7.926 25.906 10.438 1 98.12 190 ASN B C 1
ATOM 3278 O O . ASN B 1 190 ? -7.027 26.016 11.273 1 98.12 190 ASN B O 1
ATOM 3282 N N . THR B 1 191 ? -7.879 25.156 9.383 1 98.31 191 THR B N 1
ATOM 3283 C CA . THR B 1 191 ? -6.656 24.422 9.078 1 98.31 191 THR B CA 1
ATOM 3284 C C . THR B 1 191 ? -5.48 25.375 8.891 1 98.31 191 THR B C 1
ATOM 3286 O O . THR B 1 191 ? -4.391 25.125 9.422 1 98.31 191 THR B O 1
ATOM 3289 N N . LYS B 1 192 ? -5.699 26.422 8.195 1 98.44 192 LYS B N 1
ATOM 3290 C CA . LYS B 1 192 ? -4.656 27.406 7.949 1 98.44 192 LYS B CA 1
ATOM 3291 C C . LYS B 1 192 ? -4.195 28.062 9.25 1 98.44 192 LYS B C 1
ATOM 3293 O O . LYS B 1 192 ? -3.002 28.297 9.445 1 98.44 192 LYS B O 1
ATOM 3298 N N . LEU B 1 193 ? -5.113 28.328 10.109 1 98.06 193 LEU B N 1
ATOM 3299 C CA . LEU B 1 193 ? -4.77 28.938 11.383 1 98.06 193 LEU B CA 1
ATOM 3300 C C . LEU B 1 193 ? -3.873 28.031 12.203 1 98.06 193 LEU B C 1
ATOM 3302 O O . LEU B 1 193 ? -2.865 28.469 12.758 1 98.06 193 LEU B O 1
ATOM 3306 N N . VAL B 1 194 ? -4.262 26.812 12.273 1 98.56 194 VAL B N 1
ATOM 3307 C CA . VAL B 1 194 ? -3.475 25.844 13.031 1 98.56 194 VAL B CA 1
ATOM 3308 C C . VAL B 1 194 ? -2.107 25.656 12.375 1 98.56 194 VAL B C 1
ATOM 3310 O O . VAL B 1 194 ? -1.085 25.594 13.062 1 98.56 194 VAL B O 1
ATOM 3313 N N . TYR B 1 195 ? -2.105 25.562 11.055 1 98.62 195 TYR B N 1
ATOM 3314 C CA . TYR B 1 195 ? -0.852 25.438 10.32 1 98.62 195 TYR B CA 1
ATOM 3315 C C . TYR B 1 195 ? 0.075 26.609 10.617 1 98.62 195 TYR B C 1
ATOM 3317 O O . TYR B 1 195 ? 1.248 26.422 10.945 1 98.62 195 TYR B O 1
ATOM 3325 N N . ASP B 1 196 ? -0.451 27.812 10.492 1 98.38 196 ASP B N 1
ATOM 3326 C CA . ASP B 1 196 ? 0.358 29.016 10.68 1 98.38 196 ASP B CA 1
ATOM 3327 C C . ASP B 1 196 ? 0.916 29.078 12.102 1 98.38 196 ASP B C 1
ATOM 3329 O O . ASP B 1 196 ? 2.064 29.484 12.297 1 98.38 196 ASP B O 1
ATOM 3333 N N . ARG B 1 197 ? 0.096 28.734 13.031 1 98.31 197 ARG B N 1
ATOM 3334 C CA . ARG B 1 197 ? 0.546 28.75 14.422 1 98.31 197 ARG B CA 1
ATOM 3335 C C . ARG B 1 197 ? 1.655 27.734 14.648 1 98.31 197 ARG B C 1
ATOM 3337 O O . ARG B 1 197 ? 2.654 28.031 15.312 1 98.31 197 ARG B O 1
ATOM 3344 N N . THR B 1 198 ? 1.451 26.547 14.172 1 98.62 198 THR B N 1
ATOM 3345 C CA . THR B 1 198 ? 2.465 25.5 14.289 1 98.62 198 THR B CA 1
ATOM 3346 C C . THR B 1 198 ? 3.744 25.906 13.57 1 98.62 198 THR B C 1
ATOM 3348 O O . THR B 1 198 ? 4.848 25.703 14.078 1 98.62 198 THR B O 1
ATOM 3351 N N . GLU B 1 199 ? 3.561 26.5 12.359 1 98.44 199 GLU B N 1
ATOM 3352 C CA . GLU B 1 199 ? 4.688 26.984 11.57 1 98.44 199 GLU B CA 1
ATOM 3353 C C . GLU B 1 199 ? 5.477 28.047 12.336 1 98.44 199 GLU B C 1
ATOM 3355 O O . GLU B 1 199 ? 6.711 28.031 12.328 1 98.44 199 GLU B O 1
ATOM 3360 N N . ALA B 1 200 ? 4.797 28.891 12.961 1 98.5 200 ALA B N 1
ATOM 3361 C CA . ALA B 1 200 ? 5.438 29.938 13.734 1 98.5 200 ALA B CA 1
ATOM 3362 C C . ALA B 1 200 ? 6.234 29.359 14.898 1 98.5 200 ALA B C 1
ATOM 3364 O O . ALA B 1 200 ? 7.301 29.875 15.25 1 98.5 200 ALA B O 1
ATOM 3365 N N . LEU B 1 201 ? 5.695 28.312 15.508 1 98.69 201 LEU B N 1
ATOM 3366 C CA . LEU B 1 201 ? 6.402 27.656 16.609 1 98.69 201 LEU B CA 1
ATOM 3367 C C . LEU B 1 201 ? 7.684 27 16.109 1 98.69 201 LEU B C 1
ATOM 3369 O O . LEU B 1 201 ? 8.734 27.125 16.75 1 98.69 201 LEU B O 1
ATOM 3373 N N . TYR B 1 202 ? 7.605 26.344 14.992 1 98.38 202 TYR B N 1
ATOM 3374 C CA . TYR B 1 202 ? 8.812 25.75 14.438 1 98.38 202 TYR B CA 1
ATOM 3375 C C . TYR B 1 202 ? 9.844 26.812 14.102 1 98.38 202 TYR B C 1
ATOM 3377 O O . TYR B 1 202 ? 11.047 26.594 14.219 1 98.38 202 TYR B O 1
ATOM 3385 N N . THR B 1 203 ? 9.422 27.969 13.633 1 98.31 203 THR B N 1
ATOM 3386 C CA . THR B 1 203 ? 10.312 29.094 13.359 1 98.31 203 THR B CA 1
ATOM 3387 C C . THR B 1 203 ? 10.922 29.641 14.648 1 98.31 203 THR B C 1
ATOM 3389 O O . THR B 1 203 ? 12.133 29.828 14.742 1 98.31 203 THR B O 1
ATOM 3392 N N . LEU B 1 204 ? 10.055 29.844 15.633 1 97.75 204 LEU B N 1
ATOM 3393 C CA . LEU B 1 204 ? 10.469 30.406 16.906 1 97.75 204 LEU B CA 1
ATOM 3394 C C . LEU B 1 204 ? 11.547 29.547 17.562 1 97.75 204 LEU B C 1
ATOM 3396 O O . LEU B 1 204 ? 12.523 30.062 18.109 1 97.75 204 LEU B O 1
ATOM 3400 N N . TYR B 1 205 ? 11.406 28.234 17.438 1 97.38 205 TYR B N 1
ATOM 3401 C CA . TYR B 1 205 ? 12.32 27.312 18.094 1 97.38 205 TYR B CA 1
ATOM 3402 C C . TYR B 1 205 ? 13.414 26.844 17.141 1 97.38 205 TYR B C 1
ATOM 3404 O O . TYR B 1 205 ? 14.273 26.047 17.516 1 97.38 205 TYR B O 1
ATOM 3412 N N . ASP B 1 206 ? 13.422 27.312 15.859 1 97.06 206 ASP B N 1
ATOM 3413 C CA . ASP B 1 206 ? 14.406 26.984 14.836 1 97.06 206 ASP B CA 1
ATOM 3414 C C . ASP B 1 206 ? 14.523 25.469 14.648 1 97.06 206 ASP B C 1
ATOM 3416 O O . ASP B 1 206 ? 15.609 24.906 14.773 1 97.06 206 ASP B O 1
ATOM 3420 N N . LEU B 1 207 ? 13.32 24.859 14.312 1 97.19 207 LEU B N 1
ATOM 3421 C CA . LEU B 1 207 ? 13.297 23.406 14.266 1 97.19 207 LEU B CA 1
ATOM 3422 C C . LEU B 1 207 ? 12.875 22.922 12.883 1 97.19 207 LEU B C 1
ATOM 3424 O O . LEU B 1 207 ? 12.656 21.719 12.68 1 97.19 207 LEU B O 1
ATOM 3428 N N . HIS B 1 208 ? 12.875 23.781 11.812 1 96.31 208 HIS B N 1
ATOM 3429 C CA . HIS B 1 208 ? 12.453 23.406 10.469 1 96.31 208 HIS B CA 1
ATOM 3430 C C . HIS B 1 208 ? 13.461 22.453 9.812 1 96.31 208 HIS B C 1
ATOM 3432 O O . HIS B 1 208 ? 13.141 21.781 8.836 1 96.31 208 HIS B O 1
ATOM 3438 N N . HIS B 1 209 ? 14.641 22.406 10.289 1 92.56 209 HIS B N 1
ATOM 3439 C CA . HIS B 1 209 ? 15.719 21.672 9.641 1 92.56 209 HIS B CA 1
ATOM 3440 C C . HIS B 1 209 ? 15.742 20.219 10.094 1 92.56 209 HIS B C 1
ATOM 3442 O O . HIS B 1 209 ? 16.562 19.438 9.617 1 92.56 209 HIS B O 1
ATOM 3448 N N . LEU B 1 210 ? 14.883 19.906 11.07 1 90.56 210 LEU B N 1
ATOM 3449 C CA . LEU B 1 210 ? 14.852 18.531 11.539 1 90.56 210 LEU B CA 1
ATOM 3450 C C . LEU B 1 210 ? 14.523 17.562 10.398 1 90.56 210 LEU B C 1
ATOM 3452 O O . LEU B 1 210 ? 13.688 17.875 9.547 1 90.56 210 LEU B O 1
ATOM 3456 N N . PRO B 1 211 ? 15.203 16.469 10.453 1 80.88 211 PRO B N 1
ATOM 3457 C CA . PRO B 1 211 ? 15 15.523 9.352 1 80.88 211 PRO B CA 1
ATOM 3458 C C . PRO B 1 211 ? 13.672 14.789 9.445 1 80.88 211 PRO B C 1
ATOM 3460 O O . PRO B 1 211 ? 13.117 14.641 10.531 1 80.88 211 PRO B O 1
#

Secondary structure (DSSP, 8-state):
------B-HHHHHHHHHHHEETTTEEBHHHHHHHHHHHHHHHHHH-GGGHHHHHHHHHHHHHHHHHHT--SHHHHHTTSBHHHHHHHHHHTT-TT-TTS--HHHHHHHHHHHHHHHHHHHHHHTTS-TTSBSHHHHHHHHHHTGGGGS-HHHHHHHHHHGGG--BHHHHHHHHBS-HHHHHHHHHHHHHHHHHHHHHHHHHHHHTT-TT--/------B-HHHHHHHHHHHEETTTEEBHHHHHHHHHHHHHHHHHH-GGGHHHHHHHHHHHHHHHHHHT--SHHHHGGGSBHHHHHHHHHHTT-TT-TTS--HHHHHHHHHHHHHHHHHHHHHHTTS-TTSBSHHHHHHHHHHTGGGGS-HHHHHHHHHHGGG--BHHHHHHHHBS-HHHHHHHHHHHHHHHHHHHHHHHHHHHHTT-TT--

pLDDT: mean 94.73, std 8.7, range [25.53, 98.75]

Sequence (422 aa):
MAALDRFDIEKVKQIFQESLHDDDDVLLDEYLKAYEEINKFFNLMGTVFSFVSSDVRSKIDILYDFRSETDAERAEKFITVKTMMTYEKEKDLLKDAKYISSSRTLLRLHRGLEFIYEFLSRLASLTECDKTQLACKLAYEMTLAKHHPWVIRKGALVAMYALPTQGELLKRVCCNVARAVEVLPEMLNNTKLVYDRTEALYTLYDLHHLPMAALDRFDIEKVKQIFQESLHDDDDVLLDEYLKAYEEINKFFNLMGTVFSFVSSDVRSKIDILYDFRSETDAERAEKFITVKTMMTYEKEKDLLKDAKYISSSRTLLRLHRGLEFIYEFLSRLASLTECDKTQLACKLAYEMTLAKHHPWVIRKGALVAMYALPTQGELLKRVCCNVARAVEVLPEMLNNTKLVYDRTEALYTLYDLHHLP

Organism: Glossina morsitans morsitans (NCBI:txid37546)

Nearest PDB structures (foldseek):
  4kbr-assembly9_A  TM=9.137E-01  e=1.821E-13  Mus musculus
  4k80-assembly2_A  TM=8.894E-01  e=1.411E-13  Homo sapiens
  4k80-assembly2_A-2  TM=8.894E-01  e=1.411E-13  Homo sapiens
  4k85-assembly1_A  TM=8.877E-01  e=3.914E-13  Homo sapiens
  4nti-assembly2_B  TM=8.496E-01  e=1.443E-09  Arabidopsis thaliana

Foldseek 3Di:
DPPLPFQDLVLLLVLLVVQDDDPQWGFPVSVLVSLVSVLSLQVLLDDLSVVVSVLSVVLSVLLVVQCPDPPPVSNVQSGILLSLLVVCVVVVVLPDPPDDGNNLSVLLVLLVLQLVLQLLVQLLVDDQQAFSLVSSLVSCVVTVLVVDDPVVNVSVNVSSVSGGGSNVSQVRRDPDSVVCSVCSVSSSVSSVVSSVSSVVSCVVSVPNPRD/DPPLPFQDLVLLLVLLVVQDDDPQWGFPVSVLVSLVSVLSLQVLLDDLSVVVSVLSVVLSVLLVVQCPDPPPVSNVQSGILLSLLVVCVVVVVLPDPPDDGNNLSVLLVLLVLQLVLQLLVQLLVDDQQAFSLVSSVVSCVVTVLVVDDPVVNVSVNVSSVSGGGSNVSQVRRDPDSVVCSVCSVSSSVSSVVSSVSSVVSCVVSVPNPRD

Solvent-accessible surface area (backbone atoms only — not comparable to full-atom values): 22176 Å² total; per-residue (Å²): 121,76,76,75,76,58,29,49,62,67,57,38,27,50,29,37,54,66,11,55,32,86,95,71,39,38,30,39,65,35,49,48,52,29,48,53,44,53,41,36,38,36,56,59,72,32,60,54,35,41,51,58,31,49,52,52,48,52,46,50,50,54,47,47,54,53,60,61,44,79,54,64,76,63,28,60,32,44,47,28,53,57,44,32,46,50,48,39,56,76,67,57,43,79,76,41,86,84,53,86,46,61,64,41,46,47,47,57,53,53,44,47,48,53,21,52,52,45,26,52,56,49,54,70,72,52,50,55,82,35,68,38,37,63,49,42,50,53,23,33,65,74,45,41,42,81,78,42,59,68,70,57,41,51,46,53,59,34,44,36,66,65,50,48,28,42,41,56,42,38,60,63,33,31,87,48,52,72,59,45,63,68,45,43,64,59,27,48,50,30,48,47,51,49,48,50,42,52,51,48,47,33,59,75,68,70,51,78,81,56,114,121,76,77,77,77,57,28,50,62,67,57,36,27,50,30,34,52,66,12,54,32,86,94,72,39,38,31,39,66,34,48,48,52,29,48,53,43,53,40,36,40,34,55,60,72,31,60,54,36,43,52,57,30,49,52,52,48,52,45,50,50,55,48,48,54,53,59,61,43,80,53,64,76,63,25,60,34,43,48,26,54,57,42,33,47,50,47,38,57,76,66,58,44,79,77,40,85,85,51,86,47,61,65,42,46,47,46,58,54,51,44,46,48,53,21,50,51,45,26,52,57,48,53,69,73,53,50,55,81,37,68,36,35,62,48,42,50,53,23,32,66,73,46,40,41,83,76,41,57,68,70,57,41,52,45,52,59,35,45,36,68,65,50,49,28,42,42,58,44,39,59,64,32,31,88,49,51,73,59,44,63,68,45,42,64,59,26,49,51,29,47,49,52,48,47,51,43,51,51,48,47,34,58,74,68,68,51,78,80,55,114

InterPro domains:
  IPR014830 Glycolipid transfer protein domain [PF08718] (27-174)
  IPR014830 Glycolipid transfer protein domain [PTHR10219] (9-197)
  IPR036497 Glycolipid transfer protein superfamily [G3DSA:1.10.3520.10] (3-211)
  IPR036497 Glycolipid transfer protein superfamily [SSF110004] (16-210)